Protein AF-A0A2P5NGL4-F1 (afdb_monomer)

Radius of gyration: 24.89 Å; Cα contacts (8 Å, |Δi|>4): 909; chains: 1; bounding box: 73×51×65 Å

Secondary structure (DSSP, 8-state):
--HHHHHHHHT-S-HHHHHHH-TTHHHHHHHH---HHHHHHHHHHHHHHH-SSEEEEEES-SHHHHHHHHHHHTTTEEEEEEGGG-SS----STTPPP---HHHHHHHHTT----S--TT-----TTSHHHHHHHHHHHHHHHHHHHHHHHHHHTSSS-EEEEEESS--HHHHHHHHHHHHTT-EEEEEES-GGGHHHHTTTSSEEEE--HHHHHHHHTT--S-EEEEEE-TT-THHHHHHHHH--TT-EEEEEE-S-HHHHS-TTTHHHHHHHHHHHH-TTHHHHHHHHHHHHHHHHHHSSEEEESB-THHHHHTTGGG-GGGEEE---PPPGGGPPP--TTPPPPSS-EEEEESPPPPSBTTB-HHHHHHHH-HHHHHHHHHTT-EEEEEE-TTS--GGGHHHH-HHHHHHHHH-TTEEEEE---HHHHHHHHTTSSEEEE-----TT--S-HHHHHHB--THHHHHHHTT--EEEETTSHHHHHHHHHHTSEEEE-HHHHTTHHHHHHT--HHHHHHHHHHHHHHT-HHHHHHHHHHHHHHHTS---------------

Mean predicted aligned error: 6.78 Å

pLDDT: mean 87.25, std 17.64, range [29.84, 98.75]

Sequence (562 aa):
MNVSDAVIESAIARPTALAALGSNWRALLDAESFNHEACAHALLDVLQRHLPNGVVTIRGISPLTALLCEQLAALPYRVAIDPLDNPTRRRQFCGMPLQRGSVGEAALKVFAKDDGEVAGACVFGIASADVQQAYALALARHRRELAERLNALLAGDAPVVIFVAKLAYYNQLRMSASLRRQGFRTVAITFNPDLREHKSGYFDDVLATDLLSFSLWLQGARGVVLHTQGWLFRYHIPVLIDAFLPDDGQQIVELMDLNSFFLPPDALPQLLPHMRQTWGDDVAALQQVQMACEQYLVHHADGIVYQGCRRIMDLLGGTGRPSRWLQFLCYPLPEFYVATDPERPVPQRPRLVFAGGIPPVNAKHPAALFSDAQLLDTVETIVGQGFALDVYNNPLKMAEEDYVDVYADHLALAERYPNYRFLKGELPGRIAQIISDYDLGLIVYDYADTLLVGAEHFKTLIPSKLFMYLEAGLPVLVSHRAEATAEFVERHGCGLAISAEQLRDLPNVLQGLDWLALRKGVLAARERLSMDSQVQRLIGFYRLCGQPHKQATTDLPHQLSC

Structure (mmCIF, N/CA/C/O backbone):
data_AF-A0A2P5NGL4-F1
#
_entry.id   AF-A0A2P5NGL4-F1
#
loop_
_atom_site.group_PDB
_atom_site.id
_atom_site.type_symbol
_atom_site.label_atom_id
_atom_site.label_alt_id
_atom_site.label_comp_id
_atom_site.label_asym_id
_atom_site.label_entity_id
_atom_site.label_seq_id
_atom_site.pdbx_PDB_ins_code
_atom_site.Cartn_x
_atom_site.Cartn_y
_atom_site.Cartn_z
_atom_site.occupancy
_atom_site.B_iso_or_equiv
_atom_site.auth_seq_id
_atom_site.auth_comp_id
_atom_site.auth_asym_id
_atom_site.auth_atom_id
_atom_site.pdbx_PDB_model_num
ATOM 1 N N . MET A 1 1 ? 20.963 7.100 -31.972 1.00 44.75 1 MET A N 1
ATOM 2 C CA . MET A 1 1 ? 19.955 6.276 -31.283 1.00 44.75 1 MET A CA 1
ATOM 3 C C . MET A 1 1 ? 20.680 5.028 -30.818 1.00 44.75 1 MET A C 1
ATOM 5 O O . MET A 1 1 ? 21.267 4.352 -31.657 1.00 44.75 1 MET A O 1
ATOM 9 N N . ASN A 1 2 ? 20.803 4.824 -29.507 1.00 52.38 2 ASN A N 1
ATOM 10 C CA . ASN A 1 2 ? 21.489 3.647 -28.976 1.00 52.38 2 ASN A CA 1
ATOM 11 C C . ASN A 1 2 ? 20.639 2.405 -29.310 1.00 52.38 2 ASN A C 1
ATOM 13 O O . ASN A 1 2 ? 19.425 2.533 -29.460 1.00 52.38 2 ASN A O 1
ATOM 17 N N . VAL A 1 3 ? 21.221 1.210 -29.452 1.00 45.66 3 VAL A N 1
ATOM 18 C CA . VAL A 1 3 ? 20.445 -0.002 -29.814 1.00 45.66 3 VAL A CA 1
ATOM 19 C C . VAL A 1 3 ? 19.304 -0.253 -28.813 1.00 45.66 3 VAL A C 1
ATOM 21 O O . VAL A 1 3 ? 18.237 -0.719 -29.200 1.00 45.66 3 VAL A O 1
ATOM 24 N N . SER A 1 4 ? 19.479 0.149 -27.549 1.00 65.56 4 SER A N 1
ATOM 25 C CA . SER A 1 4 ? 18.419 0.123 -26.536 1.00 65.56 4 SER A CA 1
ATOM 26 C C . SER A 1 4 ? 17.234 1.032 -26.868 1.00 65.56 4 SER A C 1
ATOM 28 O O . SER A 1 4 ? 16.100 0.643 -26.621 1.00 65.56 4 SER A O 1
ATOM 30 N N . ASP A 1 5 ? 17.471 2.212 -27.444 1.00 77.06 5 ASP A N 1
ATOM 31 C CA . ASP A 1 5 ? 16.416 3.183 -27.745 1.00 77.06 5 ASP A CA 1
ATOM 32 C C . ASP A 1 5 ? 15.506 2.678 -28.861 1.00 77.06 5 ASP A C 1
ATOM 34 O O . ASP A 1 5 ? 14.292 2.790 -28.746 1.00 77.06 5 ASP A O 1
ATOM 38 N N . ALA A 1 6 ? 16.087 2.088 -29.909 1.00 68.25 6 ALA A N 1
ATOM 39 C CA . ALA A 1 6 ? 15.321 1.538 -31.023 1.00 68.25 6 ALA A CA 1
ATOM 40 C C . ALA A 1 6 ? 14.469 0.340 -30.579 1.00 68.25 6 ALA A C 1
ATOM 42 O O . ALA A 1 6 ? 13.311 0.232 -30.973 1.00 68.25 6 ALA A O 1
ATOM 43 N N . VAL A 1 7 ? 15.021 -0.526 -29.718 1.00 72.44 7 VAL A N 1
ATOM 44 C CA . VA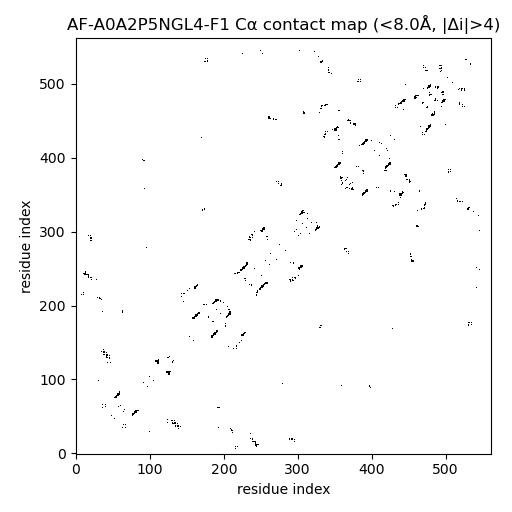L A 1 7 ? 14.271 -1.644 -29.127 1.00 72.44 7 VAL A CA 1
ATOM 45 C C . VAL A 1 7 ? 13.110 -1.112 -28.293 1.00 72.44 7 VAL A C 1
ATOM 47 O O . VAL A 1 7 ? 11.985 -1.552 -28.495 1.00 72.44 7 VAL A O 1
ATOM 50 N N . ILE A 1 8 ? 13.353 -0.128 -27.424 1.00 78.38 8 ILE A N 1
ATOM 51 C CA . ILE A 1 8 ? 12.302 0.481 -26.600 1.00 78.38 8 ILE A CA 1
ATOM 52 C C . ILE A 1 8 ? 11.234 1.151 -27.473 1.00 78.38 8 ILE A C 1
ATOM 54 O O . ILE A 1 8 ? 10.053 0.988 -27.204 1.00 78.38 8 ILE A O 1
ATOM 58 N N . GLU A 1 9 ? 11.609 1.874 -28.526 1.00 81.75 9 GLU A N 1
ATOM 59 C CA . GLU A 1 9 ? 10.638 2.540 -29.402 1.00 81.75 9 GLU A CA 1
ATOM 60 C C . GLU A 1 9 ? 9.792 1.547 -30.194 1.00 81.75 9 GLU A C 1
ATOM 62 O O . GLU A 1 9 ? 8.574 1.693 -30.259 1.00 81.75 9 GLU A O 1
ATOM 67 N N . SER A 1 10 ? 10.422 0.500 -30.735 1.00 79.12 10 SER A N 1
ATOM 68 C CA . SER A 1 10 ? 9.700 -0.598 -31.383 1.00 79.12 10 SER A CA 1
ATOM 69 C C . SER A 1 10 ? 8.802 -1.355 -30.412 1.00 79.12 10 SER A C 1
ATOM 71 O O . SER A 1 10 ? 7.892 -2.064 -30.840 1.00 79.12 10 SER A O 1
ATOM 73 N N . ALA A 1 11 ? 9.062 -1.199 -29.110 1.00 75.75 11 ALA A N 1
ATOM 74 C CA . ALA A 1 11 ? 8.375 -1.933 -28.081 1.00 75.75 11 ALA A CA 1
ATOM 75 C C . ALA A 1 11 ? 7.048 -1.307 -27.617 1.00 75.75 11 ALA A C 1
ATOM 77 O O . ALA A 1 11 ? 6.256 -1.947 -26.923 1.00 75.75 11 ALA A O 1
ATOM 78 N N . ILE A 1 12 ? 6.806 -0.051 -27.980 1.00 83.88 12 ILE A N 1
ATOM 79 C CA . ILE A 1 12 ? 5.643 0.701 -27.514 1.00 83.88 12 ILE A CA 1
ATOM 80 C C . ILE A 1 12 ? 4.395 0.208 -28.244 1.00 83.88 12 ILE A C 1
ATOM 82 O O . ILE A 1 12 ? 4.282 0.343 -29.460 1.00 83.88 12 ILE A O 1
ATOM 86 N N . ALA A 1 13 ? 3.431 -0.297 -27.480 1.00 81.81 13 ALA A N 1
ATOM 87 C CA . ALA A 1 13 ? 2.129 -0.717 -27.985 1.00 81.81 13 ALA A CA 1
ATOM 88 C C . ALA A 1 13 ? 1.095 0.417 -27.911 1.00 81.81 13 ALA A C 1
ATOM 90 O O . ALA A 1 13 ? 0.271 0.570 -28.810 1.00 81.81 13 ALA A O 1
ATOM 91 N N . ARG A 1 14 ? 1.153 1.255 -26.863 1.00 90.38 14 ARG A N 1
ATOM 92 C CA . ARG A 1 14 ? 0.120 2.268 -26.572 1.00 90.38 14 ARG A CA 1
ATOM 93 C C . ARG A 1 14 ? 0.725 3.676 -26.435 1.00 90.38 14 ARG A C 1
ATOM 95 O O . ARG A 1 14 ? 1.012 4.121 -25.323 1.00 90.38 14 ARG A O 1
ATOM 102 N N . PRO A 1 15 ? 0.901 4.436 -27.536 1.00 91.12 15 PRO A N 1
ATOM 103 C CA . P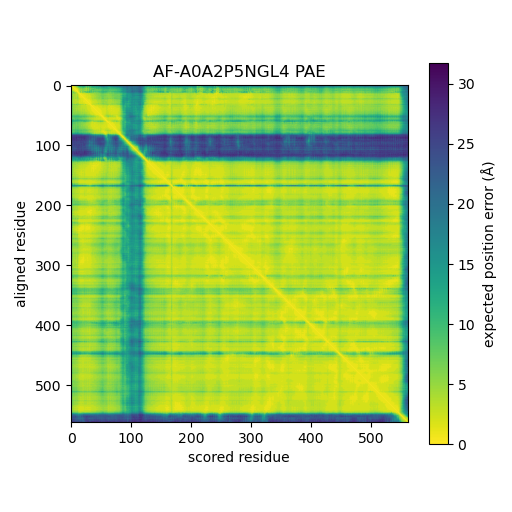RO A 1 15 ? 1.513 5.772 -27.497 1.00 91.12 15 PRO A CA 1
ATOM 104 C C . PRO A 1 15 ? 0.785 6.787 -26.600 1.00 91.12 15 PRO A C 1
ATOM 106 O O . PRO A 1 15 ? 1.407 7.712 -26.077 1.00 91.12 15 PRO A O 1
ATOM 109 N N . THR A 1 16 ? -0.523 6.615 -26.387 1.00 93.56 16 THR A N 1
ATOM 110 C CA . THR A 1 16 ? -1.330 7.463 -25.494 1.00 93.56 16 THR A CA 1
ATOM 111 C C . THR A 1 16 ? -0.866 7.394 -24.039 1.00 93.56 16 THR A C 1
ATOM 113 O O . THR A 1 16 ? -0.903 8.413 -23.352 1.00 93.56 16 THR A O 1
ATOM 116 N N . ALA A 1 17 ? -0.372 6.238 -23.584 1.00 94.69 17 ALA A N 1
ATOM 117 C CA . ALA A 1 17 ? 0.204 6.083 -22.249 1.00 94.69 17 ALA A CA 1
ATOM 118 C C . ALA A 1 17 ? 1.452 6.959 -22.078 1.00 94.69 17 ALA A C 1
ATOM 120 O O . ALA A 1 17 ? 1.605 7.666 -21.082 1.00 94.69 17 ALA A O 1
ATOM 121 N N . LEU A 1 18 ? 2.327 6.984 -23.089 1.00 93.19 18 LEU A N 1
ATOM 122 C CA . LEU A 1 18 ? 3.527 7.823 -23.064 1.00 93.19 18 LEU A CA 1
ATOM 123 C C . LEU A 1 18 ? 3.200 9.313 -23.109 1.00 93.19 18 LEU A C 1
ATOM 125 O O . LEU A 1 18 ? 3.890 10.106 -22.470 1.00 93.19 18 LEU A O 1
ATOM 129 N N . ALA A 1 19 ? 2.132 9.700 -23.808 1.00 93.94 19 ALA A N 1
ATOM 130 C CA . ALA A 1 19 ? 1.670 11.083 -23.804 1.00 93.94 19 ALA A CA 1
ATOM 131 C C . ALA A 1 19 ? 1.282 11.550 -22.387 1.00 93.94 19 ALA A C 1
ATOM 133 O O . ALA A 1 19 ? 1.637 12.663 -22.004 1.00 93.94 19 ALA A O 1
ATOM 134 N N . ALA A 1 20 ? 0.642 10.691 -21.582 1.00 94.69 20 ALA A N 1
ATOM 135 C CA . ALA A 1 20 ? 0.294 11.002 -20.190 1.00 94.69 20 ALA A CA 1
ATOM 136 C C . ALA A 1 20 ? 1.522 11.160 -19.272 1.00 94.69 20 ALA A C 1
ATOM 138 O O . ALA A 1 20 ? 1.477 11.907 -18.295 1.00 94.69 20 ALA A O 1
ATOM 139 N N . LEU A 1 21 ? 2.631 10.491 -19.594 1.00 94.19 21 LEU A N 1
ATOM 140 C CA . LEU A 1 21 ? 3.906 10.612 -18.877 1.00 94.19 21 LEU A CA 1
ATOM 141 C C . LEU A 1 21 ? 4.708 11.868 -19.276 1.00 94.19 21 LEU A C 1
ATOM 143 O O . LEU A 1 21 ? 5.664 12.235 -18.588 1.00 94.19 21 LEU A O 1
ATOM 147 N N . GLY A 1 22 ? 4.331 12.529 -20.375 1.00 94.50 22 GLY A N 1
ATOM 148 C CA . GLY A 1 22 ? 5.020 13.697 -20.920 1.00 94.50 22 GLY A CA 1
ATOM 149 C C . GLY A 1 22 ? 6.391 13.375 -21.528 1.00 94.50 22 GLY A C 1
ATOM 150 O O . GLY A 1 22 ? 6.791 12.221 -21.676 1.00 94.50 22 GLY A O 1
ATOM 151 N N . SER A 1 23 ? 7.160 14.411 -21.879 1.00 93.50 23 SER A N 1
ATOM 152 C CA . SER A 1 23 ? 8.472 14.259 -22.538 1.00 93.50 23 SER A CA 1
ATOM 153 C C . SER A 1 23 ? 9.520 13.523 -21.694 1.00 93.50 23 SER A C 1
ATOM 155 O O . SER A 1 23 ? 10.498 13.013 -22.235 1.00 93.50 23 SER A O 1
ATOM 157 N N . ASN A 1 24 ? 9.319 13.455 -20.375 1.00 90.19 24 ASN A N 1
ATOM 158 C CA . ASN A 1 24 ? 10.274 12.892 -19.421 1.00 90.19 24 ASN A CA 1
ATOM 159 C C . ASN A 1 24 ? 10.031 11.404 -19.118 1.00 90.19 24 ASN A C 1
ATOM 161 O O . ASN A 1 24 ? 10.656 10.860 -18.207 1.00 90.19 24 ASN A O 1
ATOM 165 N N . TRP A 1 25 ? 9.159 10.723 -19.870 1.00 93.38 25 TRP A N 1
ATOM 166 C CA . TRP A 1 25 ? 8.828 9.314 -19.629 1.00 93.38 25 TRP A CA 1
ATOM 167 C C . TRP A 1 25 ? 10.058 8.394 -19.617 1.00 93.38 25 TRP A C 1
ATOM 169 O O . TRP A 1 25 ? 10.104 7.453 -18.828 1.00 93.38 25 TRP A O 1
ATOM 179 N N . ARG A 1 26 ? 11.088 8.690 -20.425 1.00 89.06 26 ARG A N 1
ATOM 180 C CA . ARG A 1 26 ? 12.344 7.918 -20.437 1.00 89.06 26 ARG A CA 1
ATOM 181 C C . ARG A 1 26 ? 13.088 8.007 -19.115 1.00 89.06 26 ARG A C 1
ATOM 183 O O . ARG A 1 26 ? 13.497 6.986 -18.587 1.00 89.06 26 ARG A O 1
ATOM 190 N N . ALA A 1 27 ? 13.195 9.207 -18.546 1.00 87.50 27 ALA A N 1
ATOM 191 C CA . ALA A 1 27 ? 13.846 9.395 -17.255 1.00 87.50 27 ALA A CA 1
ATOM 192 C C . ALA A 1 27 ? 13.104 8.645 -16.134 1.00 87.50 27 ALA A C 1
ATOM 194 O O . ALA A 1 27 ? 13.739 8.097 -15.235 1.00 87.50 27 ALA A O 1
ATOM 195 N N . LEU A 1 28 ? 11.768 8.581 -16.209 1.00 89.25 28 LEU A N 1
ATOM 196 C CA . LEU A 1 28 ? 10.951 7.785 -15.287 1.00 89.25 28 LEU A CA 1
ATOM 197 C C . LEU A 1 28 ? 11.197 6.285 -15.470 1.00 89.25 28 LEU A C 1
ATOM 199 O O . LEU A 1 28 ? 11.406 5.585 -14.483 1.00 89.25 28 LEU A O 1
ATOM 203 N N . LEU A 1 29 ? 11.226 5.796 -16.713 1.00 89.38 29 LEU A N 1
ATOM 204 C CA . LEU A 1 29 ? 11.556 4.403 -17.004 1.00 89.38 29 LEU A CA 1
ATOM 205 C C . LEU A 1 29 ? 12.959 4.060 -16.491 1.00 89.38 29 LEU A C 1
ATOM 207 O O . LEU A 1 29 ? 13.112 3.099 -15.743 1.00 89.38 29 LEU A O 1
ATOM 211 N N . ASP A 1 30 ? 13.968 4.871 -16.802 1.00 84.25 30 ASP A N 1
ATOM 212 C CA . ASP A 1 30 ? 15.358 4.666 -16.382 1.00 84.25 30 ASP A CA 1
ATOM 213 C C . ASP A 1 30 ? 15.523 4.658 -14.856 1.00 84.25 30 ASP A C 1
ATOM 215 O O . ASP A 1 30 ? 16.347 3.908 -14.320 1.00 84.25 30 ASP A O 1
ATOM 219 N N . ALA A 1 31 ? 14.733 5.468 -14.143 1.00 85.12 31 ALA A N 1
ATOM 220 C CA . ALA A 1 31 ? 14.715 5.493 -12.683 1.00 85.12 31 ALA A CA 1
ATOM 221 C C . ALA A 1 31 ? 14.189 4.181 -12.070 1.00 85.12 31 ALA A C 1
ATOM 223 O O . ALA A 1 31 ? 14.580 3.832 -10.957 1.00 85.12 31 ALA A O 1
ATOM 224 N N . GLU A 1 32 ? 13.352 3.441 -12.801 1.00 88.31 32 GLU A N 1
ATOM 225 C CA . GLU A 1 32 ? 12.740 2.174 -12.377 1.00 88.31 32 GLU A CA 1
ATOM 226 C C . GLU A 1 32 ? 13.385 0.935 -13.044 1.00 88.31 32 GLU A C 1
ATOM 228 O O . GLU A 1 32 ? 12.989 -0.203 -12.782 1.00 88.31 32 GLU A O 1
ATOM 233 N N . SER A 1 33 ? 14.399 1.134 -13.896 1.00 87.69 33 SER A N 1
ATOM 234 C CA . SER A 1 33 ? 14.999 0.088 -14.747 1.00 87.69 33 SER A CA 1
ATOM 235 C C . SER A 1 33 ? 16.364 -0.424 -14.271 1.00 87.69 33 SER A C 1
ATOM 237 O O . SER A 1 33 ? 17.073 -1.115 -15.004 1.00 87.69 33 SER A O 1
ATOM 239 N N . PHE A 1 34 ? 16.768 -0.094 -13.043 1.00 86.38 34 PHE A N 1
ATOM 240 C CA . PHE A 1 34 ? 18.010 -0.614 -12.474 1.00 86.38 34 PHE A CA 1
ATOM 241 C C . PHE A 1 34 ? 17.798 -1.995 -11.839 1.00 86.38 34 PHE A C 1
ATOM 243 O O . PHE A 1 34 ? 17.093 -2.131 -10.836 1.00 86.38 34 PHE A O 1
ATOM 250 N N . ASN A 1 35 ? 18.438 -3.022 -12.405 1.00 88.81 35 ASN A N 1
ATOM 251 C CA . ASN A 1 35 ? 18.336 -4.390 -11.913 1.00 88.81 35 ASN A CA 1
ATOM 252 C C . ASN A 1 35 ? 19.393 -4.662 -10.836 1.00 88.81 35 ASN A C 1
ATOM 254 O O . ASN A 1 35 ? 20.559 -4.935 -11.131 1.00 88.81 35 ASN A O 1
ATOM 258 N N . HIS A 1 36 ? 18.973 -4.577 -9.575 1.00 87.25 36 HIS A N 1
ATOM 259 C CA . HIS A 1 36 ? 19.865 -4.734 -8.428 1.00 87.25 36 HIS A CA 1
ATOM 260 C C . HIS A 1 36 ? 20.489 -6.139 -8.356 1.00 87.25 36 HIS A C 1
ATOM 262 O O . HIS A 1 36 ? 21.663 -6.252 -8.024 1.00 87.25 36 HIS A O 1
ATOM 268 N N . GLU A 1 37 ? 19.754 -7.194 -8.719 1.00 88.94 37 GLU A N 1
ATOM 269 C CA . GLU A 1 37 ? 20.245 -8.580 -8.676 1.00 88.94 37 GLU A CA 1
ATOM 270 C C . GLU A 1 37 ? 21.297 -8.846 -9.761 1.00 88.94 37 GLU A C 1
ATOM 272 O O . GLU A 1 37 ? 22.386 -9.338 -9.468 1.00 88.94 37 GLU A O 1
ATOM 277 N N . ALA A 1 38 ? 21.033 -8.430 -11.003 1.00 89.38 38 ALA A N 1
ATOM 278 C CA . ALA A 1 38 ? 22.013 -8.534 -12.081 1.00 89.38 38 ALA A CA 1
ATOM 279 C C . ALA A 1 38 ? 23.272 -7.698 -11.792 1.00 89.38 38 ALA A C 1
ATOM 281 O O . ALA A 1 38 ? 24.380 -8.119 -12.123 1.00 89.38 38 ALA A O 1
ATOM 282 N N . CYS A 1 39 ? 23.127 -6.528 -11.158 1.00 88.62 39 CYS A N 1
ATOM 283 C CA . CYS A 1 39 ? 24.274 -5.714 -10.759 1.00 88.62 39 CYS A CA 1
ATOM 284 C C . CYS A 1 39 ? 25.071 -6.357 -9.615 1.00 88.62 39 CYS A C 1
ATOM 286 O O . CYS A 1 39 ? 26.300 -6.351 -9.676 1.00 88.62 39 CYS A O 1
ATOM 288 N N . ALA A 1 40 ? 24.401 -6.965 -8.629 1.00 88.88 40 ALA A N 1
ATOM 289 C CA . ALA A 1 40 ? 25.062 -7.706 -7.556 1.00 88.88 40 ALA A CA 1
ATOM 290 C C . ALA A 1 40 ? 25.902 -8.863 -8.120 1.00 88.88 40 ALA A C 1
ATOM 292 O O . ALA A 1 40 ? 27.097 -8.944 -7.835 1.00 88.88 40 ALA A O 1
ATOM 293 N N . HIS A 1 41 ? 25.320 -9.678 -9.008 1.00 92.00 41 HIS A N 1
ATOM 294 C CA . HIS A 1 41 ? 26.037 -10.762 -9.688 1.00 92.00 41 HIS A CA 1
ATOM 295 C C . HIS A 1 41 ? 27.225 -10.251 -10.508 1.00 92.00 41 HIS A C 1
ATOM 297 O O . HIS A 1 41 ? 28.319 -10.794 -10.412 1.00 92.00 41 HIS A O 1
ATOM 303 N N . ALA A 1 42 ? 27.049 -9.167 -11.267 1.00 89.75 42 ALA A N 1
ATOM 304 C CA . ALA A 1 42 ? 28.128 -8.590 -12.063 1.00 89.75 42 ALA A CA 1
ATOM 305 C C . ALA A 1 42 ? 29.304 -8.097 -11.212 1.00 89.75 42 ALA A C 1
ATOM 307 O O . ALA A 1 42 ? 30.464 -8.325 -11.558 1.00 89.75 42 ALA A O 1
ATOM 308 N N . LEU A 1 43 ? 29.011 -7.424 -10.097 1.00 88.25 43 LEU A N 1
ATOM 309 C CA . LEU A 1 43 ? 30.028 -6.978 -9.149 1.00 88.25 43 LEU A CA 1
ATOM 310 C C . LEU A 1 43 ? 30.742 -8.168 -8.512 1.00 88.25 43 LEU A C 1
ATOM 312 O O . LEU A 1 43 ? 31.963 -8.130 -8.381 1.00 88.25 43 LEU A O 1
ATOM 316 N N . LEU A 1 44 ? 30.010 -9.229 -8.174 1.00 91.06 44 LEU A N 1
ATOM 317 C CA . LEU A 1 44 ? 30.588 -10.438 -7.605 1.00 91.06 44 LEU A CA 1
ATOM 318 C C . LEU A 1 44 ? 31.498 -11.177 -8.599 1.00 91.06 44 LEU A C 1
ATOM 320 O O . LEU A 1 44 ? 32.612 -11.549 -8.237 1.00 91.06 44 LEU A O 1
ATOM 324 N N . ASP A 1 45 ? 31.076 -11.316 -9.856 1.00 92.00 45 ASP A N 1
ATOM 325 C CA . ASP A 1 45 ? 31.863 -11.938 -10.928 1.00 92.00 45 ASP A CA 1
ATOM 326 C C . ASP A 1 45 ? 33.168 -11.175 -11.199 1.00 92.00 45 ASP A C 1
ATOM 328 O O . ASP A 1 45 ? 34.217 -11.757 -11.487 1.00 92.00 45 ASP A O 1
ATOM 332 N N . VAL A 1 46 ? 33.121 -9.842 -11.147 1.00 89.25 46 VAL A N 1
ATOM 333 C CA . VAL A 1 46 ? 34.314 -8.993 -11.276 1.00 89.25 46 VAL A CA 1
ATOM 334 C C . VAL A 1 46 ? 35.195 -9.130 -10.037 1.00 89.25 46 VAL A C 1
ATOM 336 O O . VAL A 1 46 ? 36.402 -9.332 -10.169 1.00 89.25 46 VAL A O 1
ATOM 339 N N . LEU A 1 47 ? 34.600 -9.079 -8.844 1.00 87.88 47 LEU A N 1
ATOM 340 C CA . LEU A 1 47 ? 35.316 -9.213 -7.583 1.00 87.88 47 LEU A CA 1
ATOM 341 C C . LEU A 1 47 ? 36.067 -10.544 -7.508 1.00 87.88 47 LEU A C 1
ATOM 343 O O . LEU A 1 47 ? 37.250 -10.540 -7.207 1.00 87.88 47 LEU A O 1
ATOM 347 N N . GLN A 1 48 ? 35.432 -11.669 -7.835 1.00 89.50 48 GLN A N 1
ATOM 348 C CA . GLN A 1 48 ? 36.064 -12.991 -7.782 1.00 89.50 48 GLN A CA 1
ATOM 349 C C . GLN A 1 48 ? 37.232 -13.141 -8.765 1.00 89.50 48 GLN A C 1
ATOM 351 O O . GLN A 1 48 ? 38.196 -13.846 -8.465 1.00 89.50 48 GLN A O 1
ATOM 356 N N . ARG A 1 49 ? 37.180 -12.463 -9.921 1.00 89.00 49 ARG A N 1
ATOM 357 C CA . ARG A 1 49 ? 38.278 -12.461 -10.902 1.00 89.00 49 ARG A CA 1
ATOM 358 C C . ARG A 1 49 ? 39.507 -11.704 -10.412 1.00 89.00 49 ARG A C 1
ATOM 360 O O . ARG A 1 49 ? 40.625 -12.137 -10.676 1.00 89.00 49 ARG A O 1
ATOM 367 N N . HIS A 1 50 ? 39.300 -10.584 -9.726 1.00 86.19 50 HIS A N 1
ATOM 368 C CA . HIS A 1 50 ? 40.384 -9.679 -9.332 1.00 86.19 50 HIS A CA 1
ATOM 369 C C . HIS A 1 50 ? 40.834 -9.848 -7.874 1.00 86.19 50 HIS A C 1
ATOM 371 O O . HIS A 1 50 ? 41.971 -9.534 -7.535 1.00 86.19 50 HIS A O 1
ATOM 377 N N . LEU A 1 51 ? 39.959 -10.360 -7.010 1.00 84.94 51 LEU A N 1
ATOM 378 C CA . LEU A 1 51 ? 40.183 -10.588 -5.588 1.00 84.94 51 LEU A CA 1
ATOM 379 C C . LEU A 1 51 ? 39.491 -11.899 -5.172 1.00 84.94 51 LEU A C 1
ATOM 381 O O . LEU A 1 51 ? 38.372 -11.868 -4.669 1.00 84.94 51 LEU A O 1
ATOM 385 N N . PRO A 1 52 ? 40.112 -13.075 -5.363 1.00 84.06 52 PRO A N 1
ATOM 386 C CA . PRO A 1 52 ? 39.473 -14.364 -5.069 1.00 84.06 52 PRO A CA 1
ATOM 387 C C . PRO A 1 52 ? 39.247 -14.622 -3.566 1.00 84.06 52 PRO A C 1
ATOM 389 O O . PRO A 1 52 ? 38.435 -15.465 -3.193 1.00 84.06 52 PRO A O 1
ATOM 392 N N . ASN A 1 53 ? 39.970 -13.917 -2.692 1.00 86.25 53 ASN A N 1
ATOM 393 C CA . ASN A 1 53 ? 39.776 -13.900 -1.243 1.00 86.25 53 ASN A CA 1
ATOM 394 C C . ASN A 1 53 ? 40.233 -12.547 -0.677 1.00 86.25 53 ASN A C 1
ATOM 396 O O . ASN A 1 53 ? 40.998 -11.834 -1.323 1.00 86.25 53 ASN A O 1
ATOM 400 N N . GLY A 1 54 ? 39.768 -12.178 0.518 1.00 87.50 54 GLY A N 1
ATOM 401 C CA . GLY A 1 54 ? 40.231 -10.957 1.182 1.00 87.50 54 GLY A CA 1
ATOM 402 C C . GLY A 1 54 ? 39.149 -10.211 1.951 1.00 87.50 54 GLY A C 1
ATOM 403 O O . GLY A 1 54 ? 38.162 -10.795 2.400 1.00 87.50 54 GLY A O 1
ATOM 404 N N . VAL A 1 55 ? 39.366 -8.910 2.130 1.00 83.19 55 VAL A N 1
ATOM 405 C CA . VAL A 1 55 ? 38.427 -8.001 2.794 1.00 83.19 55 VAL A CA 1
ATOM 406 C C . VAL A 1 55 ? 37.721 -7.169 1.728 1.00 83.19 55 VAL A C 1
ATOM 408 O O . VAL A 1 55 ? 38.382 -6.570 0.884 1.00 83.19 55 VAL A O 1
ATOM 411 N N . VAL A 1 56 ? 36.393 -7.128 1.774 1.00 84.56 56 VAL A N 1
ATOM 412 C CA . VAL A 1 56 ? 35.560 -6.303 0.895 1.00 84.56 56 VAL A CA 1
ATOM 413 C C . VAL A 1 56 ? 34.945 -5.205 1.740 1.00 84.56 56 VAL A C 1
ATOM 415 O O . VAL A 1 56 ? 34.197 -5.495 2.671 1.00 84.56 56 VAL A O 1
ATOM 418 N N . THR A 1 57 ? 35.240 -3.953 1.408 1.00 81.81 57 THR A N 1
ATOM 419 C CA . THR A 1 57 ? 34.602 -2.807 2.054 1.00 81.81 57 THR A CA 1
ATOM 420 C C . THR A 1 57 ? 33.486 -2.279 1.163 1.00 81.81 57 THR A C 1
ATOM 422 O O . THR A 1 57 ? 33.746 -1.809 0.058 1.00 81.81 57 THR A O 1
ATOM 425 N N . ILE A 1 58 ? 32.246 -2.343 1.641 1.00 80.25 58 ILE A N 1
ATOM 426 C CA . ILE A 1 58 ? 31.076 -1.789 0.958 1.00 80.25 58 ILE A CA 1
ATOM 427 C C . ILE A 1 58 ? 30.789 -0.406 1.534 1.00 80.25 58 ILE A C 1
ATOM 429 O O . ILE A 1 58 ? 30.654 -0.248 2.747 1.00 80.25 58 ILE A O 1
ATOM 433 N N . ARG A 1 59 ? 30.682 0.594 0.656 1.00 73.56 59 ARG A N 1
ATOM 434 C CA . ARG A 1 59 ? 30.292 1.958 1.027 1.00 73.56 59 ARG A CA 1
ATOM 435 C C . ARG A 1 59 ? 28.836 2.210 0.652 1.00 73.56 59 ARG A C 1
ATOM 437 O O . ARG A 1 59 ? 28.438 1.964 -0.486 1.00 73.56 59 ARG A O 1
ATOM 444 N N . GLY A 1 60 ? 28.063 2.728 1.603 1.00 66.19 60 GLY A N 1
ATOM 445 C CA . GLY A 1 60 ? 26.647 3.048 1.423 1.00 66.19 60 GLY A CA 1
ATOM 446 C C . GLY A 1 60 ? 25.695 1.869 1.655 1.00 66.19 60 GLY A C 1
ATOM 447 O O . GLY A 1 60 ? 26.102 0.714 1.763 1.00 66.19 60 GLY A O 1
ATOM 448 N N . ILE A 1 61 ? 24.401 2.184 1.759 1.00 62.38 61 ILE A N 1
ATOM 449 C CA . ILE A 1 61 ? 23.320 1.211 1.959 1.00 62.38 61 ILE A CA 1
ATOM 450 C C . ILE A 1 61 ? 22.253 1.429 0.881 1.00 62.38 61 ILE A C 1
ATOM 452 O O . ILE A 1 61 ? 21.706 2.519 0.731 1.00 62.38 61 ILE A O 1
ATOM 456 N N . SER A 1 62 ? 21.948 0.377 0.135 1.00 71.31 62 SER A N 1
ATOM 457 C CA . SER A 1 62 ? 20.923 0.292 -0.905 1.00 71.31 62 SER A CA 1
ATOM 458 C C . SER A 1 62 ? 20.420 -1.158 -1.012 1.00 71.31 62 SER A C 1
ATOM 460 O O . SER A 1 62 ? 21.062 -2.059 -0.463 1.00 71.31 62 SER A O 1
ATOM 462 N N . PRO A 1 63 ? 19.330 -1.433 -1.753 1.00 72.12 63 PRO A N 1
ATOM 463 C CA . PRO A 1 63 ? 18.943 -2.814 -2.054 1.00 72.12 63 PRO A CA 1
ATOM 464 C C . PRO A 1 63 ? 20.077 -3.612 -2.726 1.00 72.12 63 PRO A C 1
ATOM 466 O O . PRO A 1 63 ? 20.262 -4.790 -2.445 1.00 72.12 63 PRO A O 1
ATOM 469 N N . LEU A 1 64 ? 20.916 -2.959 -3.545 1.00 79.69 64 LEU A N 1
ATOM 470 C CA . LEU A 1 64 ? 22.092 -3.587 -4.163 1.00 79.69 64 LEU A CA 1
ATOM 471 C C . LEU A 1 64 ? 23.114 -4.027 -3.108 1.00 79.69 64 LEU A C 1
ATOM 473 O O . LEU A 1 64 ? 23.615 -5.143 -3.169 1.00 79.69 64 LEU A O 1
ATOM 477 N N . THR A 1 65 ? 23.431 -3.170 -2.136 1.00 79.25 65 THR A N 1
ATOM 478 C CA . THR A 1 65 ? 24.422 -3.518 -1.106 1.00 79.25 65 THR A CA 1
ATOM 479 C C . THR A 1 65 ? 23.896 -4.581 -0.150 1.00 79.25 65 THR A C 1
ATOM 481 O O . THR A 1 65 ? 24.680 -5.401 0.306 1.00 79.25 65 THR A O 1
ATOM 484 N N . ALA A 1 66 ? 22.589 -4.596 0.141 1.00 76.56 66 ALA A N 1
ATOM 485 C CA . ALA A 1 66 ? 21.972 -5.660 0.933 1.00 76.56 66 ALA A CA 1
ATOM 486 C C . ALA A 1 66 ? 22.124 -7.024 0.235 1.00 76.56 66 ALA A C 1
ATOM 488 O O . ALA A 1 66 ? 22.642 -7.957 0.846 1.00 76.56 66 ALA A O 1
ATOM 489 N N . LEU A 1 67 ? 21.787 -7.094 -1.060 1.00 81.25 67 LEU A N 1
ATOM 490 C CA . LEU A 1 67 ? 21.988 -8.289 -1.888 1.00 81.25 67 LEU A CA 1
ATOM 491 C C . LEU A 1 67 ? 23.463 -8.707 -1.958 1.00 81.25 67 LEU A C 1
ATOM 493 O O . LEU A 1 67 ? 23.784 -9.883 -1.811 1.00 81.25 67 LEU A O 1
ATOM 497 N N . LEU A 1 68 ? 24.379 -7.751 -2.139 1.00 83.62 68 LEU A N 1
ATOM 498 C CA . LEU A 1 68 ? 25.816 -8.034 -2.151 1.00 83.62 68 LEU A CA 1
ATOM 499 C C . LEU A 1 68 ? 26.302 -8.607 -0.819 1.00 83.62 68 LEU A C 1
ATOM 501 O O . LEU A 1 68 ? 27.051 -9.578 -0.824 1.00 83.62 68 LEU A O 1
ATOM 505 N N . CYS A 1 69 ? 25.884 -8.040 0.315 1.00 83.75 69 CYS A N 1
ATOM 506 C CA . CYS A 1 69 ? 26.243 -8.557 1.636 1.00 83.75 69 CYS A CA 1
ATOM 507 C C . CYS A 1 69 ? 25.772 -10.004 1.826 1.00 83.75 69 CYS A C 1
ATOM 509 O O . CYS A 1 69 ? 26.543 -10.827 2.315 1.00 83.75 69 CYS A O 1
ATOM 511 N N . GLU A 1 70 ? 24.539 -10.319 1.420 1.00 84.00 70 GLU A N 1
ATOM 512 C CA . GLU A 1 70 ? 23.988 -11.677 1.483 1.00 84.00 70 GLU A CA 1
ATOM 513 C C . GLU A 1 70 ? 24.810 -12.658 0.634 1.00 84.00 70 GLU A C 1
ATOM 515 O O . GLU A 1 70 ? 25.229 -13.707 1.122 1.00 84.00 70 GLU A O 1
ATOM 520 N N . GLN A 1 71 ? 25.119 -12.291 -0.613 1.00 88.50 71 GLN A N 1
ATOM 521 C CA . GLN A 1 71 ? 25.901 -13.135 -1.522 1.00 88.50 71 GLN A CA 1
ATOM 522 C C . GLN A 1 71 ? 27.352 -13.319 -1.052 1.00 88.50 71 GLN A C 1
ATOM 524 O O . GLN A 1 71 ? 27.898 -14.421 -1.122 1.00 88.50 71 GLN A O 1
ATOM 529 N N . LEU A 1 72 ? 27.981 -12.259 -0.536 1.00 87.56 72 LEU A N 1
ATOM 530 C CA . LEU A 1 72 ? 29.349 -12.307 -0.017 1.00 87.56 72 LEU A CA 1
ATOM 531 C C . LEU A 1 72 ? 29.460 -13.114 1.280 1.00 87.56 72 LEU A C 1
ATOM 533 O O . LEU A 1 72 ? 30.515 -13.695 1.525 1.00 87.56 72 LEU A O 1
ATOM 537 N N . ALA A 1 73 ? 28.398 -13.194 2.090 1.00 86.19 73 ALA A N 1
ATOM 538 C CA . ALA A 1 73 ? 28.391 -13.979 3.326 1.00 86.19 73 ALA A CA 1
ATOM 539 C C . ALA A 1 73 ? 28.572 -15.490 3.081 1.00 86.19 73 ALA A C 1
ATOM 541 O O . ALA A 1 73 ? 29.048 -16.203 3.964 1.00 86.19 73 ALA A O 1
ATOM 542 N N . ALA A 1 74 ? 28.235 -15.978 1.883 1.00 89.25 74 ALA A N 1
ATOM 543 C CA . ALA A 1 74 ? 28.440 -17.369 1.473 1.00 89.25 74 ALA A CA 1
ATOM 544 C C . ALA A 1 74 ? 29.852 -17.650 0.915 1.00 89.25 74 ALA A C 1
ATOM 546 O O . ALA A 1 74 ? 30.149 -18.775 0.509 1.00 89.25 74 ALA A O 1
ATOM 547 N N . LEU A 1 75 ? 30.721 -16.640 0.861 1.00 89.19 75 LEU A N 1
ATOM 548 C CA . LEU A 1 75 ? 32.021 -16.678 0.194 1.00 89.19 75 LEU A CA 1
ATOM 549 C C . LEU A 1 75 ? 33.161 -16.371 1.183 1.00 89.19 75 LEU A C 1
ATOM 551 O O . LEU A 1 75 ? 32.911 -15.833 2.261 1.00 89.19 75 LEU A O 1
ATOM 555 N N . PRO A 1 76 ? 34.432 -16.691 0.861 1.00 88.75 76 PRO A N 1
ATOM 556 C CA . PRO A 1 76 ? 35.567 -16.522 1.779 1.00 88.75 76 PRO A CA 1
ATOM 557 C C . PRO A 1 76 ? 36.039 -15.056 1.895 1.00 88.75 76 PRO A C 1
ATOM 559 O O . PRO A 1 76 ? 37.241 -14.776 1.919 1.00 88.75 76 PRO A O 1
ATOM 562 N N . TYR A 1 77 ? 35.101 -14.111 1.958 1.00 86.38 77 TYR A N 1
ATOM 563 C CA . TYR A 1 77 ? 35.362 -12.689 2.133 1.00 86.38 77 TYR A CA 1
ATOM 564 C C . TYR A 1 77 ? 35.063 -12.249 3.562 1.00 86.38 77 TYR A C 1
ATOM 566 O O . TYR A 1 77 ? 34.103 -12.689 4.190 1.00 86.38 77 TYR A O 1
ATOM 574 N N . ARG A 1 78 ? 35.865 -11.314 4.072 1.00 84.88 78 ARG A N 1
ATOM 575 C CA . ARG A 1 78 ? 35.501 -10.522 5.251 1.00 84.88 78 ARG A CA 1
ATOM 576 C C . ARG A 1 78 ? 34.827 -9.248 4.764 1.00 84.88 78 ARG A C 1
ATOM 578 O O . ARG A 1 78 ? 35.482 -8.428 4.131 1.00 84.88 78 ARG A O 1
ATOM 585 N N . VAL A 1 79 ? 33.539 -9.085 5.039 1.00 84.62 79 VAL A N 1
ATOM 586 C CA . VAL A 1 79 ? 32.795 -7.889 4.624 1.00 84.62 79 VAL A CA 1
ATOM 587 C C . VAL A 1 79 ? 32.878 -6.831 5.722 1.00 84.62 79 VAL A C 1
ATOM 589 O O . VAL A 1 79 ? 32.529 -7.095 6.871 1.00 84.62 79 VAL A O 1
ATOM 592 N N . ALA A 1 80 ? 33.339 -5.637 5.366 1.00 80.12 80 ALA A N 1
ATOM 593 C CA . ALA A 1 80 ? 33.265 -4.438 6.189 1.00 80.12 80 ALA A CA 1
ATOM 594 C C . ALA A 1 80 ? 32.283 -3.456 5.541 1.00 80.12 80 ALA A C 1
ATOM 596 O O . ALA A 1 80 ? 32.308 -3.258 4.328 1.00 80.12 80 ALA A O 1
ATOM 597 N N . ILE A 1 81 ? 31.417 -2.831 6.333 1.00 74.25 81 ILE A N 1
ATOM 598 C CA . ILE A 1 81 ? 30.551 -1.749 5.856 1.00 74.25 81 ILE A CA 1
ATOM 599 C C . ILE A 1 81 ? 31.164 -0.448 6.356 1.00 74.25 81 ILE A C 1
ATOM 601 O O . ILE A 1 81 ? 31.333 -0.282 7.562 1.00 74.25 81 ILE A O 1
ATOM 605 N N . ASP A 1 82 ? 31.532 0.442 5.439 1.00 68.88 82 ASP A N 1
ATOM 606 C CA . ASP A 1 82 ? 32.077 1.756 5.774 1.00 68.88 82 ASP A CA 1
ATOM 607 C C . ASP A 1 82 ? 30.922 2.719 6.101 1.00 68.88 82 ASP A C 1
ATOM 609 O O . ASP A 1 82 ? 30.111 3.031 5.218 1.00 68.88 82 ASP A O 1
ATOM 613 N N . PRO A 1 83 ? 30.810 3.193 7.353 1.00 53.53 83 PRO A N 1
ATOM 614 C CA . PRO A 1 83 ? 29.752 4.109 7.749 1.00 53.53 83 PRO A CA 1
ATOM 615 C C . PRO A 1 83 ? 30.006 5.559 7.297 1.00 53.53 83 PRO A C 1
ATOM 617 O O . PRO A 1 83 ? 29.110 6.385 7.459 1.00 53.53 83 PRO A O 1
ATOM 620 N N . LEU A 1 84 ? 31.188 5.900 6.755 1.00 45.03 84 LEU A N 1
ATOM 621 C CA . LEU A 1 84 ? 31.615 7.295 6.545 1.00 45.03 84 LEU A CA 1
ATOM 622 C C . LEU A 1 84 ? 30.852 8.075 5.459 1.00 45.03 84 LEU A C 1
ATOM 624 O O . LEU A 1 84 ? 30.965 9.296 5.430 1.00 45.03 84 LEU A O 1
ATOM 628 N N . ASP A 1 85 ? 30.005 7.431 4.653 1.00 45.44 85 ASP A N 1
ATOM 629 C CA . ASP A 1 85 ? 29.083 8.112 3.720 1.00 45.44 85 ASP A CA 1
ATOM 630 C C . ASP A 1 85 ? 27.650 8.255 4.274 1.00 45.44 85 ASP A C 1
ATOM 632 O O . ASP A 1 85 ? 26.693 8.480 3.530 1.00 45.44 85 ASP A O 1
ATOM 636 N N . ASN A 1 86 ? 27.471 8.121 5.593 1.00 44.09 86 ASN A N 1
ATOM 637 C CA . ASN A 1 86 ? 26.151 8.068 6.217 1.00 44.09 86 ASN A CA 1
ATOM 638 C C . ASN A 1 86 ? 25.858 9.230 7.190 1.00 44.09 86 ASN A C 1
ATOM 640 O O . ASN A 1 86 ? 25.745 9.003 8.396 1.00 44.09 86 ASN A O 1
ATOM 644 N N . PRO A 1 87 ? 25.632 10.472 6.712 1.00 35.12 87 PRO A N 1
ATOM 645 C CA . PRO A 1 87 ? 25.000 11.492 7.544 1.00 35.12 87 PRO A CA 1
ATOM 646 C C . PRO A 1 87 ? 23.483 11.270 7.709 1.00 35.12 87 PRO A C 1
ATOM 648 O O . PRO A 1 87 ? 22.848 11.996 8.470 1.00 35.12 87 PRO A O 1
ATOM 651 N N . THR A 1 88 ? 22.862 10.287 7.039 1.00 36.62 88 THR A N 1
ATOM 652 C CA . THR A 1 88 ? 21.425 10.008 7.201 1.00 36.62 88 THR A CA 1
ATOM 653 C C . THR A 1 88 ? 21.120 8.514 7.233 1.00 36.62 88 THR A C 1
ATOM 655 O O . THR A 1 88 ? 20.822 7.914 6.198 1.00 36.62 88 THR A O 1
ATOM 658 N N . ARG A 1 89 ? 21.094 7.934 8.439 1.00 36.16 89 ARG A N 1
ATOM 659 C CA . ARG A 1 89 ? 20.446 6.644 8.710 1.00 36.16 89 ARG A CA 1
ATOM 660 C C . ARG A 1 89 ? 19.011 6.668 8.180 1.00 36.16 89 ARG A C 1
ATOM 662 O O . ARG A 1 89 ? 18.140 7.213 8.849 1.00 36.16 89 ARG A O 1
ATOM 669 N N . ARG A 1 90 ? 18.741 6.127 6.985 1.00 41.94 90 ARG A N 1
ATOM 670 C CA . ARG A 1 90 ? 17.371 5.844 6.519 1.00 41.94 90 ARG A CA 1
ATOM 671 C C . ARG A 1 90 ? 17.318 4.661 5.559 1.00 41.94 90 ARG A C 1
ATOM 673 O O . ARG A 1 90 ? 17.730 4.764 4.407 1.00 41.94 90 ARG A O 1
ATOM 680 N N . ARG A 1 91 ? 16.666 3.586 6.009 1.00 35.03 91 ARG A N 1
ATOM 681 C CA . ARG A 1 91 ? 15.799 2.781 5.142 1.00 35.03 91 ARG A CA 1
ATOM 682 C C . ARG A 1 91 ? 14.563 3.620 4.776 1.00 35.03 91 ARG A C 1
ATOM 684 O O . ARG A 1 91 ? 14.170 4.538 5.496 1.00 35.03 91 ARG A O 1
ATOM 691 N N . GLN A 1 92 ? 14.046 3.369 3.581 1.00 38.78 92 GLN A N 1
ATOM 692 C CA . GLN A 1 92 ? 13.090 4.202 2.852 1.00 38.78 92 GLN A CA 1
ATOM 693 C C . GLN A 1 92 ? 11.803 4.473 3.651 1.00 38.78 92 GLN A C 1
ATOM 695 O O . GLN A 1 92 ? 11.193 3.562 4.205 1.00 38.78 92 GLN A O 1
ATOM 700 N N . PHE A 1 93 ? 11.345 5.727 3.647 1.00 31.25 93 PHE A N 1
ATOM 701 C CA . PHE A 1 93 ? 10.016 6.103 4.128 1.00 31.25 93 PHE A CA 1
ATOM 702 C C . PHE A 1 93 ? 9.146 6.533 2.937 1.00 31.25 93 PHE A C 1
ATOM 704 O O . PHE A 1 93 ? 9.588 7.316 2.099 1.00 31.25 93 PHE A O 1
ATOM 711 N N . CYS A 1 94 ? 7.925 5.997 2.853 1.00 31.05 94 CYS A N 1
ATOM 712 C CA . CYS A 1 94 ? 6.886 6.348 1.870 1.00 31.05 94 CYS A CA 1
ATOM 713 C C . CYS A 1 94 ? 7.281 6.294 0.389 1.00 31.05 94 CYS A C 1
ATOM 715 O O . CYS A 1 94 ? 6.956 7.199 -0.373 1.00 31.05 94 CYS A O 1
ATOM 717 N N . GLY A 1 95 ? 7.972 5.234 -0.043 1.00 36.09 95 GLY A N 1
ATOM 718 C CA . GLY A 1 95 ? 8.121 4.952 -1.474 1.00 36.09 95 GLY A CA 1
ATOM 719 C C . GLY A 1 95 ? 8.910 5.985 -2.263 1.00 36.09 95 GLY A C 1
ATOM 720 O O . GLY A 1 95 ? 9.033 5.825 -3.472 1.00 36.09 95 GLY A O 1
ATOM 721 N N . MET A 1 96 ? 9.473 6.999 -1.617 1.00 32.47 96 MET A N 1
ATOM 722 C CA . MET A 1 96 ? 10.345 7.968 -2.241 1.00 32.47 96 MET A CA 1
ATOM 723 C C . MET A 1 96 ? 11.595 7.259 -2.730 1.00 32.47 96 MET A C 1
ATOM 725 O O . MET A 1 96 ? 12.290 6.634 -1.922 1.00 32.47 96 MET A O 1
ATOM 729 N N . PRO A 1 97 ? 11.921 7.344 -4.030 1.00 31.19 97 PRO A N 1
ATOM 730 C CA . PRO A 1 97 ? 13.287 7.053 -4.385 1.00 31.19 97 PRO A CA 1
ATOM 731 C C . PRO A 1 97 ? 14.094 8.150 -3.669 1.00 31.19 97 PRO A C 1
ATOM 733 O O . PRO A 1 97 ? 13.668 9.308 -3.599 1.00 31.19 97 PRO A O 1
ATOM 736 N N . LEU A 1 98 ? 15.278 7.842 -3.147 1.00 31.34 98 LEU A N 1
ATOM 737 C CA . LEU A 1 98 ? 16.282 8.894 -3.227 1.00 31.34 98 LEU A CA 1
ATOM 738 C C . LEU A 1 98 ? 16.233 9.295 -4.700 1.00 31.34 98 LEU A C 1
ATOM 740 O O . LEU A 1 98 ? 16.432 8.428 -5.558 1.00 31.34 98 LEU A O 1
ATOM 744 N N . GLN A 1 99 ? 15.863 10.545 -5.012 1.00 30.33 99 GLN A N 1
ATOM 745 C CA . GLN A 1 99 ? 16.216 11.072 -6.320 1.00 30.33 99 GLN A CA 1
ATOM 746 C C . GLN A 1 99 ? 17.651 10.602 -6.555 1.00 30.33 99 GLN A C 1
ATOM 748 O O . GLN A 1 99 ? 18.455 10.586 -5.609 1.00 30.33 99 GLN A O 1
ATOM 753 N N . ARG A 1 100 ? 17.979 10.182 -7.778 1.00 34.59 100 ARG A N 1
ATOM 754 C CA . ARG A 1 100 ? 19.372 10.205 -8.219 1.00 34.59 100 ARG A CA 1
ATOM 755 C C . ARG A 1 100 ? 19.819 11.670 -8.148 1.00 34.59 100 ARG A C 1
ATOM 757 O O . ARG A 1 100 ? 19.961 12.335 -9.160 1.00 34.59 100 ARG A O 1
ATOM 764 N N . GLY A 1 101 ? 19.954 12.212 -6.942 1.00 29.84 101 GLY A N 1
ATOM 765 C CA . GLY A 1 101 ? 20.646 13.442 -6.699 1.00 29.84 101 GLY A CA 1
ATOM 766 C C . GLY A 1 101 ? 22.066 13.197 -7.153 1.00 29.84 101 GLY A C 1
ATOM 767 O O . GLY A 1 101 ? 22.542 12.055 -7.211 1.00 29.84 101 GLY A O 1
ATOM 768 N N . SER A 1 102 ? 22.754 14.284 -7.438 1.00 33.81 102 SER A N 1
ATOM 769 C CA . SER A 1 102 ? 24.178 14.293 -7.733 1.00 33.81 102 SER A CA 1
ATOM 770 C C . SER A 1 102 ? 25.015 13.450 -6.763 1.00 33.81 102 SER A C 1
ATOM 772 O O . SER A 1 102 ? 26.110 13.091 -7.145 1.00 33.81 102 SER A O 1
ATOM 774 N N . VAL A 1 103 ? 24.515 13.074 -5.573 1.00 34.25 103 VAL A N 1
ATOM 775 C CA . VAL A 1 103 ? 25.136 12.143 -4.612 1.00 34.25 103 VAL A CA 1
ATOM 776 C C . VAL A 1 103 ? 25.035 10.664 -5.010 1.00 34.25 103 VAL A C 1
ATOM 778 O O . VAL A 1 103 ? 25.967 9.927 -4.750 1.00 34.25 103 VAL A O 1
ATOM 781 N N . GLY A 1 104 ? 23.967 10.199 -5.666 1.00 33.31 104 GLY A N 1
ATOM 782 C CA . GLY A 1 104 ? 23.911 8.835 -6.218 1.00 33.31 104 GLY A CA 1
ATOM 783 C C . GLY A 1 104 ? 24.793 8.702 -7.460 1.00 33.31 104 GLY A C 1
ATOM 784 O O . GLY A 1 104 ? 25.509 7.717 -7.622 1.00 33.31 104 GLY A O 1
ATOM 785 N N . GLU A 1 105 ? 24.820 9.751 -8.289 1.00 34.72 105 GLU A N 1
ATOM 786 C CA . GLU A 1 105 ? 25.841 9.879 -9.325 1.00 34.72 105 GLU A CA 1
ATOM 787 C C . GLU A 1 105 ? 27.235 10.120 -8.741 1.00 34.72 105 GLU A C 1
ATOM 789 O O . GLU A 1 105 ? 28.169 9.623 -9.335 1.00 34.72 105 GLU A O 1
ATOM 794 N N . ALA A 1 106 ? 27.421 10.811 -7.611 1.00 34.09 106 ALA A N 1
ATOM 795 C CA . ALA A 1 106 ? 28.736 11.023 -6.994 1.00 34.09 106 ALA A CA 1
ATOM 796 C C . ALA A 1 106 ? 29.227 9.767 -6.279 1.00 34.09 106 ALA A C 1
ATOM 798 O O . ALA A 1 106 ? 30.384 9.423 -6.431 1.00 34.09 106 ALA A O 1
ATOM 799 N N . ALA A 1 107 ? 28.361 9.014 -5.606 1.00 34.97 107 ALA A N 1
ATOM 800 C CA . ALA A 1 107 ? 28.688 7.706 -5.056 1.00 34.97 107 ALA A CA 1
ATOM 801 C C . ALA A 1 107 ? 29.078 6.741 -6.181 1.00 34.97 107 ALA A C 1
ATOM 803 O O . ALA A 1 107 ? 29.984 5.947 -6.003 1.00 34.97 107 ALA A O 1
ATOM 804 N N . LEU A 1 108 ? 28.477 6.856 -7.373 1.00 34.66 108 LEU A N 1
ATOM 805 C CA . LEU A 1 108 ? 28.882 6.080 -8.551 1.00 34.66 108 LEU A CA 1
ATOM 806 C C . LEU A 1 108 ? 30.067 6.683 -9.333 1.00 34.66 108 LEU A C 1
ATOM 808 O O . LEU A 1 108 ? 30.807 5.930 -9.965 1.00 34.66 108 LEU A O 1
ATOM 812 N N . LYS A 1 109 ? 30.284 8.004 -9.277 1.00 34.06 109 LYS A N 1
ATOM 813 C CA . LYS A 1 109 ? 31.390 8.742 -9.924 1.00 34.06 109 LYS A CA 1
ATOM 814 C C . LYS A 1 109 ? 32.660 8.791 -9.066 1.00 34.06 109 LYS A C 1
ATOM 816 O O . LYS A 1 109 ? 33.721 9.039 -9.618 1.00 34.06 109 LYS A O 1
ATOM 821 N N . VAL A 1 110 ? 32.596 8.510 -7.762 1.00 34.69 110 VAL A N 1
ATOM 822 C CA . VAL A 1 110 ? 33.762 8.458 -6.852 1.00 34.69 110 VAL A CA 1
ATOM 823 C C . VAL A 1 110 ? 34.508 7.113 -6.937 1.00 34.69 110 VAL A C 1
ATOM 825 O O . VAL A 1 110 ? 35.539 6.928 -6.300 1.00 34.69 110 VAL A O 1
ATOM 828 N N . PHE A 1 111 ? 34.078 6.180 -7.791 1.00 40.81 111 PHE A N 1
ATOM 829 C CA . PHE A 1 111 ? 34.713 4.860 -7.909 1.00 40.81 111 PHE A CA 1
ATOM 830 C C . PHE A 1 111 ? 35.699 4.668 -9.080 1.00 40.81 111 PHE A C 1
ATOM 832 O O . PHE A 1 111 ? 35.981 3.532 -9.453 1.00 40.81 111 PHE A O 1
ATOM 839 N N . ALA A 1 112 ? 36.269 5.738 -9.637 1.00 33.81 112 ALA A N 1
ATOM 840 C CA . ALA A 1 112 ? 37.476 5.705 -10.482 1.00 33.81 112 ALA A CA 1
ATOM 841 C C . ALA A 1 112 ? 38.015 7.145 -10.589 1.00 33.81 112 ALA A C 1
ATOM 843 O O . ALA A 1 112 ? 37.218 8.066 -10.696 1.00 33.81 112 ALA A O 1
ATOM 844 N N . LYS A 1 113 ? 39.302 7.480 -10.596 1.00 34.41 113 LYS A N 1
ATOM 845 C CA . LYS A 1 113 ? 40.558 6.777 -10.849 1.00 34.41 113 LYS A CA 1
ATOM 846 C C . LYS A 1 113 ? 41.624 7.718 -10.268 1.00 34.41 113 LYS A C 1
ATOM 848 O O . LYS A 1 113 ? 41.572 8.903 -10.583 1.00 34.41 113 LYS A O 1
ATOM 853 N N . ASP A 1 114 ? 42.573 7.229 -9.487 1.00 36.41 114 ASP A N 1
ATOM 854 C CA . ASP A 1 114 ? 43.890 7.865 -9.466 1.00 36.41 114 ASP A CA 1
ATOM 855 C C . ASP A 1 114 ? 44.863 6.768 -9.880 1.00 36.41 114 ASP A C 1
ATOM 857 O O . ASP A 1 114 ? 45.096 5.811 -9.142 1.00 36.41 114 ASP A O 1
ATOM 861 N N . ASP A 1 115 ? 45.374 6.867 -11.109 1.00 40.06 115 ASP A N 1
ATOM 862 C CA . ASP A 1 115 ? 46.459 6.027 -11.639 1.00 40.06 115 ASP A CA 1
ATOM 863 C C . ASP A 1 115 ? 47.799 6.390 -10.952 1.00 40.06 115 ASP A C 1
ATOM 865 O O . ASP A 1 115 ? 48.847 6.492 -11.587 1.00 40.06 115 ASP A O 1
ATOM 869 N N . GLY A 1 116 ? 47.766 6.614 -9.638 1.00 40.75 116 GLY A N 1
ATOM 870 C CA . GLY A 1 116 ? 48.877 7.073 -8.821 1.00 40.75 116 GLY A CA 1
ATOM 871 C C . GLY A 1 116 ? 48.847 6.407 -7.451 1.00 40.75 116 GLY A C 1
ATOM 872 O O . GLY A 1 116 ? 48.175 6.866 -6.538 1.00 40.75 116 GLY A O 1
ATOM 873 N N . GLU A 1 117 ? 49.591 5.310 -7.327 1.00 39.53 117 GLU A N 1
ATOM 874 C CA . GLU A 1 117 ? 50.187 4.833 -6.070 1.00 39.53 117 GLU A CA 1
ATOM 875 C C . GLU A 1 117 ? 49.281 4.650 -4.832 1.00 39.53 117 GLU A C 1
ATOM 877 O O . GLU A 1 117 ? 49.700 4.923 -3.709 1.00 39.53 117 GLU A O 1
ATOM 882 N N . VAL A 1 118 ? 48.099 4.042 -4.969 1.00 42.38 118 VAL A N 1
ATOM 883 C CA . VAL A 1 118 ? 47.518 3.287 -3.838 1.00 42.38 118 VAL A CA 1
ATOM 884 C C . VAL A 1 118 ? 47.809 1.806 -4.041 1.00 42.38 118 VAL A C 1
ATOM 886 O O . VAL A 1 118 ? 46.995 1.036 -4.548 1.00 42.38 118 VAL A O 1
ATOM 889 N N . ALA A 1 119 ? 49.018 1.398 -3.660 1.00 38.03 119 ALA A N 1
ATOM 890 C CA . ALA A 1 119 ? 49.375 -0.009 -3.567 1.00 38.03 119 ALA A CA 1
ATOM 891 C C . ALA A 1 119 ? 48.476 -0.696 -2.519 1.00 38.03 119 ALA A C 1
ATOM 893 O O . ALA A 1 119 ? 48.695 -0.554 -1.319 1.00 38.03 119 ALA A O 1
ATOM 894 N N . GLY A 1 120 ? 47.457 -1.435 -2.973 1.00 46.94 120 GLY A N 1
ATOM 895 C CA . GLY A 1 120 ? 46.765 -2.437 -2.151 1.00 46.94 120 GLY A CA 1
ATOM 896 C C . GLY A 1 120 ? 45.232 -2.445 -2.155 1.00 46.94 120 GLY A C 1
ATOM 897 O O . GLY A 1 120 ? 44.670 -3.391 -1.612 1.00 46.94 120 GLY A O 1
ATOM 898 N N . ALA A 1 121 ? 44.538 -1.473 -2.762 1.00 51.28 121 ALA A N 1
ATOM 899 C CA . ALA A 1 121 ? 43.068 -1.442 -2.782 1.00 51.28 121 ALA A CA 1
ATOM 900 C C . ALA A 1 121 ? 42.511 -1.365 -4.215 1.00 51.28 121 ALA A C 1
ATOM 902 O O . ALA A 1 121 ? 42.685 -0.362 -4.900 1.00 51.28 121 ALA A O 1
ATOM 903 N N . CYS A 1 122 ? 41.816 -2.416 -4.663 1.00 56.66 122 CYS A N 1
ATOM 904 C CA . CYS A 1 122 ? 41.053 -2.384 -5.913 1.00 56.66 122 CYS A CA 1
ATOM 905 C C . CYS A 1 122 ? 39.665 -1.789 -5.652 1.00 56.66 122 CYS A C 1
ATOM 907 O O . CYS A 1 122 ? 38.912 -2.305 -4.828 1.00 56.66 122 CYS A O 1
ATOM 909 N N . VAL A 1 123 ? 39.323 -0.716 -6.364 1.00 57.75 123 VAL A N 1
ATOM 910 C CA . VAL A 1 123 ? 38.006 -0.077 -6.296 1.00 57.75 123 VAL A CA 1
ATOM 911 C C . VAL A 1 123 ? 37.201 -0.473 -7.534 1.00 57.75 123 VAL A C 1
ATOM 913 O O . VAL A 1 123 ? 37.586 -0.146 -8.654 1.00 57.75 123 VAL A O 1
ATOM 916 N N . PHE A 1 124 ? 36.079 -1.170 -7.341 1.00 57.25 124 PHE A N 1
ATOM 917 C CA . PHE A 1 124 ? 35.171 -1.558 -8.424 1.00 57.25 124 PHE A CA 1
ATOM 918 C C . PHE A 1 124 ? 33.888 -0.728 -8.360 1.00 57.25 124 PHE A C 1
ATOM 920 O O . PHE A 1 124 ? 33.045 -0.939 -7.493 1.00 57.25 124 PHE A O 1
ATOM 927 N N . GLY A 1 125 ? 33.735 0.216 -9.288 1.00 61.09 125 GLY A N 1
ATOM 928 C CA . GLY A 1 125 ? 32.485 0.950 -9.496 1.00 61.09 125 GLY A CA 1
ATOM 929 C C . GLY A 1 125 ? 31.643 0.367 -10.629 1.00 61.09 125 GLY A C 1
ATOM 930 O O . GLY A 1 125 ? 32.174 -0.277 -11.533 1.00 61.09 125 GLY A O 1
ATOM 931 N N . ILE A 1 126 ? 30.342 0.685 -10.656 1.00 62.16 126 ILE A N 1
ATOM 932 C CA . ILE A 1 126 ? 29.437 0.348 -11.781 1.00 62.16 126 ILE A CA 1
ATOM 933 C C . ILE A 1 126 ? 29.942 0.938 -13.113 1.00 62.16 126 ILE A C 1
ATOM 935 O O . ILE A 1 126 ? 29.634 0.425 -14.183 1.00 62.16 126 ILE A O 1
ATOM 939 N N . ALA A 1 127 ? 30.749 2.002 -13.057 1.00 72.69 127 ALA A N 1
ATOM 940 C CA . ALA A 1 127 ? 31.373 2.618 -14.224 1.00 72.69 127 ALA A CA 1
ATOM 941 C C . ALA A 1 127 ? 32.584 1.842 -14.783 1.00 72.69 127 ALA A C 1
ATOM 943 O O . ALA A 1 127 ? 33.058 2.180 -15.866 1.00 72.69 127 ALA A O 1
ATOM 944 N N . SER A 1 128 ? 33.099 0.823 -14.083 1.00 81.62 128 SER A N 1
ATOM 945 C CA . SER A 1 128 ? 34.183 -0.019 -14.602 1.00 81.62 128 SER A CA 1
ATOM 946 C C . SER A 1 128 ? 33.717 -0.773 -15.847 1.00 81.62 128 SER A C 1
ATOM 948 O O . SER A 1 128 ? 32.658 -1.399 -15.826 1.00 81.62 128 SER A O 1
ATOM 950 N N . ALA A 1 129 ? 34.519 -0.758 -16.916 1.00 85.50 129 ALA A N 1
ATOM 951 C CA . ALA A 1 129 ? 34.204 -1.470 -18.155 1.00 85.50 129 ALA A CA 1
ATOM 952 C C . ALA A 1 129 ? 33.948 -2.970 -17.910 1.00 85.50 129 ALA A C 1
ATOM 954 O O . ALA A 1 129 ? 33.000 -3.531 -18.458 1.00 85.50 129 ALA A O 1
ATOM 955 N N . ASP A 1 130 ? 34.722 -3.587 -17.010 1.00 83.81 130 ASP A N 1
ATOM 956 C CA . ASP A 1 130 ? 34.543 -4.986 -16.608 1.00 83.81 130 ASP A CA 1
ATOM 957 C C . ASP A 1 130 ? 33.186 -5.224 -15.932 1.00 83.81 130 ASP A C 1
ATOM 959 O O . ASP A 1 130 ? 32.539 -6.240 -16.190 1.00 83.81 130 ASP A O 1
ATOM 963 N N . VAL A 1 131 ? 32.745 -4.290 -15.079 1.00 84.00 131 VAL A N 1
ATOM 964 C CA . VAL A 1 131 ? 31.450 -4.361 -14.379 1.00 84.00 131 VAL A CA 1
ATOM 965 C C . VAL A 1 131 ? 30.303 -4.105 -15.344 1.00 84.00 131 VAL A C 1
ATOM 967 O O . VAL A 1 131 ? 29.309 -4.819 -15.292 1.00 84.00 131 VAL A O 1
ATOM 970 N N . GLN A 1 132 ? 30.432 -3.149 -16.266 1.00 83.19 132 GLN A N 1
ATOM 971 C CA . GLN A 1 132 ? 29.418 -2.890 -17.293 1.00 83.19 132 GLN A CA 1
ATOM 972 C C . GLN A 1 132 ? 29.235 -4.094 -18.220 1.00 83.19 132 GLN A C 1
ATOM 974 O O . GLN A 1 132 ? 28.101 -4.473 -18.519 1.00 83.19 132 GLN A O 1
ATOM 979 N N . GLN A 1 133 ? 30.335 -4.729 -18.637 1.00 89.81 133 GLN A N 1
ATOM 980 C CA . GLN A 1 133 ? 30.287 -5.943 -19.446 1.00 89.81 133 GLN A CA 1
ATOM 981 C C . GLN A 1 133 ? 29.649 -7.102 -18.671 1.00 89.81 133 GLN A C 1
ATOM 983 O O . GLN A 1 133 ? 28.739 -7.753 -19.189 1.00 89.81 133 GLN A O 1
ATOM 988 N N . ALA A 1 134 ? 30.082 -7.343 -17.428 1.00 88.38 134 ALA A N 1
ATOM 989 C CA . ALA A 1 134 ? 29.497 -8.374 -16.575 1.00 88.38 134 ALA A CA 1
ATOM 990 C C . ALA A 1 134 ? 28.002 -8.113 -16.313 1.00 88.38 134 ALA A C 1
ATOM 992 O O . ALA A 1 134 ? 27.193 -9.032 -16.402 1.00 88.38 134 ALA A O 1
ATOM 993 N N . TYR A 1 135 ? 27.608 -6.855 -16.095 1.00 89.00 135 TYR A N 1
ATOM 994 C CA . TYR A 1 135 ? 26.216 -6.452 -15.895 1.00 89.00 135 TYR A CA 1
ATOM 995 C C . TYR A 1 135 ? 25.364 -6.692 -17.135 1.00 89.00 135 TYR A C 1
ATOM 997 O O . TYR A 1 135 ? 24.275 -7.243 -17.016 1.00 89.00 135 TYR A O 1
ATOM 1005 N N . ALA A 1 136 ? 25.852 -6.353 -18.330 1.00 87.19 136 ALA A N 1
ATOM 1006 C CA . ALA A 1 136 ? 25.130 -6.630 -19.568 1.00 87.19 136 ALA A CA 1
ATOM 1007 C C . ALA A 1 136 ? 24.883 -8.138 -19.766 1.00 87.19 136 ALA A C 1
ATOM 1009 O O . ALA A 1 136 ? 23.779 -8.535 -20.146 1.00 87.19 136 ALA A O 1
ATOM 1010 N N . LEU A 1 137 ? 25.880 -8.981 -19.463 1.00 92.88 137 LEU A N 1
ATOM 1011 C CA . LEU A 1 137 ? 25.752 -10.441 -19.524 1.00 92.88 137 LEU A CA 1
ATOM 1012 C C . LEU A 1 137 ? 24.769 -10.974 -18.472 1.00 92.88 137 LEU A C 1
ATOM 1014 O O . LEU A 1 137 ? 23.872 -11.749 -18.812 1.00 92.88 137 LEU A O 1
ATOM 1018 N N . ALA A 1 138 ? 24.896 -10.524 -17.221 1.00 91.56 138 ALA A N 1
ATOM 1019 C CA . ALA A 1 138 ? 24.002 -10.895 -16.128 1.00 91.56 138 ALA A CA 1
ATOM 1020 C C . ALA A 1 138 ? 22.554 -10.468 -16.414 1.00 91.56 138 ALA A C 1
ATOM 1022 O O . ALA A 1 138 ? 21.629 -11.253 -16.222 1.00 91.56 138 ALA A O 1
ATOM 1023 N N . LEU A 1 139 ? 22.347 -9.266 -16.955 1.00 91.19 139 LEU A N 1
ATOM 1024 C CA . LEU A 1 139 ? 21.032 -8.747 -17.323 1.00 91.19 139 LEU A CA 1
ATOM 1025 C C . LEU A 1 139 ? 20.414 -9.518 -18.498 1.00 91.19 139 LEU A C 1
ATOM 1027 O O . LEU A 1 139 ? 19.219 -9.809 -18.486 1.00 91.19 139 LEU A O 1
ATOM 1031 N N . ALA A 1 140 ? 21.208 -9.882 -19.509 1.00 92.88 140 ALA A N 1
ATOM 1032 C CA . ALA A 1 140 ? 20.737 -10.707 -20.621 1.00 92.88 140 ALA A CA 1
ATOM 1033 C C . ALA A 1 140 ? 20.318 -12.110 -20.155 1.00 92.88 140 ALA A C 1
ATOM 1035 O O . ALA A 1 140 ? 19.302 -12.639 -20.613 1.00 92.88 140 ALA A O 1
ATOM 1036 N N . ARG A 1 141 ? 21.079 -12.701 -19.226 1.00 96.00 141 ARG A N 1
ATOM 1037 C CA . ARG A 1 141 ? 20.728 -13.965 -18.574 1.00 96.00 141 ARG A CA 1
ATOM 1038 C C . ARG A 1 141 ? 19.443 -13.825 -17.754 1.00 96.00 141 ARG A C 1
ATOM 1040 O O . ARG A 1 141 ? 18.513 -14.589 -17.987 1.00 96.00 141 ARG A O 1
ATOM 1047 N N . HIS A 1 142 ? 19.359 -12.809 -16.894 1.00 95.06 142 HIS A N 1
ATOM 1048 C CA . HIS A 1 142 ? 18.175 -12.501 -16.082 1.00 95.06 142 HIS A CA 1
ATOM 1049 C C . HIS A 1 142 ? 16.908 -12.386 -16.932 1.00 95.06 142 HIS A C 1
ATOM 1051 O O . HIS A 1 142 ? 15.901 -13.015 -16.638 1.00 95.06 142 HIS A O 1
ATOM 1057 N N . ARG A 1 143 ? 16.957 -11.629 -18.035 1.00 95.50 143 ARG A N 1
ATOM 1058 C CA . ARG A 1 143 ? 15.811 -11.458 -18.946 1.00 95.50 143 ARG A CA 1
ATOM 1059 C C . ARG A 1 143 ? 15.355 -12.769 -19.577 1.00 95.50 143 ARG A C 1
ATOM 1061 O O . ARG A 1 143 ? 14.156 -12.980 -19.733 1.00 95.50 143 ARG A O 1
ATOM 1068 N N . ARG A 1 144 ? 16.297 -13.645 -19.932 1.00 96.44 144 ARG A N 1
ATOM 1069 C CA . ARG A 1 144 ? 15.984 -14.971 -20.472 1.00 96.44 144 ARG A CA 1
ATOM 1070 C C . ARG A 1 144 ? 15.298 -15.839 -19.424 1.00 96.44 144 ARG A C 1
ATOM 1072 O O . ARG A 1 144 ? 14.234 -16.372 -19.704 1.00 96.44 144 ARG A O 1
ATOM 1079 N N . GLU A 1 145 ? 15.869 -15.917 -18.225 1.00 96.75 145 GLU A N 1
ATOM 1080 C CA . GLU A 1 145 ? 15.308 -16.690 -17.110 1.00 96.75 145 GLU A CA 1
ATOM 1081 C C . GLU A 1 145 ? 13.921 -16.158 -16.703 1.00 96.75 145 GLU A C 1
ATOM 1083 O O . GLU A 1 145 ? 12.996 -16.939 -16.484 1.00 96.75 145 GLU A O 1
ATOM 1088 N N . LEU A 1 146 ? 13.742 -14.832 -16.669 1.00 96.56 146 LEU A N 1
ATOM 1089 C CA . LEU A 1 146 ? 12.453 -14.178 -16.432 1.00 96.56 146 LEU A CA 1
ATOM 1090 C C . LEU A 1 146 ? 11.415 -14.598 -17.480 1.00 96.56 146 LEU A C 1
ATOM 1092 O O . LEU A 1 146 ? 10.314 -15.016 -17.119 1.00 96.56 146 LEU A O 1
ATOM 1096 N N . ALA A 1 147 ? 11.768 -14.512 -18.766 1.00 96.69 147 ALA A N 1
ATOM 1097 C CA . ALA A 1 147 ? 10.876 -14.876 -19.860 1.00 96.69 147 ALA A CA 1
ATOM 1098 C C . ALA A 1 147 ? 10.532 -16.370 -19.851 1.00 96.69 147 ALA A C 1
ATOM 1100 O O . ALA A 1 147 ? 9.364 -16.722 -19.978 1.00 96.69 147 ALA A O 1
ATOM 1101 N N . GLU A 1 148 ? 11.519 -17.250 -19.661 1.00 97.00 148 GLU A N 1
ATOM 1102 C CA . GLU A 1 148 ? 11.312 -18.699 -19.563 1.00 97.00 148 GLU A CA 1
ATOM 1103 C C . GLU A 1 148 ? 10.336 -19.044 -18.434 1.00 97.00 148 GLU A C 1
ATOM 1105 O O . GLU A 1 148 ? 9.364 -19.767 -18.661 1.00 97.00 148 GLU A O 1
ATOM 1110 N N . ARG A 1 149 ? 10.538 -18.475 -17.239 1.00 97.00 149 ARG A N 1
ATOM 1111 C CA . ARG A 1 149 ? 9.668 -18.717 -16.079 1.00 97.00 149 ARG A CA 1
ATOM 1112 C C . ARG A 1 149 ? 8.253 -18.199 -16.302 1.00 97.00 149 ARG A C 1
ATOM 1114 O O . ARG A 1 149 ? 7.296 -18.937 -16.077 1.00 97.00 149 ARG A O 1
ATOM 1121 N N . LEU A 1 150 ? 8.103 -16.961 -16.770 1.00 97.25 150 LEU A N 1
ATOM 1122 C CA . LEU A 1 150 ? 6.781 -16.377 -17.001 1.00 97.25 150 LEU A CA 1
ATOM 1123 C C . LEU A 1 150 ? 6.020 -17.081 -18.125 1.00 97.25 150 LEU A C 1
ATOM 1125 O O . LEU A 1 150 ? 4.836 -17.373 -17.970 1.00 97.25 150 LEU A O 1
ATOM 1129 N N . ASN A 1 151 ? 6.695 -17.433 -19.219 1.00 96.94 151 ASN A N 1
ATOM 1130 C CA . ASN A 1 151 ? 6.073 -18.172 -20.314 1.00 96.94 151 ASN A CA 1
ATOM 1131 C C . ASN A 1 151 ? 5.655 -19.581 -19.873 1.00 96.94 151 ASN A C 1
ATOM 1133 O O . ASN A 1 151 ? 4.567 -20.028 -20.227 1.00 96.94 151 ASN A O 1
ATOM 1137 N N . ALA A 1 152 ? 6.469 -20.264 -19.061 1.00 96.38 152 ALA A N 1
ATOM 1138 C CA . ALA A 1 152 ? 6.107 -21.565 -18.499 1.00 96.38 152 ALA A CA 1
ATOM 1139 C C . ALA A 1 152 ? 4.876 -21.484 -17.580 1.00 96.38 152 ALA A C 1
ATOM 1141 O O . ALA A 1 152 ? 4.034 -22.383 -17.589 1.00 96.38 152 ALA A O 1
ATOM 1142 N N . LEU A 1 153 ? 4.744 -20.399 -16.809 1.00 95.12 153 LEU A N 1
ATOM 1143 C CA . LEU A 1 153 ? 3.580 -20.165 -15.952 1.00 95.12 153 LEU A CA 1
ATOM 1144 C C . LEU A 1 153 ? 2.307 -19.936 -16.777 1.00 95.12 153 LEU A C 1
ATOM 1146 O O . LEU A 1 153 ? 1.282 -20.543 -16.460 1.00 95.12 153 LEU A O 1
ATOM 1150 N N . LEU A 1 154 ? 2.395 -19.129 -17.842 1.00 95.69 154 LEU A N 1
ATOM 1151 C CA . LEU A 1 154 ? 1.288 -18.824 -18.760 1.00 95.69 154 LEU A CA 1
ATOM 1152 C C . LEU A 1 154 ? 0.882 -19.994 -19.666 1.00 95.69 154 LEU A C 1
ATOM 1154 O O . LEU A 1 154 ? -0.258 -20.043 -20.109 1.00 95.69 154 LEU A O 1
ATOM 1158 N N . ALA A 1 155 ? 1.785 -20.937 -19.942 1.00 96.25 155 ALA A N 1
ATOM 1159 C CA . ALA A 1 155 ? 1.498 -22.100 -20.784 1.00 96.25 155 ALA A CA 1
ATOM 1160 C C . ALA A 1 155 ? 0.645 -23.184 -20.090 1.00 96.25 155 ALA A C 1
ATOM 1162 O O . ALA A 1 155 ? 0.286 -24.172 -20.727 1.00 96.25 155 ALA A O 1
ATOM 1163 N N . GLY A 1 156 ? 0.363 -23.048 -18.790 1.00 94.25 156 GLY A N 1
ATOM 1164 C CA . GLY A 1 156 ? -0.480 -23.993 -18.054 1.00 94.25 156 GLY A CA 1
ATOM 1165 C C . GLY A 1 156 ? -1.981 -23.790 -18.288 1.00 94.25 156 GLY A C 1
ATOM 1166 O O . GLY A 1 156 ? -2.418 -22.718 -18.684 1.00 94.25 156 GLY A O 1
ATOM 1167 N N . ASP A 1 157 ? -2.783 -24.807 -17.956 1.00 96.00 157 ASP A N 1
ATOM 1168 C CA . ASP A 1 157 ? -4.249 -24.768 -18.131 1.00 96.00 157 ASP A CA 1
ATOM 1169 C C . ASP A 1 157 ? -4.975 -23.850 -17.129 1.00 96.00 157 ASP A C 1
ATOM 1171 O O . ASP A 1 157 ? -6.123 -23.455 -17.340 1.00 96.00 157 ASP A O 1
ATOM 1175 N N . ALA A 1 158 ? -4.335 -23.542 -15.997 1.00 97.00 158 ALA A N 1
ATOM 1176 C CA . ALA A 1 158 ? -4.923 -22.716 -14.949 1.00 97.00 158 ALA A CA 1
ATOM 1177 C C . ALA A 1 158 ? -4.833 -21.222 -15.313 1.00 97.00 158 ALA A C 1
ATOM 1179 O O . ALA A 1 158 ? -3.764 -20.772 -15.730 1.00 97.00 158 ALA A O 1
ATOM 1180 N N . PRO A 1 159 ? -5.897 -20.424 -15.094 1.00 97.50 159 PRO A N 1
ATOM 1181 C CA . PRO A 1 159 ? -5.851 -18.990 -15.354 1.00 97.50 159 PRO A CA 1
ATOM 1182 C C . PRO A 1 159 ? -4.799 -18.322 -14.464 1.00 97.50 159 PRO A C 1
ATOM 1184 O O . PRO A 1 159 ? -4.756 -18.563 -13.254 1.00 97.50 159 PRO A O 1
ATOM 1187 N N . VAL A 1 160 ? -3.965 -17.470 -15.060 1.00 98.25 160 VAL A N 1
ATOM 1188 C CA . VAL A 1 160 ? -2.863 -16.791 -14.369 1.00 98.25 160 VAL A CA 1
ATOM 1189 C C . VAL A 1 160 ? -3.213 -15.325 -14.133 1.00 98.25 160 VAL A C 1
ATOM 1191 O O . VAL A 1 160 ? -3.643 -14.636 -15.055 1.00 98.25 160 VAL A O 1
ATOM 1194 N N . VAL A 1 161 ? -2.984 -14.833 -12.914 1.00 98.50 161 VAL A N 1
ATOM 1195 C CA . VAL A 1 161 ? -3.006 -13.395 -12.598 1.00 98.50 161 VAL A CA 1
ATOM 1196 C C . VAL A 1 161 ? -1.620 -12.966 -12.139 1.00 98.50 161 VAL A C 1
ATOM 1198 O O . VAL A 1 161 ? -1.073 -13.512 -11.177 1.00 98.50 161 VAL A O 1
ATOM 1201 N N . ILE A 1 162 ? -1.054 -11.970 -12.819 1.00 98.25 162 ILE A N 1
ATOM 1202 C CA . ILE A 1 162 ? 0.259 -11.416 -12.490 1.00 98.25 162 ILE A CA 1
ATOM 1203 C C . ILE A 1 162 ? 0.056 -10.116 -11.712 1.00 98.25 162 ILE A C 1
ATOM 1205 O O . ILE A 1 162 ? -0.352 -9.097 -12.267 1.00 98.25 162 ILE A O 1
ATOM 1209 N N . PHE A 1 163 ? 0.351 -10.144 -10.418 1.00 97.94 163 PHE A N 1
ATOM 1210 C CA . PHE A 1 163 ? 0.346 -8.971 -9.555 1.00 97.94 163 PHE A CA 1
ATOM 1211 C C . PHE A 1 163 ? 1.650 -8.201 -9.726 1.00 97.94 163 PHE A C 1
ATOM 1213 O O . PHE A 1 163 ? 2.726 -8.762 -9.532 1.00 97.94 163 PHE A O 1
ATOM 1220 N N . VAL A 1 164 ? 1.572 -6.917 -10.069 1.00 96.50 164 VAL A N 1
ATOM 1221 C CA . VAL A 1 164 ? 2.755 -6.083 -10.320 1.00 96.50 164 VAL A CA 1
ATOM 1222 C C . VAL A 1 164 ? 2.721 -4.854 -9.426 1.00 96.50 164 VAL A C 1
ATOM 1224 O O . VAL A 1 164 ? 1.795 -4.043 -9.488 1.00 96.50 164 VAL A O 1
ATOM 1227 N N . ALA A 1 165 ? 3.752 -4.692 -8.603 1.00 92.38 165 ALA A N 1
ATOM 1228 C CA . ALA A 1 165 ? 3.885 -3.524 -7.746 1.00 92.38 165 ALA A CA 1
ATOM 1229 C C . ALA A 1 165 ? 5.352 -3.247 -7.410 1.00 92.38 165 ALA A C 1
ATOM 1231 O O . ALA A 1 165 ? 6.148 -4.165 -7.207 1.00 92.38 165 ALA A O 1
ATOM 1232 N N . LYS A 1 166 ? 5.709 -1.965 -7.273 1.00 88.31 166 LYS A N 1
ATOM 1233 C CA . LYS A 1 166 ? 7.035 -1.580 -6.762 1.00 88.31 166 LYS A CA 1
ATOM 1234 C C . LYS A 1 166 ? 7.212 -2.013 -5.313 1.00 88.31 166 LYS A C 1
ATOM 1236 O O . LYS A 1 166 ? 8.209 -2.635 -4.965 1.00 88.31 166 LYS A O 1
ATOM 1241 N N . LEU A 1 167 ? 6.212 -1.706 -4.492 1.00 79.00 167 LEU A N 1
ATOM 1242 C CA . LEU A 1 167 ? 6.046 -2.265 -3.163 1.00 79.00 167 LEU A CA 1
ATOM 1243 C C . LEU A 1 167 ? 4.724 -3.024 -3.203 1.00 79.00 167 LEU A C 1
ATOM 1245 O O . LEU A 1 167 ? 3.700 -2.380 -3.384 1.00 79.00 167 LEU A O 1
ATOM 1249 N N . ALA A 1 168 ? 4.719 -4.360 -3.143 1.00 61.88 168 ALA A N 1
ATOM 1250 C CA . ALA A 1 168 ? 3.428 -5.053 -3.081 1.00 61.88 168 ALA A CA 1
ATOM 1251 C C . ALA A 1 168 ? 2.870 -4.948 -1.673 1.00 61.88 168 ALA A C 1
ATOM 1253 O O . ALA A 1 168 ? 3.579 -5.190 -0.693 1.00 61.88 168 ALA A O 1
ATOM 1254 N N . TYR A 1 169 ? 1.594 -4.602 -1.600 1.00 74.06 169 TYR A N 1
ATOM 1255 C CA . TYR A 1 169 ? 0.897 -4.420 -0.344 1.00 74.06 169 TYR A CA 1
ATOM 1256 C C . TYR A 1 169 ? 0.182 -5.697 0.060 1.00 74.06 169 TYR A C 1
ATOM 1258 O O . TYR A 1 169 ? -0.138 -6.564 -0.756 1.00 74.06 169 TYR A O 1
ATOM 1266 N N . TYR A 1 170 ? -0.116 -5.771 1.353 1.00 84.44 170 TYR A N 1
ATOM 1267 C CA . TYR A 1 170 ? -0.821 -6.882 1.976 1.00 84.44 170 TYR A CA 1
ATOM 1268 C C . TYR A 1 170 ? -2.139 -7.252 1.286 1.00 84.44 170 TYR A C 1
ATOM 1270 O O . TYR A 1 170 ? -2.535 -8.411 1.357 1.00 84.44 170 TYR A O 1
ATOM 1278 N N . ASN A 1 171 ? -2.792 -6.326 0.573 1.00 92.19 171 ASN A N 1
ATOM 1279 C CA . ASN A 1 171 ? -4.004 -6.665 -0.166 1.00 92.19 171 ASN A CA 1
ATOM 1280 C C . ASN A 1 171 ? -3.746 -7.688 -1.285 1.00 92.19 171 ASN A C 1
ATOM 1282 O O . ASN A 1 171 ? -4.448 -8.693 -1.369 1.00 92.19 171 ASN A O 1
ATOM 1286 N N . GLN A 1 172 ? -2.706 -7.493 -2.102 1.00 94.94 172 GLN A N 1
ATOM 1287 C CA . GLN A 1 172 ? -2.382 -8.407 -3.207 1.00 94.94 172 GLN A CA 1
ATOM 1288 C C . GLN A 1 172 ? -2.065 -9.816 -2.715 1.00 94.94 172 GLN A C 1
ATOM 1290 O O . GLN A 1 172 ? -2.467 -10.799 -3.329 1.00 94.94 172 GLN A O 1
ATOM 1295 N N . LEU A 1 173 ? -1.406 -9.913 -1.562 1.00 94.06 173 LEU A N 1
ATOM 1296 C CA . LEU A 1 173 ? -1.144 -11.175 -0.882 1.00 94.06 173 LEU A CA 1
ATOM 1297 C C . LEU A 1 173 ? -2.444 -11.902 -0.504 1.00 94.06 173 LEU A C 1
ATOM 1299 O O . LEU A 1 173 ? -2.586 -13.093 -0.780 1.00 94.06 173 LEU A O 1
ATOM 1303 N N . ARG A 1 174 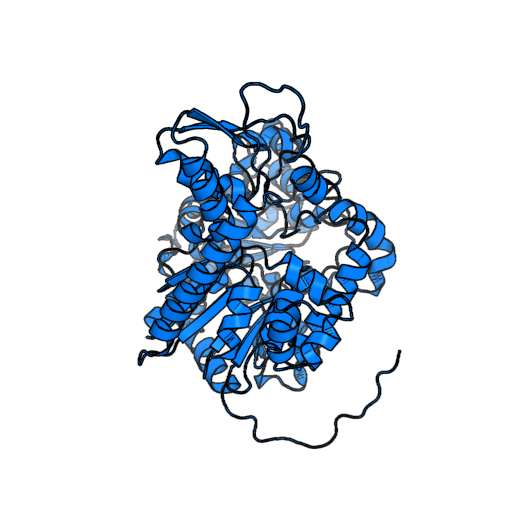? -3.422 -11.185 0.063 1.00 95.69 174 ARG A N 1
ATOM 1304 C CA . ARG A 1 174 ? -4.718 -11.766 0.451 1.00 95.69 174 ARG A CA 1
ATOM 1305 C C . ARG A 1 174 ? -5.537 -12.177 -0.770 1.00 95.69 174 ARG A C 1
ATOM 1307 O O . ARG A 1 174 ? -6.074 -13.285 -0.802 1.00 95.69 174 ARG A O 1
ATOM 1314 N N . MET A 1 175 ? -5.574 -11.316 -1.791 1.00 97.69 175 MET A N 1
ATOM 1315 C CA . MET A 1 175 ? -6.197 -11.614 -3.084 1.00 97.69 175 MET A CA 1
ATOM 1316 C C . MET A 1 175 ? -5.591 -12.876 -3.698 1.00 97.69 175 MET A C 1
ATOM 1318 O O . MET A 1 175 ? -6.324 -13.779 -4.090 1.00 97.69 175 MET A O 1
ATOM 1322 N N . SER A 1 176 ? -4.261 -12.966 -3.720 1.00 97.56 176 SER A N 1
ATOM 1323 C CA . SER A 1 176 ? -3.524 -14.110 -4.245 1.00 97.56 176 SER A CA 1
ATOM 1324 C C . SER A 1 176 ? -3.882 -15.411 -3.530 1.00 97.56 176 SER A C 1
ATOM 1326 O O . SER A 1 176 ? -4.282 -16.376 -4.181 1.00 97.56 176 SER A O 1
ATOM 1328 N N . ALA A 1 177 ? -3.817 -15.428 -2.196 1.00 96.88 177 ALA A N 1
ATOM 1329 C CA . ALA A 1 177 ? -4.144 -16.611 -1.405 1.00 96.88 177 ALA A CA 1
ATOM 1330 C C . ALA A 1 177 ? -5.563 -17.129 -1.698 1.00 96.88 177 ALA A C 1
ATOM 1332 O O . ALA A 1 177 ? -5.759 -18.326 -1.918 1.00 96.88 177 ALA A O 1
ATOM 1333 N N . SER A 1 178 ? -6.547 -16.228 -1.779 1.00 98.00 178 SER A N 1
ATOM 1334 C CA . SER A 1 178 ? -7.937 -16.612 -2.057 1.00 98.00 178 SER A CA 1
ATOM 1335 C C . SER A 1 178 ? -8.149 -17.034 -3.515 1.00 98.00 178 SER A C 1
ATOM 1337 O O . SER A 1 178 ? -8.862 -17.998 -3.771 1.00 98.00 178 SER A O 1
ATOM 1339 N N . LEU A 1 179 ? -7.500 -16.378 -4.485 1.00 98.56 179 LEU A N 1
ATOM 1340 C CA . LEU A 1 179 ? -7.558 -16.761 -5.904 1.00 98.56 179 LEU A CA 1
ATOM 1341 C C . LEU A 1 179 ? -6.990 -18.165 -6.142 1.00 98.56 179 LEU A C 1
ATOM 1343 O O . LEU A 1 179 ? -7.593 -18.954 -6.870 1.00 98.56 179 LEU A O 1
ATOM 1347 N N . ARG A 1 180 ? -5.876 -18.509 -5.487 1.00 98.12 180 ARG A N 1
ATOM 1348 C CA . ARG A 1 180 ? -5.256 -19.839 -5.591 1.00 98.12 180 ARG A CA 1
ATOM 1349 C C . ARG A 1 180 ? -6.177 -20.951 -5.098 1.00 98.12 180 ARG A C 1
ATOM 1351 O O . ARG A 1 180 ? -6.287 -21.991 -5.742 1.00 98.12 180 ARG A O 1
ATOM 1358 N N . ARG A 1 181 ? -6.940 -20.707 -4.025 1.00 97.75 181 ARG A N 1
ATOM 1359 C CA . ARG A 1 181 ? -7.997 -21.629 -3.557 1.00 97.75 181 ARG A CA 1
ATOM 1360 C C . ARG A 1 181 ? -9.129 -21.810 -4.574 1.00 97.75 181 ARG A C 1
ATOM 1362 O O . ARG A 1 181 ? -9.829 -22.814 -4.522 1.00 97.75 181 ARG A O 1
ATOM 1369 N N . GLN A 1 182 ? -9.295 -20.868 -5.504 1.00 98.19 182 GLN A N 1
ATOM 1370 C CA . GLN A 1 182 ? -10.250 -20.938 -6.615 1.00 98.19 182 GLN A CA 1
ATOM 1371 C C . GLN A 1 182 ? -9.631 -21.488 -7.914 1.00 98.19 182 GLN A C 1
ATOM 1373 O O . GLN A 1 182 ? -10.244 -21.384 -8.975 1.00 98.19 182 GLN A O 1
ATOM 1378 N N . GLY A 1 183 ? -8.425 -22.065 -7.851 1.00 97.94 183 GLY A N 1
ATOM 1379 C CA . GLY A 1 183 ? -7.763 -22.709 -8.990 1.00 97.94 183 GLY A CA 1
ATOM 1380 C C . GLY A 1 183 ? -7.006 -21.761 -9.922 1.00 97.94 183 GLY A C 1
ATOM 1381 O O . GLY A 1 183 ? -6.581 -22.187 -10.994 1.00 97.94 183 GLY A O 1
ATOM 1382 N N . PHE A 1 184 ? -6.824 -20.493 -9.542 1.00 98.44 184 PHE A N 1
ATOM 1383 C CA . PHE A 1 184 ? -5.934 -19.585 -10.266 1.00 98.44 184 PHE A CA 1
ATOM 1384 C C . PHE A 1 184 ? -4.476 -19.865 -9.915 1.00 98.44 184 PHE A C 1
ATOM 1386 O O . PHE A 1 184 ? -4.161 -20.242 -8.788 1.00 98.44 184 PHE A O 1
ATOM 1393 N N . ARG A 1 185 ? -3.580 -19.592 -10.861 1.00 98.12 185 ARG A N 1
ATOM 1394 C CA . ARG A 1 185 ? -2.163 -19.384 -10.569 1.00 98.12 185 ARG A CA 1
ATOM 1395 C C . ARG A 1 185 ? -1.905 -17.904 -10.357 1.00 98.12 185 ARG A C 1
ATOM 1397 O O . ARG A 1 185 ? -2.435 -17.067 -11.090 1.00 98.12 185 ARG A O 1
ATOM 1404 N N . THR A 1 186 ? -1.076 -17.566 -9.384 1.00 98.06 186 THR A N 1
ATOM 1405 C CA . THR A 1 186 ? -0.750 -16.169 -9.096 1.00 98.06 186 THR A CA 1
ATOM 1406 C C . THR A 1 186 ? 0.749 -15.954 -9.003 1.00 98.06 186 THR A C 1
ATOM 1408 O O . THR A 1 186 ? 1.489 -16.738 -8.408 1.00 98.06 186 THR A O 1
ATOM 1411 N N . VAL A 1 187 ? 1.201 -14.856 -9.602 1.00 97.38 187 VAL A N 1
ATOM 1412 C CA . VAL A 1 187 ? 2.616 -14.485 -9.670 1.00 97.38 187 VAL A CA 1
ATOM 1413 C C . VAL A 1 187 ? 2.762 -13.070 -9.148 1.00 97.38 187 VAL A C 1
ATOM 1415 O O . VAL A 1 187 ? 1.995 -12.197 -9.546 1.00 97.38 187 VAL A O 1
ATOM 1418 N N . ALA A 1 188 ? 3.744 -12.823 -8.287 1.00 96.75 188 ALA A N 1
ATOM 1419 C CA . ALA A 1 188 ? 4.107 -11.471 -7.880 1.00 96.75 188 ALA A CA 1
ATOM 1420 C C . ALA A 1 188 ? 5.362 -11.003 -8.622 1.00 96.75 188 ALA A C 1
ATOM 1422 O O . ALA A 1 188 ? 6.432 -11.587 -8.463 1.00 96.75 188 ALA A O 1
ATOM 1423 N N . ILE A 1 189 ? 5.253 -9.901 -9.357 1.00 95.94 189 ILE A N 1
ATOM 1424 C CA . ILE A 1 189 ? 6.381 -9.146 -9.903 1.00 95.94 189 ILE A CA 1
ATOM 1425 C C . ILE A 1 189 ? 6.672 -7.973 -8.974 1.00 95.94 189 ILE A C 1
ATOM 1427 O O . ILE A 1 189 ? 5.791 -7.160 -8.675 1.00 95.94 189 ILE A O 1
ATOM 1431 N N . THR A 1 190 ? 7.913 -7.885 -8.503 1.00 93.12 190 THR A N 1
ATOM 1432 C CA . THR A 1 190 ? 8.371 -6.817 -7.612 1.00 93.12 190 THR A CA 1
ATOM 1433 C C . THR A 1 190 ? 9.561 -6.089 -8.206 1.00 93.12 190 THR A C 1
ATOM 1435 O O . THR A 1 190 ? 10.528 -6.717 -8.630 1.00 93.12 190 THR A O 1
ATOM 1438 N N . PHE A 1 191 ? 9.505 -4.759 -8.192 1.00 90.62 191 PHE A N 1
ATOM 1439 C CA . PHE A 1 191 ? 10.645 -3.916 -8.582 1.00 90.62 191 PHE A CA 1
ATOM 1440 C C . PHE A 1 191 ? 11.553 -3.564 -7.397 1.00 90.62 191 PHE A C 1
ATOM 1442 O O . PHE A 1 191 ? 12.561 -2.878 -7.549 1.00 90.62 191 PHE A O 1
ATOM 1449 N N . ASN A 1 192 ? 11.196 -4.051 -6.206 1.00 85.50 192 ASN A N 1
ATOM 1450 C CA . ASN A 1 192 ? 12.031 -4.025 -5.017 1.00 85.50 192 ASN A CA 1
ATOM 1451 C C . ASN A 1 192 ? 12.328 -5.471 -4.564 1.00 85.50 192 ASN A C 1
ATOM 1453 O O . ASN A 1 192 ? 11.377 -6.164 -4.168 1.00 85.50 192 ASN A O 1
ATOM 1457 N N . PRO A 1 193 ? 13.592 -5.938 -4.630 1.00 82.38 193 PRO A N 1
ATOM 1458 C CA . PRO A 1 193 ? 13.964 -7.301 -4.248 1.00 82.38 193 PRO A CA 1
ATOM 1459 C C . PRO A 1 193 ? 13.766 -7.581 -2.751 1.00 82.38 193 PRO A C 1
ATOM 1461 O O . PRO A 1 193 ? 13.419 -8.708 -2.400 1.00 82.38 193 PRO A O 1
ATOM 1464 N N . ASP A 1 194 ? 13.855 -6.560 -1.891 1.00 79.56 194 ASP A N 1
ATOM 1465 C CA . ASP A 1 194 ? 13.737 -6.686 -0.427 1.00 79.56 194 ASP A CA 1
ATOM 1466 C C . ASP A 1 194 ? 12.371 -7.241 0.019 1.00 79.56 194 ASP A C 1
ATOM 1468 O O . ASP A 1 194 ? 12.192 -7.693 1.145 1.00 79.56 194 ASP A O 1
ATOM 1472 N N . LEU A 1 195 ? 11.371 -7.215 -0.867 1.00 77.81 195 LEU A N 1
ATOM 1473 C CA . LEU A 1 195 ? 10.024 -7.695 -0.574 1.00 77.81 195 LEU A CA 1
ATOM 1474 C C . LEU A 1 195 ? 9.782 -9.152 -0.970 1.00 77.81 195 LEU A C 1
ATOM 1476 O O . LEU A 1 195 ? 8.654 -9.626 -0.833 1.00 77.81 195 LEU A O 1
ATOM 1480 N N . ARG A 1 196 ? 10.786 -9.856 -1.504 1.00 81.12 196 ARG A N 1
ATOM 1481 C CA . ARG A 1 196 ? 10.612 -11.232 -1.983 1.00 81.12 196 ARG A CA 1
ATOM 1482 C C . ARG A 1 196 ? 10.245 -12.182 -0.846 1.00 81.12 196 ARG A C 1
ATOM 1484 O O . ARG A 1 196 ? 9.267 -12.916 -0.964 1.00 81.12 196 ARG A O 1
ATOM 1491 N N . GLU A 1 197 ? 10.978 -12.122 0.262 1.00 81.56 197 GLU A N 1
ATOM 1492 C CA . GLU A 1 197 ? 10.764 -13.002 1.416 1.00 81.56 197 GLU A CA 1
ATOM 1493 C C . GLU A 1 197 ? 9.372 -12.799 2.030 1.00 81.56 197 GLU A C 1
ATOM 1495 O O . GLU A 1 197 ? 8.640 -13.763 2.245 1.00 81.56 197 GLU A O 1
ATOM 1500 N N . HIS A 1 198 ? 8.945 -11.543 2.189 1.00 79.31 198 HIS A N 1
ATOM 1501 C CA . HIS A 1 198 ? 7.634 -11.193 2.750 1.00 79.31 198 HIS A CA 1
ATOM 1502 C C . HIS A 1 198 ? 6.438 -11.701 1.935 1.00 79.31 198 HIS A C 1
ATOM 1504 O O . HIS A 1 198 ? 5.325 -11.761 2.456 1.00 79.31 198 HIS A O 1
ATOM 1510 N N . LYS A 1 199 ? 6.647 -12.042 0.660 1.00 81.75 199 LYS A N 1
ATOM 1511 C CA . LYS A 1 199 ? 5.607 -12.560 -0.241 1.00 81.75 199 LYS A CA 1
ATOM 1512 C C . LYS A 1 199 ? 5.676 -14.074 -0.421 1.00 81.75 199 LYS A C 1
ATOM 1514 O O . LYS A 1 199 ? 4.751 -14.652 -0.994 1.00 81.75 199 LYS A O 1
ATOM 1519 N N . SER A 1 200 ? 6.749 -14.714 0.041 1.00 83.44 200 SER A N 1
ATOM 1520 C CA . SER A 1 200 ? 6.938 -16.153 -0.113 1.00 83.44 200 SER A CA 1
ATOM 1521 C C . SER A 1 200 ? 5.794 -16.927 0.550 1.00 83.44 200 SER A C 1
ATOM 1523 O O . SER A 1 200 ? 5.335 -16.572 1.634 1.00 83.44 200 SER A O 1
ATOM 1525 N N . GLY A 1 201 ? 5.296 -17.961 -0.130 1.00 89.62 201 GLY A N 1
ATOM 1526 C CA . GLY A 1 201 ? 4.179 -18.798 0.326 1.00 89.62 201 GLY A CA 1
ATOM 1527 C C . GLY A 1 201 ? 2.780 -18.314 -0.080 1.00 89.62 201 GLY A C 1
ATOM 1528 O O . GLY A 1 201 ? 1.862 -19.131 -0.176 1.00 89.62 201 GLY A O 1
ATOM 1529 N N . TYR A 1 202 ? 2.609 -17.029 -0.404 1.00 93.06 202 TYR A N 1
ATOM 1530 C CA . TYR A 1 202 ? 1.297 -16.470 -0.762 1.00 93.06 202 TYR A CA 1
ATOM 1531 C C . TYR A 1 202 ? 1.020 -16.431 -2.265 1.00 93.06 202 TYR A C 1
ATOM 1533 O O . TYR A 1 202 ? -0.137 -16.339 -2.676 1.00 93.06 202 TYR A O 1
ATOM 1541 N N . PHE A 1 203 ? 2.066 -16.533 -3.076 1.00 96.19 203 PHE A N 1
ATOM 1542 C CA . PHE A 1 203 ? 2.013 -16.628 -4.533 1.00 96.19 203 PHE A CA 1
ATOM 1543 C C . PHE A 1 203 ? 2.603 -17.970 -4.966 1.00 96.19 203 PHE A C 1
ATOM 1545 O O . PHE A 1 203 ? 3.383 -18.566 -4.221 1.00 96.19 203 PHE A O 1
ATOM 1552 N N . ASP A 1 204 ? 2.248 -18.438 -6.161 1.00 96.50 204 ASP A N 1
ATOM 1553 C CA . ASP A 1 204 ? 2.901 -19.614 -6.746 1.00 96.50 204 ASP A CA 1
ATOM 1554 C C . ASP A 1 204 ? 4.334 -19.291 -7.183 1.00 96.50 204 ASP A C 1
ATOM 1556 O O . ASP A 1 204 ? 5.201 -20.161 -7.142 1.00 96.50 204 ASP A O 1
ATOM 1560 N N . ASP A 1 205 ? 4.598 -18.028 -7.538 1.00 95.69 205 ASP A N 1
ATOM 1561 C CA . ASP A 1 205 ? 5.952 -17.526 -7.752 1.00 95.69 205 ASP A CA 1
ATOM 1562 C C . ASP A 1 205 ? 6.092 -16.036 -7.381 1.00 95.69 205 ASP A C 1
ATOM 1564 O O . ASP A 1 205 ? 5.140 -15.253 -7.465 1.00 95.69 205 ASP A O 1
ATOM 1568 N N . VAL A 1 206 ? 7.300 -15.634 -6.981 1.00 94.69 206 VAL A N 1
ATOM 1569 C CA . VAL A 1 206 ? 7.673 -14.246 -6.680 1.00 94.69 206 VAL A CA 1
ATOM 1570 C C . VAL A 1 206 ? 8.963 -13.914 -7.422 1.00 94.69 206 VAL A C 1
ATOM 1572 O O . VAL A 1 206 ? 10.036 -14.432 -7.099 1.00 94.69 206 VAL A O 1
ATOM 1575 N N . LEU A 1 207 ? 8.857 -13.020 -8.402 1.00 94.12 207 LEU A N 1
ATOM 1576 C CA . LEU A 1 207 ? 9.948 -12.615 -9.280 1.00 94.12 207 LEU A CA 1
ATOM 1577 C C . LEU A 1 207 ? 10.344 -11.169 -8.977 1.00 94.12 207 LEU A C 1
ATOM 1579 O O . LEU A 1 207 ? 9.531 -10.248 -9.093 1.00 94.12 207 LEU A O 1
ATOM 1583 N N . ALA A 1 208 ? 11.604 -10.970 -8.598 1.00 92.31 208 ALA A N 1
ATOM 1584 C CA . ALA A 1 208 ? 12.207 -9.647 -8.531 1.00 92.31 208 ALA A CA 1
ATOM 1585 C C . ALA A 1 208 ? 12.830 -9.311 -9.889 1.00 92.31 208 ALA A C 1
ATOM 1587 O O . ALA A 1 208 ? 13.500 -10.142 -10.494 1.00 92.31 208 ALA A O 1
ATOM 1588 N N . THR A 1 209 ? 12.579 -8.114 -10.403 1.00 95.12 209 THR A N 1
ATOM 1589 C CA . THR A 1 209 ? 13.152 -7.646 -11.672 1.00 95.12 209 THR A CA 1
ATOM 1590 C C . THR A 1 209 ? 13.131 -6.123 -11.718 1.00 95.12 209 THR A C 1
ATOM 1592 O O . THR A 1 209 ? 12.569 -5.482 -10.840 1.00 95.12 209 THR A O 1
ATOM 1595 N N . ASP A 1 210 ? 13.731 -5.525 -12.738 1.00 93.31 210 ASP A N 1
ATOM 1596 C CA . ASP A 1 210 ? 13.537 -4.118 -13.078 1.00 93.31 210 ASP A CA 1
ATOM 1597 C C . ASP A 1 210 ? 12.352 -3.915 -14.044 1.00 93.31 210 ASP A C 1
ATOM 1599 O O . ASP A 1 210 ? 11.924 -4.859 -14.725 1.00 93.31 210 ASP A O 1
ATOM 1603 N N . LEU A 1 211 ? 11.829 -2.683 -14.108 1.00 93.50 211 LEU A N 1
ATOM 1604 C CA . LEU A 1 211 ? 10.656 -2.348 -14.920 1.00 93.50 211 LEU A CA 1
ATOM 1605 C C . LEU A 1 211 ? 10.901 -2.551 -16.421 1.00 93.50 211 LEU A C 1
ATOM 1607 O O . LEU A 1 211 ? 10.014 -3.053 -17.111 1.00 93.50 211 LEU A O 1
ATOM 1611 N N . LEU A 1 212 ? 12.086 -2.211 -16.937 1.00 92.50 212 LEU A N 1
ATOM 1612 C CA . LEU A 1 212 ? 12.400 -2.377 -18.357 1.00 92.50 212 LEU A CA 1
ATOM 1613 C C . LEU A 1 212 ? 12.462 -3.851 -18.751 1.00 92.50 212 LEU A C 1
ATOM 1615 O O . LEU A 1 212 ? 11.872 -4.226 -19.756 1.00 92.50 212 LEU A O 1
ATOM 1619 N N . SER A 1 213 ? 13.128 -4.706 -17.976 1.00 95.06 213 SER A N 1
ATOM 1620 C CA . SER A 1 213 ? 13.172 -6.146 -18.262 1.00 95.06 213 SER A CA 1
ATOM 1621 C C . SER A 1 213 ? 11.777 -6.774 -18.262 1.00 95.06 213 SER A C 1
ATOM 1623 O O . SER A 1 213 ? 11.490 -7.597 -19.128 1.00 95.06 213 SER A O 1
ATOM 1625 N N . PHE A 1 214 ? 10.894 -6.355 -17.349 1.00 97.12 214 PHE A N 1
ATOM 1626 C CA . PHE A 1 214 ? 9.496 -6.792 -17.355 1.00 97.12 214 PHE A CA 1
ATOM 1627 C C . PHE A 1 214 ? 8.727 -6.264 -18.576 1.00 97.12 214 PHE A C 1
ATOM 1629 O O . PHE A 1 214 ? 8.041 -7.026 -19.252 1.00 97.12 214 PHE A O 1
ATOM 1636 N N . SER A 1 215 ? 8.900 -4.984 -18.910 1.00 94.94 215 SER A N 1
ATOM 1637 C CA . SER A 1 215 ? 8.255 -4.343 -20.066 1.00 94.94 215 SER A CA 1
ATOM 1638 C C . SER A 1 215 ? 8.685 -4.971 -21.396 1.00 94.94 215 SER A C 1
ATOM 1640 O O . SER A 1 215 ? 7.862 -5.204 -22.275 1.00 94.94 215 SER A O 1
ATOM 1642 N N . LEU A 1 216 ? 9.966 -5.325 -21.526 1.00 92.38 216 LEU A N 1
ATOM 1643 C CA . LEU A 1 216 ? 10.492 -6.027 -22.697 1.00 92.38 216 LEU A CA 1
ATOM 1644 C C . LEU A 1 216 ? 9.958 -7.459 -22.820 1.00 92.38 216 LEU A C 1
ATOM 1646 O O . LEU A 1 216 ? 9.896 -7.987 -23.925 1.00 92.38 216 LEU A O 1
ATOM 1650 N N . TRP A 1 217 ? 9.582 -8.102 -21.714 1.00 96.44 217 TRP A N 1
ATOM 1651 C CA . TRP A 1 217 ? 8.914 -9.402 -21.768 1.00 96.44 217 TRP A CA 1
ATOM 1652 C C . TRP A 1 217 ? 7.450 -9.271 -22.222 1.00 96.44 217 TRP A C 1
ATOM 1654 O O . TRP A 1 217 ? 7.009 -10.067 -23.053 1.00 96.44 217 TRP A O 1
ATOM 1664 N N . LEU A 1 218 ? 6.721 -8.250 -21.746 1.00 96.06 218 LEU A N 1
ATOM 1665 C CA . LEU A 1 218 ? 5.304 -8.029 -22.091 1.00 96.06 218 LEU A CA 1
ATOM 1666 C C . LEU A 1 218 ? 5.051 -7.973 -23.601 1.00 96.06 218 LEU A C 1
ATOM 1668 O O . LEU A 1 218 ? 4.060 -8.513 -24.075 1.00 96.06 218 LEU A O 1
ATOM 1672 N N . GLN A 1 219 ? 5.998 -7.416 -24.350 1.00 89.81 219 GLN A N 1
ATOM 1673 C CA . GLN A 1 219 ? 6.068 -7.405 -25.814 1.00 89.81 219 GLN A CA 1
ATOM 1674 C C . GLN A 1 219 ? 5.675 -8.710 -26.518 1.00 89.81 219 GLN A C 1
ATOM 1676 O O . GLN A 1 219 ? 5.047 -8.693 -27.575 1.00 89.81 219 GLN A O 1
ATOM 1681 N N . GLY A 1 220 ? 6.146 -9.837 -25.982 1.00 90.19 220 GLY A N 1
ATOM 1682 C CA . GLY A 1 220 ? 5.939 -11.166 -26.551 1.00 90.19 220 GLY A CA 1
ATOM 1683 C C . GLY A 1 220 ? 4.901 -11.980 -25.789 1.00 90.19 220 GLY A C 1
ATOM 1684 O O . GLY A 1 220 ? 4.607 -13.109 -26.186 1.00 90.19 220 GLY A O 1
ATOM 1685 N N . ALA A 1 221 ? 4.376 -11.436 -24.692 1.00 94.50 221 ALA A N 1
ATOM 1686 C CA . ALA A 1 221 ? 3.361 -12.093 -23.898 1.00 94.50 221 ALA A CA 1
ATOM 1687 C C . ALA A 1 221 ? 2.013 -12.057 -24.635 1.00 94.50 221 ALA A C 1
ATOM 1689 O O . ALA A 1 221 ? 1.766 -11.191 -25.469 1.00 94.50 221 ALA A O 1
ATOM 1690 N N . ARG A 1 222 ? 1.143 -13.028 -24.354 1.00 93.88 222 ARG A N 1
ATOM 1691 C CA . ARG A 1 222 ? -0.199 -13.118 -24.946 1.00 93.88 222 ARG A CA 1
ATOM 1692 C C . ARG A 1 222 ? -1.218 -13.459 -23.881 1.00 93.88 222 ARG A C 1
ATOM 1694 O O . ARG A 1 222 ? -0.908 -14.239 -22.980 1.00 93.88 222 ARG A O 1
ATOM 1701 N N . GLY A 1 223 ? -2.415 -12.889 -24.000 1.00 92.25 223 GLY A N 1
ATOM 1702 C CA . GLY A 1 223 ? -3.533 -13.146 -23.085 1.00 92.25 223 GLY A CA 1
ATOM 1703 C C . GLY A 1 223 ? -3.203 -12.916 -21.605 1.00 92.25 223 GLY A C 1
ATOM 1704 O O . GLY A 1 223 ? -3.736 -13.612 -20.740 1.00 92.25 223 GLY A O 1
ATOM 1705 N N . VAL A 1 224 ? -2.278 -12.002 -21.299 1.00 96.62 224 VAL A N 1
ATOM 1706 C CA . VAL A 1 224 ? -1.853 -11.740 -19.919 1.00 96.62 224 VAL A CA 1
ATOM 1707 C C . VAL A 1 224 ? -2.914 -10.957 -19.160 1.00 96.62 224 VAL A C 1
ATOM 1709 O O . VAL A 1 224 ? -3.452 -9.984 -19.674 1.00 96.62 224 VAL A O 1
ATOM 1712 N N . VAL A 1 225 ? -3.163 -11.338 -17.905 1.00 98.25 225 VAL A N 1
ATOM 1713 C CA . VAL A 1 225 ? -3.982 -10.556 -16.971 1.00 98.25 225 VAL A CA 1
ATOM 1714 C C . VAL A 1 225 ? -3.072 -9.978 -15.897 1.00 98.25 225 VAL A C 1
ATOM 1716 O O . VAL A 1 225 ? -2.585 -10.692 -15.014 1.00 98.25 225 VAL A O 1
ATOM 1719 N N . LEU A 1 226 ? -2.830 -8.673 -15.982 1.00 98.44 226 LEU A N 1
ATOM 1720 C CA . LEU A 1 226 ? -2.040 -7.928 -15.014 1.00 98.44 226 LEU A CA 1
ATOM 1721 C C . LEU A 1 226 ? -2.953 -7.284 -13.972 1.00 98.44 226 LEU A C 1
ATOM 1723 O O . LEU A 1 226 ? -3.911 -6.594 -14.310 1.00 98.44 226 LEU A O 1
ATOM 1727 N N . HIS A 1 227 ? -2.612 -7.451 -12.699 1.00 98.50 227 HIS A N 1
ATOM 1728 C CA . HIS A 1 227 ? -3.161 -6.669 -11.597 1.00 98.50 227 HIS A CA 1
ATOM 1729 C C . HIS A 1 227 ? -2.058 -5.751 -11.073 1.00 98.50 227 HIS A C 1
ATOM 1731 O O . HIS A 1 227 ? -1.219 -6.132 -10.256 1.00 98.50 227 HIS A O 1
ATOM 1737 N N . THR A 1 228 ? -2.031 -4.530 -11.586 1.00 97.81 228 THR A N 1
ATOM 1738 C CA . THR A 1 228 ? -1.016 -3.526 -11.259 1.00 97.81 228 THR A CA 1
ATOM 1739 C C . THR A 1 228 ? -1.478 -2.623 -10.125 1.00 97.81 228 THR A C 1
ATOM 1741 O O . THR A 1 228 ? -2.676 -2.439 -9.927 1.00 97.81 228 THR A O 1
ATOM 1744 N N . GLN A 1 229 ? -0.538 -2.034 -9.391 1.00 95.94 229 GLN A N 1
ATOM 1745 C CA . GLN A 1 229 ? -0.861 -1.138 -8.286 1.00 95.94 229 GLN A CA 1
ATOM 1746 C C . GLN A 1 229 ? -0.393 0.295 -8.542 1.00 95.94 229 GLN A C 1
ATOM 1748 O O . GLN A 1 229 ? 0.783 0.535 -8.825 1.00 95.94 229 GLN A O 1
ATOM 1753 N N . GLY A 1 230 ? -1.307 1.247 -8.372 1.00 94.06 230 GLY A N 1
ATOM 1754 C CA . GLY A 1 230 ? -1.022 2.670 -8.259 1.00 94.06 230 GLY A CA 1
ATOM 1755 C C . GLY A 1 230 ? -0.889 3.092 -6.795 1.00 94.06 230 GLY A C 1
ATOM 1756 O O . GLY A 1 230 ? -1.629 2.637 -5.922 1.00 94.06 230 GLY A O 1
ATOM 1757 N N . TRP A 1 231 ? 0.079 3.960 -6.511 1.00 91.88 231 TRP A N 1
ATOM 1758 C CA . TRP A 1 231 ? 0.291 4.527 -5.179 1.00 91.88 231 TRP A CA 1
ATOM 1759 C C . TRP A 1 231 ? 0.754 5.984 -5.277 1.00 91.88 231 TRP A C 1
ATOM 1761 O O . TRP A 1 231 ? 1.122 6.448 -6.362 1.00 91.88 231 TRP A O 1
ATOM 1771 N N . LEU A 1 232 ? 0.753 6.704 -4.150 1.00 91.94 232 LEU A N 1
ATOM 1772 C CA . LEU A 1 232 ? 1.219 8.084 -4.063 1.00 91.94 232 LEU A CA 1
ATOM 1773 C C . LEU A 1 232 ? 2.614 8.206 -4.698 1.00 91.94 232 LEU A C 1
ATOM 1775 O O . LEU A 1 232 ? 3.523 7.429 -4.407 1.00 91.94 232 LEU A O 1
ATOM 1779 N N . PHE A 1 233 ? 2.756 9.147 -5.628 1.00 93.62 233 PHE A N 1
ATOM 1780 C CA . PHE A 1 233 ? 3.940 9.334 -6.466 1.00 93.62 233 PHE A CA 1
ATOM 1781 C C . PHE A 1 233 ? 4.420 8.143 -7.329 1.00 93.62 233 PHE A C 1
ATOM 1783 O O . PHE A 1 233 ? 5.590 8.097 -7.739 1.00 93.62 233 PHE A O 1
ATOM 1790 N N . ARG A 1 234 ? 3.553 7.162 -7.620 1.00 94.75 234 ARG A N 1
ATOM 1791 C CA . ARG A 1 234 ? 3.911 5.910 -8.319 1.00 94.75 234 ARG A CA 1
ATOM 1792 C C . ARG A 1 234 ? 2.949 5.451 -9.414 1.00 94.75 234 ARG A C 1
ATOM 1794 O O . ARG A 1 234 ? 3.111 4.342 -9.911 1.00 94.75 234 ARG A O 1
ATOM 1801 N N . TYR A 1 235 ? 2.008 6.280 -9.852 1.00 96.69 235 TYR A N 1
ATOM 1802 C CA . TYR A 1 235 ? 1.114 5.952 -10.971 1.00 96.69 235 TYR A CA 1
ATOM 1803 C C . TYR A 1 235 ? 1.825 5.868 -12.324 1.00 96.69 235 TYR A C 1
ATOM 1805 O O . TYR A 1 235 ? 1.338 5.190 -13.221 1.00 96.69 235 TYR A O 1
ATOM 1813 N N . HIS A 1 236 ? 3.007 6.469 -12.473 1.00 97.06 236 HIS A N 1
ATOM 1814 C CA . HIS A 1 236 ? 3.794 6.306 -13.699 1.00 97.06 236 HIS A CA 1
ATOM 1815 C C . HIS A 1 236 ? 4.183 4.846 -13.985 1.00 97.06 236 HIS A C 1
ATOM 1817 O O . HIS A 1 236 ? 4.353 4.488 -15.142 1.00 97.06 236 HIS A O 1
ATOM 1823 N N . ILE A 1 237 ? 4.295 3.991 -12.962 1.00 96.75 237 ILE A N 1
ATOM 1824 C CA . ILE A 1 237 ? 4.648 2.575 -13.133 1.00 96.75 237 ILE A CA 1
ATOM 1825 C C . ILE A 1 237 ? 3.544 1.806 -13.877 1.00 96.75 237 ILE A C 1
ATOM 1827 O O . ILE A 1 237 ? 3.846 1.243 -14.927 1.00 96.75 237 ILE A O 1
ATOM 1831 N N . PRO A 1 238 ? 2.277 1.779 -13.410 1.00 97.81 238 PRO A N 1
ATOM 1832 C CA . PRO A 1 238 ? 1.205 1.143 -14.167 1.00 97.81 238 PRO A CA 1
ATOM 1833 C C . PRO A 1 238 ? 0.970 1.778 -15.545 1.00 97.81 238 PRO A C 1
ATOM 1835 O O . PRO A 1 238 ? 0.616 1.041 -16.457 1.00 97.81 238 PRO A O 1
ATOM 1838 N N . VAL A 1 239 ? 1.217 3.081 -15.741 1.00 98.19 239 VAL A N 1
ATOM 1839 C CA . VAL A 1 239 ? 1.145 3.701 -17.084 1.00 98.19 239 VAL A CA 1
ATOM 1840 C C . VAL A 1 239 ? 2.276 3.231 -17.998 1.00 98.19 239 VAL A C 1
ATOM 1842 O O . VAL A 1 239 ? 2.037 2.942 -19.165 1.00 98.19 239 VAL A O 1
ATOM 1845 N N . LEU A 1 240 ? 3.507 3.120 -17.488 1.00 97.25 240 LEU A N 1
ATOM 1846 C CA . LEU A 1 240 ? 4.615 2.547 -18.251 1.00 97.25 240 LEU A CA 1
ATOM 1847 C C . LEU A 1 240 ? 4.309 1.093 -18.620 1.00 97.25 240 LEU A C 1
ATOM 1849 O O . LEU A 1 240 ? 4.502 0.730 -19.768 1.00 97.25 240 LEU A O 1
ATOM 1853 N N . ILE A 1 241 ? 3.769 0.290 -17.699 1.00 97.62 241 ILE A N 1
ATOM 1854 C CA . ILE A 1 241 ? 3.338 -1.086 -17.997 1.00 97.62 241 ILE A CA 1
ATOM 1855 C C . ILE A 1 241 ? 2.302 -1.102 -19.128 1.00 97.62 241 ILE A C 1
ATOM 1857 O O . ILE A 1 241 ? 2.476 -1.857 -20.081 1.00 97.62 241 ILE A O 1
ATOM 1861 N N . ASP A 1 242 ? 1.281 -0.242 -19.060 1.00 97.44 242 ASP A N 1
ATOM 1862 C CA . ASP A 1 242 ? 0.258 -0.116 -20.106 1.00 97.44 242 ASP A CA 1
ATOM 1863 C C . ASP A 1 242 ? 0.873 0.233 -21.471 1.00 97.44 242 ASP A C 1
ATOM 1865 O O . ASP A 1 242 ? 0.505 -0.342 -22.492 1.00 97.44 242 ASP A O 1
ATOM 1869 N N . ALA A 1 243 ? 1.878 1.117 -21.496 1.00 96.38 243 ALA A N 1
ATOM 1870 C CA . ALA A 1 243 ? 2.558 1.530 -22.725 1.00 96.38 243 ALA A CA 1
ATOM 1871 C C . ALA A 1 243 ? 3.191 0.360 -23.504 1.00 96.38 243 ALA A C 1
ATOM 1873 O O . ALA A 1 243 ? 3.281 0.434 -24.733 1.00 96.38 243 ALA A O 1
ATOM 1874 N N . PHE A 1 244 ? 3.613 -0.703 -22.806 1.00 96.00 244 PHE A N 1
ATOM 1875 C CA . PHE A 1 244 ? 4.226 -1.912 -23.377 1.00 96.00 244 PHE A CA 1
ATOM 1876 C C . PHE A 1 244 ? 3.281 -3.126 -23.401 1.00 96.00 244 PHE A C 1
ATOM 1878 O O . PHE A 1 244 ? 3.684 -4.201 -23.847 1.00 96.00 244 PHE A O 1
ATOM 1885 N N . LEU A 1 245 ? 2.046 -2.985 -22.913 1.00 96.06 245 LEU A N 1
ATOM 1886 C CA . LEU A 1 245 ? 1.083 -4.078 -22.844 1.00 96.06 245 LEU A CA 1
ATOM 1887 C C . LEU A 1 245 ? 0.492 -4.361 -24.238 1.00 96.06 245 LEU A C 1
ATOM 1889 O O . LEU A 1 245 ? -0.062 -3.441 -24.850 1.00 96.06 245 LEU A O 1
ATOM 1893 N N . PRO A 1 246 ? 0.557 -5.609 -24.741 1.00 94.56 246 PRO A N 1
ATOM 1894 C CA . PRO A 1 246 ? -0.020 -5.960 -26.034 1.00 94.56 246 PRO A CA 1
ATOM 1895 C C . PRO A 1 246 ? -1.546 -5.777 -26.042 1.00 94.56 246 PRO A C 1
ATOM 1897 O O . PRO A 1 246 ? -2.192 -5.700 -24.996 1.00 94.56 246 PRO A O 1
ATOM 1900 N N . ASP A 1 247 ? -2.135 -5.708 -27.236 1.00 93.00 247 ASP A N 1
ATOM 1901 C CA . ASP A 1 247 ? -3.574 -5.453 -27.417 1.00 93.00 247 ASP A CA 1
ATOM 1902 C C . ASP A 1 247 ? -4.472 -6.562 -26.846 1.00 93.00 247 ASP A C 1
ATOM 1904 O O . ASP A 1 247 ? -5.617 -6.307 -26.483 1.00 93.00 247 ASP A O 1
ATOM 1908 N N . ASP A 1 248 ? -3.967 -7.796 -26.768 1.00 94.00 248 ASP A N 1
ATOM 1909 C CA . ASP A 1 248 ? -4.655 -8.937 -26.155 1.00 94.00 248 ASP A CA 1
ATOM 1910 C C . ASP A 1 248 ? -4.338 -9.096 -24.656 1.00 94.00 248 ASP A C 1
ATOM 1912 O O . ASP A 1 248 ? -4.822 -10.031 -24.014 1.00 94.00 248 ASP A O 1
ATOM 1916 N N . GLY A 1 249 ? -3.518 -8.200 -24.101 1.00 95.88 249 GLY A N 1
ATOM 1917 C CA . GLY A 1 249 ? -3.223 -8.102 -22.681 1.00 95.88 249 GLY A CA 1
ATOM 1918 C C . GLY A 1 249 ? -4.236 -7.221 -21.953 1.00 95.88 249 GLY A C 1
ATOM 1919 O O . GLY A 1 249 ? -4.681 -6.193 -22.461 1.00 95.88 249 GLY A O 1
ATOM 1920 N N . GLN A 1 250 ? -4.553 -7.617 -20.725 1.00 97.31 250 GLN A N 1
ATOM 1921 C CA . GLN A 1 250 ? -5.490 -6.938 -19.844 1.00 97.31 250 GLN A CA 1
ATOM 1922 C C . GLN A 1 250 ? -4.760 -6.361 -18.630 1.00 97.31 250 GLN A C 1
ATOM 1924 O O . GLN A 1 250 ? -3.981 -7.058 -17.976 1.00 97.31 250 GLN A O 1
ATOM 1929 N N . GLN A 1 251 ? -5.070 -5.118 -18.271 1.00 98.19 251 GLN A N 1
ATOM 1930 C CA . GLN A 1 251 ? -4.572 -4.468 -17.068 1.00 98.19 251 GLN A CA 1
ATOM 1931 C C . GLN A 1 251 ? -5.703 -3.985 -16.167 1.00 98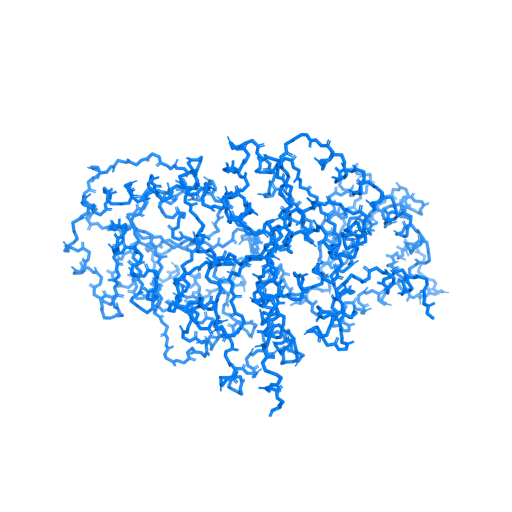.19 251 GLN A C 1
ATOM 1933 O O . GLN A 1 251 ? -6.480 -3.085 -16.486 1.00 98.19 251 GLN A O 1
ATOM 1938 N N . ILE A 1 252 ? -5.720 -4.553 -14.969 1.00 98.56 252 ILE A N 1
ATOM 1939 C CA . ILE A 1 252 ? -6.503 -4.083 -13.838 1.00 98.56 252 ILE A CA 1
ATOM 1940 C C . ILE A 1 252 ? -5.589 -3.247 -12.948 1.00 98.56 252 ILE A C 1
ATOM 1942 O O . ILE A 1 252 ? -4.469 -3.659 -12.636 1.00 98.56 252 ILE A O 1
ATOM 1946 N N . VAL A 1 253 ? -6.047 -2.065 -12.552 1.00 98.19 253 VAL A N 1
ATOM 1947 C CA . VAL A 1 253 ? -5.268 -1.136 -11.729 1.00 98.19 253 VAL A CA 1
ATOM 1948 C C . VAL A 1 253 ? -5.933 -0.983 -10.373 1.00 98.19 253 VAL A C 1
ATOM 1950 O O . VAL A 1 253 ? -7.079 -0.552 -10.276 1.00 98.19 253 VAL A O 1
ATOM 1953 N N . GLU A 1 254 ? -5.197 -1.307 -9.319 1.00 97.75 254 GLU A N 1
ATOM 1954 C CA . GLU A 1 254 ? -5.570 -1.012 -7.943 1.00 97.75 254 GLU A CA 1
ATOM 1955 C C . GLU A 1 254 ? -5.133 0.407 -7.561 1.00 97.75 254 GLU A C 1
ATOM 1957 O O . GLU A 1 254 ? -3.939 0.712 -7.531 1.00 97.75 254 GLU A O 1
ATOM 1962 N N . LEU A 1 255 ? -6.100 1.271 -7.253 1.00 96.25 255 LEU A N 1
ATOM 1963 C CA . LEU A 1 255 ? -5.898 2.619 -6.728 1.00 96.25 255 LEU A CA 1
ATOM 1964 C C . LEU A 1 255 ? -5.865 2.553 -5.195 1.00 96.25 255 LEU A C 1
ATOM 1966 O O . LEU A 1 255 ? -6.894 2.318 -4.553 1.00 96.25 255 LEU A O 1
ATOM 1970 N N . MET A 1 256 ? -4.675 2.743 -4.618 1.00 92.00 256 MET A N 1
ATOM 1971 C CA . MET A 1 256 ? -4.474 2.748 -3.164 1.00 92.00 256 MET A CA 1
ATOM 1972 C C . MET A 1 256 ? -4.627 4.160 -2.587 1.00 92.00 256 MET A C 1
ATOM 1974 O O . MET A 1 256 ? -5.669 4.491 -2.033 1.00 92.00 256 MET A O 1
ATOM 1978 N N . ASP A 1 257 ? -3.601 4.999 -2.769 1.00 92.12 257 ASP A N 1
ATOM 1979 C CA . ASP A 1 257 ? -3.598 6.406 -2.360 1.00 92.12 257 ASP A CA 1
ATOM 1980 C C . ASP A 1 257 ? -3.603 7.281 -3.613 1.00 92.12 257 ASP A C 1
ATOM 1982 O O . ASP A 1 257 ? -2.726 7.151 -4.474 1.00 92.12 257 ASP A O 1
ATOM 1986 N N . LEU A 1 258 ? -4.601 8.151 -3.732 1.00 96.00 258 LEU A N 1
ATOM 1987 C CA . LEU A 1 258 ? -4.791 9.038 -4.882 1.00 96.00 258 LEU A CA 1
ATOM 1988 C C . LEU A 1 258 ? -3.994 10.330 -4.687 1.00 96.00 258 LEU A C 1
ATOM 1990 O O . LEU A 1 258 ? -4.136 10.999 -3.661 1.00 96.00 258 LEU A O 1
ATOM 1994 N N . ASN A 1 259 ? -3.183 10.711 -5.679 1.00 95.69 259 ASN A N 1
ATOM 1995 C CA . ASN A 1 259 ? -2.405 11.955 -5.617 1.00 95.69 259 ASN A CA 1
ATOM 1996 C C . ASN A 1 259 ? -3.328 13.166 -5.656 1.00 95.69 259 ASN A C 1
ATOM 1998 O O . ASN A 1 259 ? -3.052 14.144 -4.968 1.00 95.69 259 ASN A O 1
ATOM 2002 N N . SER A 1 260 ? -4.418 13.097 -6.425 1.00 96.75 260 SER A N 1
ATOM 2003 C CA . SER A 1 260 ? -5.394 14.187 -6.504 1.00 96.75 260 SER A CA 1
ATOM 2004 C C . SER A 1 260 ? -6.152 14.408 -5.195 1.00 96.75 260 SER A C 1
ATOM 2006 O O . SER A 1 260 ? -6.606 15.519 -4.944 1.00 96.75 260 SER A O 1
ATOM 2008 N N . PHE A 1 261 ? -6.282 13.378 -4.350 1.00 96.62 261 PHE A N 1
ATOM 2009 C CA . PHE A 1 261 ? -6.991 13.491 -3.072 1.00 96.62 261 PHE A CA 1
ATOM 2010 C C . PHE A 1 261 ? -6.036 13.852 -1.939 1.00 96.62 261 PHE A C 1
ATOM 2012 O O . PHE A 1 261 ? -6.405 14.625 -1.063 1.00 96.62 261 PHE A O 1
ATOM 2019 N N . PHE A 1 262 ? -4.816 13.305 -1.948 1.00 95.69 262 PHE A N 1
ATOM 2020 C CA . PHE A 1 262 ? -3.805 13.609 -0.935 1.00 95.69 262 PHE A CA 1
ATOM 2021 C C . PHE A 1 262 ? -3.225 15.023 -1.122 1.00 95.69 262 PHE A C 1
ATOM 2023 O O . PHE A 1 262 ? -3.072 15.762 -0.152 1.00 95.69 262 PHE A O 1
ATOM 2030 N N . LEU A 1 263 ? -2.948 15.424 -2.370 1.00 95.69 263 LEU A N 1
ATOM 2031 C CA . LEU A 1 263 ? -2.325 16.702 -2.743 1.00 95.69 263 LEU A CA 1
ATOM 2032 C C . LEU A 1 263 ? -3.179 17.412 -3.806 1.00 95.69 263 LEU A C 1
ATOM 2034 O O . LEU A 1 263 ? -2.800 17.448 -4.985 1.00 95.69 263 LEU A O 1
ATOM 2038 N N . PRO A 1 264 ? -4.355 17.938 -3.424 1.00 95.19 264 PRO A N 1
ATOM 2039 C CA . PRO A 1 264 ? -5.294 18.481 -4.389 1.00 95.19 264 PRO A CA 1
ATOM 2040 C C . PRO A 1 264 ? -4.740 19.767 -5.040 1.00 95.19 264 PRO A C 1
ATOM 2042 O O . PRO A 1 264 ? -4.033 20.536 -4.378 1.00 95.19 264 PRO A O 1
ATOM 2045 N N . PRO A 1 265 ? -5.008 20.013 -6.343 1.00 93.44 265 PRO A N 1
ATOM 2046 C CA . PRO A 1 265 ? -4.416 21.122 -7.102 1.00 93.44 265 PRO A CA 1
ATOM 2047 C C . PRO A 1 265 ? -4.577 22.510 -6.487 1.00 93.44 265 PRO A C 1
ATOM 2049 O O . PRO A 1 265 ? -3.669 23.334 -6.567 1.00 93.44 265 PRO A O 1
ATOM 2052 N N . ASP A 1 266 ? -5.729 22.765 -5.879 1.00 93.88 266 ASP A N 1
ATOM 2053 C CA . ASP A 1 266 ? -6.087 24.023 -5.228 1.00 93.88 266 ASP A CA 1
ATOM 2054 C C . ASP A 1 266 ? -5.271 24.280 -3.951 1.00 93.88 266 ASP A C 1
ATOM 2056 O O . ASP A 1 266 ? -4.959 25.431 -3.642 1.00 93.88 266 ASP A O 1
ATOM 2060 N N . ALA A 1 267 ? -4.845 23.223 -3.255 1.00 94.44 267 ALA A N 1
ATOM 2061 C CA . ALA A 1 267 ? -3.973 23.317 -2.085 1.00 94.44 267 ALA A CA 1
ATOM 2062 C C . ALA A 1 267 ? -2.472 23.347 -2.434 1.00 94.44 267 ALA A C 1
ATOM 2064 O O . ALA A 1 267 ? -1.649 23.674 -1.572 1.00 94.44 267 ALA A O 1
ATOM 2065 N N . LEU A 1 268 ? -2.081 23.043 -3.682 1.00 93.88 268 LEU A N 1
ATOM 2066 C CA . LEU A 1 268 ? -0.667 22.936 -4.071 1.00 93.88 268 LEU A CA 1
ATOM 2067 C C . LEU A 1 268 ? 0.182 24.164 -3.712 1.00 93.88 268 LEU A C 1
ATOM 2069 O O . LEU A 1 268 ? 1.276 23.957 -3.187 1.00 93.88 268 LEU A O 1
ATOM 2073 N N . PRO A 1 269 ? -0.256 25.425 -3.908 1.00 95.75 269 PRO A N 1
ATOM 2074 C CA . PRO A 1 269 ? 0.565 26.581 -3.544 1.00 95.75 269 PRO A CA 1
ATOM 2075 C C . PRO A 1 269 ? 1.010 26.584 -2.072 1.00 95.75 269 PRO A C 1
ATOM 2077 O O . PRO A 1 269 ? 2.129 26.998 -1.775 1.00 95.75 269 PRO A O 1
ATOM 2080 N N . GLN A 1 270 ? 0.160 26.087 -1.168 1.00 96.31 270 GLN A N 1
ATOM 2081 C CA . GLN A 1 270 ? 0.445 25.994 0.268 1.00 96.31 270 GLN A CA 1
ATOM 2082 C C . GLN A 1 270 ? 1.243 24.730 0.612 1.00 96.31 270 GLN A C 1
ATOM 2084 O O . GLN A 1 270 ? 2.118 24.760 1.473 1.00 96.31 270 GLN A O 1
ATOM 2089 N N . LEU A 1 271 ? 0.980 23.624 -0.089 1.00 95.50 271 LEU A N 1
ATOM 2090 C CA . LEU A 1 271 ? 1.671 22.349 0.105 1.00 95.50 271 LEU A CA 1
ATOM 2091 C C . LEU A 1 271 ? 3.122 22.384 -0.389 1.00 95.50 271 LEU A C 1
ATOM 2093 O O . LEU A 1 271 ? 3.996 21.774 0.224 1.00 95.50 271 LEU A O 1
ATOM 2097 N N . LEU A 1 272 ? 3.398 23.092 -1.488 1.00 96.50 272 LEU A N 1
ATOM 2098 C CA . LEU A 1 272 ? 4.659 23.008 -2.229 1.00 96.50 272 LEU A CA 1
ATOM 2099 C C . LEU A 1 272 ? 5.932 23.216 -1.391 1.00 96.50 272 LEU A C 1
ATOM 2101 O O . LEU A 1 272 ? 6.869 22.438 -1.580 1.00 96.50 272 LEU A O 1
ATOM 2105 N N . PRO A 1 273 ? 6.023 24.190 -0.466 1.00 97.19 273 PRO A N 1
ATOM 2106 C CA . PRO A 1 273 ? 7.195 24.319 0.401 1.00 97.19 273 PRO A CA 1
ATOM 2107 C C . PRO A 1 273 ? 7.466 23.049 1.222 1.00 97.19 273 PRO A C 1
ATOM 2109 O O . PRO A 1 273 ? 8.594 22.555 1.251 1.00 97.19 273 PRO A O 1
ATOM 2112 N N . HIS A 1 274 ? 6.422 22.469 1.817 1.00 96.12 274 HIS A N 1
ATOM 2113 C CA . HIS A 1 274 ? 6.511 21.234 2.599 1.00 96.12 274 HIS A CA 1
ATOM 2114 C C . HIS A 1 274 ? 6.761 20.012 1.715 1.00 96.12 274 HIS A C 1
ATOM 2116 O O . HIS A 1 274 ? 7.521 19.116 2.088 1.00 96.12 274 HIS A O 1
ATOM 2122 N N . MET A 1 275 ? 6.168 19.992 0.519 1.00 94.94 275 MET A N 1
ATOM 2123 C CA . MET A 1 275 ? 6.426 18.963 -0.480 1.00 94.94 275 MET A CA 1
ATOM 2124 C C . MET A 1 275 ? 7.903 18.963 -0.869 1.00 94.94 275 MET A C 1
ATOM 2126 O O . MET A 1 275 ? 8.514 17.904 -0.861 1.00 94.94 275 MET A O 1
ATOM 2130 N N . ARG A 1 276 ? 8.505 20.124 -1.161 1.00 95.06 276 ARG A N 1
ATOM 2131 C CA . ARG A 1 276 ? 9.929 20.219 -1.530 1.00 95.06 276 ARG A CA 1
ATOM 2132 C C . ARG A 1 276 ? 10.842 19.779 -0.395 1.00 95.06 276 ARG A C 1
ATOM 2134 O O . ARG A 1 276 ? 11.795 19.041 -0.614 1.00 95.06 276 ARG A O 1
ATOM 2141 N N . GLN A 1 277 ? 10.501 20.159 0.832 1.00 93.44 277 GLN A N 1
ATOM 2142 C CA . GLN A 1 277 ? 11.218 19.729 2.029 1.00 93.44 277 GLN A CA 1
ATOM 2143 C C . GLN A 1 277 ? 11.198 18.196 2.212 1.00 93.44 277 GLN A C 1
ATOM 2145 O O . GLN A 1 277 ? 12.195 17.592 2.609 1.00 93.44 277 GLN A O 1
ATOM 2150 N N . THR A 1 278 ? 10.061 17.568 1.909 1.00 91.81 278 THR A N 1
ATOM 2151 C CA . THR A 1 278 ? 9.824 16.125 2.083 1.00 91.81 278 THR A CA 1
ATOM 2152 C C . THR A 1 278 ? 10.393 15.313 0.916 1.00 91.81 278 THR A C 1
ATOM 2154 O O . THR A 1 278 ? 11.005 14.260 1.112 1.00 91.81 278 THR A O 1
ATOM 2157 N N . TRP A 1 279 ? 10.197 15.813 -0.303 1.00 90.31 279 TRP A N 1
ATOM 2158 C CA . TRP A 1 279 ? 10.304 15.058 -1.548 1.00 90.31 279 TRP A CA 1
ATOM 2159 C C . TRP A 1 279 ? 11.269 15.647 -2.588 1.00 90.31 279 TRP A C 1
ATOM 2161 O O . TRP A 1 279 ? 11.461 15.053 -3.647 1.00 90.31 279 TRP A O 1
ATOM 2171 N N . GLY A 1 280 ? 11.935 16.757 -2.279 1.00 92.81 280 GLY A N 1
ATOM 2172 C CA . GLY A 1 280 ? 12.896 17.414 -3.166 1.00 92.81 280 GLY A CA 1
ATOM 2173 C C . GLY A 1 280 ? 12.263 18.429 -4.119 1.00 92.81 280 GLY A C 1
ATOM 2174 O O . GLY A 1 280 ? 11.042 18.520 -4.259 1.00 92.81 280 GLY A O 1
ATOM 2175 N N . ASP A 1 281 ? 13.111 19.215 -4.778 1.00 93.88 281 ASP A N 1
ATOM 2176 C CA . ASP A 1 281 ? 12.688 20.402 -5.531 1.00 93.88 281 ASP A CA 1
ATOM 2177 C C . ASP A 1 281 ? 11.807 20.087 -6.751 1.00 93.88 281 ASP A C 1
ATOM 2179 O O . ASP A 1 281 ? 10.901 20.865 -7.073 1.00 93.88 281 ASP A O 1
ATOM 2183 N N . ASP A 1 282 ? 11.989 18.914 -7.366 1.00 93.38 282 ASP A N 1
ATOM 2184 C CA . ASP A 1 282 ? 11.238 18.492 -8.557 1.00 93.38 282 ASP A CA 1
ATOM 2185 C C . ASP A 1 282 ? 9.844 17.926 -8.243 1.00 93.38 282 ASP A C 1
ATOM 2187 O O . ASP A 1 282 ? 9.109 17.534 -9.154 1.00 93.38 282 ASP A O 1
ATOM 2191 N N . VAL A 1 283 ? 9.444 17.872 -6.967 1.00 94.00 283 VAL A N 1
ATOM 2192 C CA . VAL A 1 283 ? 8.171 17.261 -6.550 1.00 94.00 283 VAL A CA 1
ATOM 2193 C C . VAL A 1 283 ? 6.952 17.891 -7.226 1.00 94.00 283 VAL A C 1
ATOM 2195 O O . VAL A 1 283 ? 5.971 17.201 -7.478 1.00 94.00 283 VAL A O 1
ATOM 2198 N N . ALA A 1 284 ? 7.006 19.181 -7.568 1.00 94.81 284 ALA A N 1
ATOM 2199 C CA . ALA A 1 284 ? 5.918 19.857 -8.272 1.00 94.81 284 ALA A CA 1
ATOM 2200 C C . ALA A 1 284 ? 5.694 19.256 -9.670 1.00 94.81 284 ALA A C 1
ATOM 2202 O O . ALA A 1 284 ? 4.569 18.918 -10.035 1.00 94.81 284 ALA A O 1
ATOM 2203 N N . ALA A 1 285 ? 6.780 19.084 -10.429 1.00 94.44 285 ALA A N 1
ATOM 2204 C CA . ALA A 1 285 ? 6.742 18.473 -11.752 1.00 94.44 285 ALA A CA 1
ATOM 2205 C C . ALA A 1 285 ? 6.360 16.992 -11.654 1.00 94.44 285 ALA A C 1
ATOM 2207 O O . ALA A 1 285 ? 5.550 16.504 -12.441 1.00 94.44 285 ALA A O 1
ATOM 2208 N N . LEU A 1 286 ? 6.886 16.288 -10.644 1.00 94.44 286 LEU A N 1
ATOM 2209 C CA . LEU A 1 286 ? 6.498 14.908 -10.386 1.00 94.44 286 LEU A CA 1
ATOM 2210 C C . LEU A 1 286 ? 4.993 14.813 -10.111 1.00 94.44 286 LEU A C 1
ATOM 2212 O O . LEU A 1 286 ? 4.327 14.031 -10.776 1.00 94.44 286 LEU A O 1
ATOM 2216 N N . GLN A 1 287 ? 4.437 15.628 -9.211 1.00 95.62 287 GLN A N 1
ATOM 2217 C CA . GLN A 1 287 ? 3.006 15.635 -8.889 1.00 95.62 287 GLN A CA 1
ATOM 2218 C C . GLN A 1 287 ? 2.138 15.809 -10.138 1.00 95.62 287 GLN A C 1
ATOM 2220 O O . GLN A 1 287 ? 1.184 15.056 -10.321 1.00 95.62 287 GLN A O 1
ATOM 2225 N N . GLN A 1 288 ? 2.492 16.741 -11.027 1.00 96.44 288 GLN A N 1
ATOM 2226 C CA . GLN A 1 288 ? 1.771 16.945 -12.288 1.00 96.44 288 GLN A CA 1
ATOM 2227 C C . GLN A 1 288 ? 1.741 15.673 -13.144 1.00 96.44 288 GLN A C 1
ATOM 2229 O O . GLN A 1 288 ? 0.674 15.263 -13.599 1.00 96.44 288 GLN A O 1
ATOM 2234 N N . VAL A 1 289 ? 2.887 15.001 -13.302 1.00 96.69 289 VAL A N 1
ATOM 2235 C CA . VAL A 1 289 ? 2.957 13.722 -14.023 1.00 96.69 289 VAL A CA 1
ATOM 2236 C C . VAL A 1 289 ? 2.097 12.657 -13.344 1.00 96.69 289 VAL A C 1
ATOM 2238 O O . VAL A 1 289 ? 1.397 11.910 -14.020 1.00 96.69 289 VAL A O 1
ATOM 2241 N N . GLN A 1 290 ? 2.120 12.564 -12.014 1.00 97.00 290 GLN A N 1
ATOM 2242 C CA . GLN A 1 290 ? 1.377 11.522 -11.298 1.00 97.00 290 GLN A CA 1
ATOM 2243 C C . GLN A 1 290 ? -0.133 11.742 -11.368 1.00 97.00 290 GLN A C 1
ATOM 2245 O O . GLN A 1 290 ? -0.868 10.771 -11.517 1.00 97.00 290 GLN A O 1
ATOM 2250 N N . MET A 1 291 ? -0.589 12.995 -11.350 1.00 96.38 291 MET A N 1
ATOM 2251 C CA . MET A 1 291 ? -1.987 13.336 -11.610 1.00 96.38 291 MET A CA 1
ATOM 2252 C C . MET A 1 291 ? -2.408 12.996 -13.043 1.00 96.38 291 MET A C 1
ATOM 2254 O O . MET A 1 291 ? -3.477 12.424 -13.243 1.00 96.38 291 MET A O 1
ATOM 2258 N N . ALA A 1 292 ? -1.563 13.290 -14.037 1.00 97.50 292 ALA A N 1
ATOM 2259 C CA . ALA A 1 292 ? -1.827 12.910 -15.424 1.00 97.50 292 ALA A CA 1
ATOM 2260 C C . ALA A 1 292 ? -1.898 11.382 -15.591 1.00 97.50 292 ALA A C 1
ATOM 2262 O O . ALA A 1 292 ? -2.795 10.873 -16.259 1.00 97.50 292 ALA A O 1
ATOM 2263 N N . CYS A 1 293 ? -1.005 10.642 -14.928 1.00 98.06 293 CYS A N 1
ATOM 2264 C CA . CYS A 1 293 ? -1.022 9.180 -14.913 1.00 98.06 293 CYS A CA 1
ATOM 2265 C C . CYS A 1 293 ? -2.279 8.619 -14.237 1.00 98.06 293 CYS A C 1
ATOM 2267 O O . CYS A 1 293 ? -2.881 7.681 -14.746 1.00 98.06 293 CYS A O 1
ATOM 2269 N N . GLU A 1 294 ? -2.690 9.185 -13.103 1.00 97.69 294 GLU A N 1
ATOM 2270 C CA . GLU A 1 294 ? -3.911 8.786 -12.397 1.00 97.69 294 GLU A CA 1
ATOM 2271 C C . GLU A 1 294 ? -5.150 8.955 -13.292 1.00 97.69 294 GLU A C 1
ATOM 2273 O O . GLU A 1 294 ? -5.915 8.006 -13.470 1.00 97.69 294 GLU A O 1
ATOM 2278 N N . GLN A 1 295 ? -5.293 10.121 -13.931 1.00 97.25 295 GLN A N 1
ATOM 2279 C CA . GLN A 1 295 ? -6.372 10.396 -14.886 1.00 97.25 295 GLN A CA 1
ATOM 2280 C C . GLN A 1 295 ? -6.319 9.461 -16.098 1.00 97.25 295 GLN A C 1
ATOM 2282 O O . GLN A 1 295 ? -7.342 8.917 -16.515 1.00 97.25 295 GLN A O 1
ATOM 2287 N N . TYR A 1 296 ? -5.124 9.213 -16.639 1.00 97.62 296 TYR A N 1
ATOM 2288 C CA . TYR A 1 296 ? -4.946 8.254 -17.723 1.00 97.62 296 TYR A CA 1
ATOM 2289 C C . TYR A 1 296 ? -5.483 6.873 -17.334 1.00 97.62 296 TYR A C 1
ATOM 2291 O O . TYR A 1 296 ? -6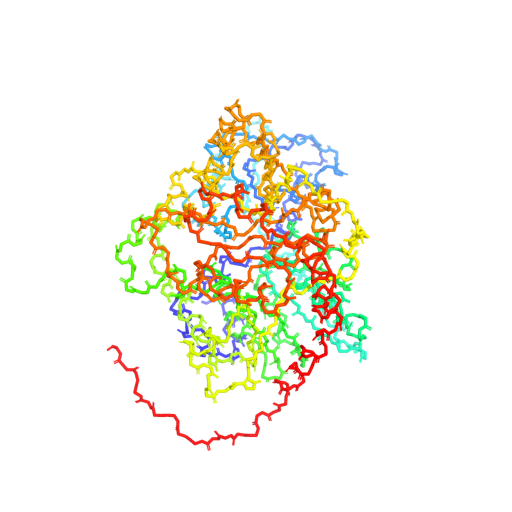.314 6.311 -18.043 1.00 97.62 296 TYR A O 1
ATOM 2299 N N . LEU A 1 297 ? -5.074 6.333 -16.186 1.00 97.62 297 LEU A N 1
ATOM 2300 C CA . LEU A 1 297 ? -5.466 4.984 -15.770 1.00 97.62 297 LEU A CA 1
ATOM 2301 C C . LEU A 1 297 ? -6.977 4.878 -15.560 1.00 97.62 297 LEU A C 1
ATOM 2303 O O . LEU A 1 297 ? -7.585 3.927 -16.045 1.00 97.62 297 LEU A O 1
ATOM 2307 N N . VAL A 1 298 ? -7.598 5.883 -14.937 1.00 96.75 298 VAL A N 1
ATOM 2308 C CA . VAL A 1 298 ? -9.060 5.981 -14.775 1.00 96.75 298 VAL A CA 1
ATOM 2309 C C . VAL A 1 298 ? -9.805 5.832 -16.109 1.00 96.75 298 VAL A C 1
ATOM 2311 O O . VAL A 1 298 ? -10.858 5.187 -16.182 1.00 96.75 298 VAL A O 1
ATOM 2314 N N . HIS A 1 299 ? -9.260 6.394 -17.187 1.00 95.69 299 HIS A N 1
ATOM 2315 C CA . HIS A 1 299 ? -9.885 6.342 -18.504 1.00 95.69 299 HIS A CA 1
ATOM 2316 C C . HIS A 1 299 ? -9.491 5.111 -19.325 1.00 95.69 299 HIS A C 1
ATOM 2318 O O . HIS A 1 299 ? -10.343 4.573 -20.045 1.00 95.69 299 HIS A O 1
ATOM 2324 N N . HIS A 1 300 ? -8.257 4.631 -19.195 1.00 96.00 300 HIS A N 1
ATOM 2325 C CA . HIS A 1 300 ? -7.652 3.680 -20.126 1.00 96.00 300 HIS A CA 1
ATOM 2326 C C . HIS A 1 300 ? -7.481 2.259 -19.572 1.00 96.00 300 HIS A C 1
ATOM 2328 O O . HIS A 1 300 ? -7.600 1.327 -20.358 1.00 96.00 300 HIS A O 1
ATOM 2334 N N . ALA A 1 301 ? -7.332 2.055 -18.259 1.00 97.12 301 ALA A N 1
ATOM 2335 C CA . ALA A 1 301 ? -7.175 0.713 -17.685 1.00 97.12 301 ALA A CA 1
ATOM 2336 C C . ALA A 1 301 ? -8.421 -0.162 -17.889 1.00 97.12 301 ALA A C 1
ATOM 2338 O O . ALA A 1 301 ? -9.544 0.311 -17.712 1.00 97.12 301 ALA A O 1
ATOM 2339 N N . ASP A 1 302 ? -8.271 -1.447 -18.201 1.00 97.44 302 ASP A N 1
ATOM 2340 C CA . ASP A 1 302 ? -9.413 -2.333 -18.482 1.00 97.44 302 ASP A CA 1
ATOM 2341 C C . ASP A 1 302 ? -10.377 -2.438 -17.294 1.00 97.44 302 ASP A C 1
ATOM 2343 O O . ASP A 1 302 ? -11.599 -2.493 -17.469 1.00 97.44 302 ASP A O 1
ATOM 2347 N N . GLY A 1 303 ? -9.840 -2.364 -16.075 1.00 98.38 303 GLY A N 1
ATOM 2348 C CA . GLY A 1 303 ? -10.621 -2.227 -14.854 1.00 98.38 303 GLY A CA 1
ATOM 2349 C C . GLY A 1 303 ? -9.868 -1.510 -13.740 1.00 98.38 303 GLY A C 1
ATOM 2350 O O . GLY A 1 303 ? -8.642 -1.531 -13.666 1.00 98.38 303 GLY A O 1
ATOM 2351 N N . ILE A 1 304 ? -10.635 -0.897 -12.848 1.00 98.56 304 ILE A N 1
ATOM 2352 C CA . ILE A 1 304 ? -10.174 -0.177 -11.670 1.00 98.56 304 ILE A CA 1
ATOM 2353 C C . ILE A 1 304 ? -10.667 -0.891 -10.414 1.00 98.56 304 ILE A C 1
ATOM 2355 O O . ILE A 1 304 ? -11.868 -1.082 -10.218 1.00 98.56 304 ILE A O 1
ATOM 2359 N N . VAL A 1 305 ? -9.734 -1.238 -9.535 1.00 98.38 305 VAL A N 1
ATOM 2360 C CA . VAL A 1 305 ? -10.000 -1.664 -8.160 1.00 98.38 305 VAL A CA 1
ATOM 2361 C C . VAL A 1 305 ? -9.648 -0.508 -7.228 1.00 98.38 305 VAL A C 1
ATOM 2363 O O . VAL A 1 305 ? -8.640 0.153 -7.443 1.00 98.38 305 VAL A O 1
ATOM 2366 N N . TYR A 1 306 ? -10.450 -0.229 -6.200 1.00 97.38 306 TYR A N 1
ATOM 2367 C CA . TYR A 1 306 ? -10.161 0.874 -5.272 1.00 97.38 306 TYR A CA 1
ATOM 2368 C C . TYR A 1 306 ? -10.471 0.543 -3.805 1.00 97.38 306 TYR A C 1
ATOM 2370 O O . TYR A 1 306 ? -11.401 -0.212 -3.498 1.00 97.38 306 TYR A O 1
ATOM 2378 N N . GLN A 1 307 ? -9.690 1.156 -2.906 1.00 95.06 307 GLN A N 1
ATOM 2379 C CA . GLN A 1 307 ? -9.692 0.942 -1.451 1.00 95.06 307 GLN A CA 1
ATOM 2380 C C . GLN A 1 307 ? -10.443 2.044 -0.687 1.00 95.06 307 GLN A C 1
ATOM 2382 O O . GLN A 1 307 ? -9.875 2.795 0.102 1.00 95.06 307 GLN A O 1
ATOM 2387 N N . GLY A 1 308 ? -11.743 2.181 -0.909 1.00 96.38 308 GLY A N 1
ATOM 2388 C CA . GLY A 1 308 ? -12.505 3.233 -0.238 1.00 96.38 308 GLY A CA 1
ATOM 2389 C C . GLY A 1 308 ? -13.980 3.187 -0.568 1.00 96.38 308 GLY A C 1
ATOM 2390 O O . GLY A 1 308 ? -14.453 2.170 -1.062 1.00 96.38 308 GLY A O 1
ATOM 2391 N N . CYS A 1 309 ? -14.732 4.247 -0.295 1.00 97.38 309 CYS A N 1
ATOM 2392 C CA . CYS A 1 309 ? -16.161 4.303 -0.601 1.00 97.38 309 CYS A CA 1
ATOM 2393 C C . CYS A 1 309 ? -16.440 4.696 -2.065 1.00 97.38 309 CYS A C 1
ATOM 2395 O O . CYS A 1 309 ? -15.561 5.133 -2.808 1.00 97.38 309 CYS A O 1
ATOM 2397 N N . ARG A 1 310 ? -17.702 4.549 -2.491 1.00 97.00 310 ARG A N 1
ATOM 2398 C CA . ARG A 1 310 ? -18.168 4.862 -3.857 1.00 97.00 310 ARG A CA 1
ATOM 2399 C C . ARG A 1 310 ? -17.843 6.291 -4.313 1.00 97.00 310 ARG A C 1
ATOM 2401 O O . ARG A 1 310 ? -17.652 6.504 -5.505 1.00 97.00 310 ARG A O 1
ATOM 2408 N N . ARG A 1 311 ? -17.696 7.230 -3.377 1.00 97.56 311 ARG A N 1
ATOM 2409 C CA . ARG A 1 311 ? -17.343 8.625 -3.655 1.00 97.56 311 ARG A CA 1
ATOM 2410 C C . ARG A 1 311 ? -16.053 8.772 -4.473 1.00 97.56 311 ARG A C 1
ATOM 2412 O O . ARG A 1 311 ? -15.986 9.683 -5.285 1.00 97.56 311 ARG A O 1
ATOM 2419 N N . ILE A 1 312 ? -15.079 7.861 -4.338 1.00 97.56 312 ILE A N 1
ATOM 2420 C CA . ILE A 1 312 ? -13.871 7.840 -5.192 1.00 97.56 312 ILE A CA 1
ATOM 2421 C C . ILE A 1 312 ? -14.254 7.737 -6.670 1.00 97.56 312 ILE A C 1
ATOM 2423 O O . ILE A 1 312 ? -13.816 8.545 -7.485 1.00 97.56 312 ILE A O 1
ATOM 2427 N N . MET A 1 313 ? -15.098 6.760 -7.009 1.00 96.62 313 MET A N 1
ATOM 2428 C CA . MET A 1 313 ? -15.573 6.555 -8.377 1.00 96.62 313 MET A CA 1
ATOM 2429 C C . MET A 1 313 ? -16.345 7.780 -8.871 1.00 96.62 313 MET A C 1
ATOM 2431 O O . MET A 1 313 ? -16.171 8.186 -10.015 1.00 96.62 313 MET A O 1
ATOM 2435 N N . ASP A 1 314 ? -17.180 8.378 -8.020 1.00 96.75 314 ASP A N 1
ATOM 2436 C CA . ASP A 1 314 ? -17.982 9.543 -8.392 1.00 96.75 314 ASP A CA 1
ATOM 2437 C C . ASP A 1 314 ? -17.096 10.768 -8.697 1.00 96.75 314 ASP A C 1
ATOM 2439 O O . ASP A 1 314 ? -17.273 11.412 -9.730 1.00 96.75 314 ASP A O 1
ATOM 2443 N N . LEU A 1 315 ? -16.096 11.042 -7.852 1.00 96.62 315 LEU A N 1
ATOM 2444 C CA . LEU A 1 315 ? -15.160 12.164 -8.004 1.00 96.62 315 LEU A CA 1
ATOM 2445 C C . LEU A 1 315 ? -14.184 11.992 -9.176 1.00 96.62 315 LEU A C 1
ATOM 2447 O O . LEU A 1 315 ? -13.757 12.981 -9.763 1.00 96.62 315 LEU A O 1
ATOM 2451 N N . LEU A 1 316 ? -13.855 10.752 -9.541 1.00 96.00 316 LEU A N 1
ATOM 2452 C CA . LEU A 1 316 ? -12.995 10.437 -10.686 1.00 96.00 316 LEU A CA 1
ATOM 2453 C C . LEU A 1 316 ? -13.789 10.212 -11.988 1.00 96.00 316 LEU A C 1
ATOM 2455 O O . LEU A 1 316 ? -13.241 9.723 -12.972 1.00 96.00 316 LEU A O 1
ATOM 2459 N N . GLY A 1 317 ? -15.090 10.530 -12.018 1.00 93.44 317 GLY A N 1
ATOM 2460 C CA . GLY A 1 317 ? -15.914 10.415 -13.230 1.00 93.44 317 GLY A CA 1
ATOM 2461 C C . GLY A 1 317 ? -16.214 8.973 -13.667 1.00 93.44 317 GLY A C 1
ATOM 2462 O O . GLY A 1 317 ? -16.624 8.726 -14.802 1.00 93.44 317 GLY A O 1
ATOM 2463 N N . GLY A 1 318 ? -16.044 7.997 -12.774 1.00 90.06 318 GLY A N 1
ATOM 2464 C CA . GLY A 1 318 ? -16.287 6.577 -13.033 1.00 90.06 318 GLY A CA 1
ATOM 2465 C C . GLY A 1 318 ? -17.765 6.193 -13.171 1.00 90.06 318 GLY A C 1
ATOM 2466 O O . GLY A 1 318 ? -18.075 5.113 -13.675 1.00 90.06 318 GLY A O 1
ATOM 2467 N N . THR A 1 319 ? -18.697 7.079 -12.801 1.00 87.31 319 THR A N 1
ATOM 2468 C CA . THR A 1 319 ? -20.156 6.857 -12.892 1.00 87.31 319 THR A CA 1
ATOM 2469 C C . THR A 1 319 ? -20.653 6.594 -14.310 1.00 87.31 319 THR A C 1
ATOM 2471 O O . THR A 1 319 ? -21.669 5.923 -14.475 1.00 87.31 319 THR A O 1
ATOM 2474 N N . GLY A 1 320 ? -19.933 7.066 -15.333 1.00 89.31 320 GLY A N 1
ATOM 2475 C CA . GLY A 1 320 ? -20.246 6.781 -16.735 1.00 89.31 320 GLY A CA 1
ATOM 2476 C C . GLY A 1 320 ? -19.869 5.364 -17.186 1.00 89.31 320 GLY A C 1
ATOM 2477 O O . GLY A 1 320 ? -20.337 4.913 -18.228 1.00 89.31 320 GLY A O 1
ATOM 2478 N N . ARG A 1 321 ? -19.024 4.648 -16.430 1.00 91.56 321 ARG A N 1
ATOM 2479 C CA . ARG A 1 321 ? -18.553 3.287 -16.755 1.00 91.56 321 ARG A CA 1
ATOM 2480 C C . ARG A 1 321 ? -18.462 2.404 -15.502 1.00 91.56 321 ARG A C 1
ATOM 2482 O O . ARG A 1 321 ? -17.403 1.832 -15.246 1.00 91.56 321 ARG A O 1
ATOM 2489 N N . PRO A 1 322 ? -19.547 2.234 -14.726 1.00 92.12 322 PRO A N 1
ATOM 2490 C CA . PRO A 1 322 ? -19.494 1.571 -13.421 1.00 92.12 322 PRO A CA 1
ATOM 2491 C C . PRO A 1 322 ? -19.046 0.105 -13.506 1.00 92.12 322 PRO A C 1
ATOM 2493 O O . PRO A 1 322 ? -18.478 -0.419 -12.558 1.00 92.12 322 PRO A O 1
ATOM 2496 N N . SER A 1 323 ? -19.235 -0.557 -14.653 1.00 93.81 323 SER A N 1
ATOM 2497 C CA . SER A 1 323 ? -18.765 -1.926 -14.898 1.00 93.81 323 SER A CA 1
ATOM 2498 C C . SER A 1 323 ? -17.240 -2.070 -14.919 1.00 93.81 323 SER A C 1
ATOM 2500 O O . SER A 1 323 ? -16.750 -3.188 -14.824 1.00 93.81 323 SER A O 1
ATOM 2502 N N . ARG A 1 324 ? -16.493 -0.964 -15.051 1.00 96.06 324 ARG A N 1
ATOM 2503 C CA . ARG A 1 324 ? -15.022 -0.928 -14.979 1.00 96.06 324 ARG A CA 1
ATOM 2504 C C . ARG A 1 324 ? -14.506 -0.617 -13.579 1.00 96.06 324 ARG A C 1
ATOM 2506 O O . ARG A 1 324 ? -13.306 -0.453 -13.421 1.00 96.06 324 ARG A O 1
ATOM 2513 N N . TRP A 1 325 ? -15.376 -0.506 -12.580 1.00 98.19 325 TRP A N 1
ATOM 2514 C CA . TRP A 1 325 ? -14.988 -0.148 -11.222 1.00 98.19 325 TRP A CA 1
ATOM 2515 C C . TRP A 1 325 ? -15.431 -1.223 -10.241 1.00 98.19 325 TRP A C 1
ATOM 2517 O O . TRP A 1 325 ? -16.590 -1.638 -10.223 1.00 98.19 325 TRP A O 1
ATOM 2527 N N . LEU A 1 326 ? -14.509 -1.641 -9.381 1.00 98.38 326 LEU A N 1
ATOM 2528 C CA . LEU A 1 326 ? -14.781 -2.572 -8.303 1.00 98.38 326 LEU A CA 1
ATOM 2529 C C . LEU A 1 326 ? -14.240 -2.023 -6.984 1.00 98.38 326 LEU A C 1
ATOM 2531 O O . LEU A 1 326 ? -13.033 -1.928 -6.773 1.00 98.38 326 LEU A O 1
ATOM 2535 N N . GLN A 1 327 ? -15.147 -1.751 -6.047 1.00 98.12 327 GLN A N 1
ATOM 2536 C CA . GLN A 1 327 ? -14.765 -1.602 -4.647 1.00 98.12 327 GLN A CA 1
ATOM 2537 C C . GLN A 1 327 ? -14.326 -2.971 -4.118 1.00 98.12 327 GLN A C 1
ATOM 2539 O O . GLN A 1 327 ? -15.167 -3.861 -3.924 1.00 98.12 327 GLN A O 1
ATOM 2544 N N . PHE A 1 328 ? -13.030 -3.140 -3.882 1.00 98.06 328 PHE A N 1
ATOM 2545 C CA . PHE A 1 328 ? -12.474 -4.381 -3.358 1.00 98.06 328 PHE A CA 1
ATOM 2546 C C . PHE A 1 328 ? -11.463 -4.061 -2.268 1.00 98.06 328 PHE A C 1
ATOM 2548 O O . PHE A 1 328 ? -10.369 -3.574 -2.540 1.00 98.06 328 PHE A O 1
ATOM 2555 N N . LEU A 1 329 ? -11.877 -4.286 -1.023 1.00 97.50 329 LEU A N 1
ATOM 2556 C CA . LEU A 1 329 ? -11.107 -3.866 0.138 1.00 97.50 329 LEU A CA 1
ATOM 2557 C C . LEU A 1 329 ? -10.058 -4.918 0.520 1.00 97.50 329 LEU A C 1
ATOM 2559 O O . LEU A 1 329 ? -10.108 -6.054 0.050 1.00 97.50 329 LEU A O 1
ATOM 2563 N N . CYS A 1 330 ? -9.142 -4.566 1.424 1.00 96.38 330 CYS A N 1
ATOM 2564 C CA . CYS A 1 330 ? -8.161 -5.486 2.016 1.00 96.38 330 CYS A CA 1
ATOM 2565 C C . CYS A 1 330 ? -8.797 -6.495 2.994 1.00 96.38 330 CYS A C 1
ATOM 2567 O O . CYS A 1 330 ? -8.384 -6.602 4.144 1.00 96.38 330 CYS A O 1
ATOM 2569 N N . TYR A 1 331 ? -9.825 -7.214 2.552 1.00 97.94 331 TYR A N 1
ATOM 2570 C CA . TYR A 1 331 ? -10.668 -8.114 3.337 1.00 97.94 331 TYR A CA 1
ATOM 2571 C C . TYR A 1 331 ? -9.888 -9.101 4.231 1.00 97.94 331 TYR A C 1
ATOM 2573 O O . TYR A 1 331 ? -8.788 -9.506 3.852 1.00 97.94 331 TYR A O 1
ATOM 2581 N N . PRO A 1 332 ? -10.427 -9.519 5.398 1.00 97.62 332 PRO A N 1
ATOM 2582 C CA . PRO A 1 332 ? -9.754 -10.437 6.317 1.00 97.62 332 PRO A CA 1
ATOM 2583 C C . PRO A 1 332 ? -9.469 -11.787 5.658 1.00 97.62 332 PRO A C 1
ATOM 2585 O O . PRO A 1 332 ? -10.358 -12.361 5.027 1.00 97.62 332 PRO A O 1
ATOM 2588 N N . LEU A 1 333 ? -8.271 -12.333 5.837 1.00 96.44 333 LEU A N 1
ATOM 2589 C CA . LEU A 1 333 ? -7.911 -13.646 5.308 1.00 96.44 333 LEU A CA 1
ATOM 2590 C C . LEU A 1 333 ? -8.044 -14.716 6.407 1.00 96.44 333 LEU A C 1
ATOM 2592 O O . LEU A 1 333 ? -7.437 -14.545 7.463 1.00 96.44 333 LEU A O 1
ATOM 2596 N N . PRO A 1 334 ? -8.786 -15.822 6.190 1.00 95.88 334 PRO A N 1
ATOM 2597 C CA . PRO A 1 334 ? -9.049 -16.811 7.244 1.00 95.88 334 PRO A CA 1
ATOM 2598 C C . PRO A 1 334 ? -7.815 -17.393 7.940 1.00 95.88 334 PRO A C 1
ATOM 2600 O O . PRO A 1 334 ? -7.857 -17.683 9.130 1.00 95.88 334 PRO A O 1
ATOM 2603 N N . GLU A 1 335 ? -6.690 -17.518 7.236 1.00 94.44 335 GLU A N 1
ATOM 2604 C CA . GLU A 1 335 ? -5.439 -18.024 7.821 1.00 94.44 335 GLU A CA 1
ATOM 2605 C C . GLU A 1 335 ? -4.782 -17.059 8.821 1.00 94.44 335 GLU A C 1
ATOM 2607 O O . GLU A 1 335 ? -3.892 -17.462 9.565 1.00 94.44 335 GLU A O 1
ATOM 2612 N N . PHE A 1 336 ? -5.228 -15.801 8.866 1.00 95.62 336 PHE A N 1
ATOM 2613 C CA . PHE A 1 336 ? -4.799 -14.807 9.851 1.00 95.62 336 PHE A CA 1
ATOM 2614 C C . PHE A 1 336 ? -5.783 -14.658 11.011 1.00 95.62 336 PHE A C 1
ATOM 2616 O O . PHE A 1 336 ? -5.566 -13.823 11.887 1.00 95.62 336 PHE A O 1
ATOM 2623 N N . TYR A 1 337 ? -6.866 -15.439 11.041 1.00 96.81 337 TYR A N 1
ATOM 2624 C CA . TYR A 1 337 ? -7.843 -15.335 12.117 1.00 96.81 337 TYR A CA 1
ATOM 2625 C C . TYR A 1 337 ? -7.246 -15.821 13.423 1.00 96.81 337 TYR A C 1
ATOM 2627 O O . TYR A 1 337 ? -6.704 -16.922 13.518 1.00 96.81 337 TYR A O 1
ATOM 2635 N N . VAL A 1 338 ? -7.429 -15.011 14.456 1.00 96.94 338 VAL A N 1
ATOM 2636 C CA . VAL A 1 338 ? -7.164 -15.426 15.824 1.00 96.94 338 VAL A CA 1
ATOM 2637 C C . VAL A 1 338 ? -8.467 -15.920 16.436 1.00 96.94 338 VAL A C 1
ATOM 2639 O O . VAL A 1 338 ? -9.542 -15.344 16.221 1.00 96.94 338 VAL A O 1
ATOM 2642 N N . ALA A 1 339 ? -8.388 -17.029 17.172 1.00 94.56 339 ALA A N 1
ATOM 2643 C CA . ALA A 1 339 ? -9.513 -17.513 17.954 1.00 94.56 339 ALA A CA 1
ATOM 2644 C C . ALA A 1 339 ? -9.891 -16.447 18.990 1.00 94.56 339 ALA A C 1
ATOM 2646 O O . ALA A 1 339 ? -9.035 -15.931 19.705 1.00 94.56 339 ALA A O 1
ATOM 2647 N N . THR A 1 340 ? -11.173 -16.109 19.063 1.00 90.56 340 THR A N 1
ATOM 2648 C CA . THR A 1 340 ? -11.659 -15.044 19.941 1.00 90.56 340 THR A CA 1
ATOM 2649 C C . THR A 1 340 ? -12.884 -15.540 20.680 1.00 90.56 340 THR A C 1
ATOM 2651 O O . THR A 1 340 ? -13.793 -16.095 20.063 1.00 90.56 340 THR A O 1
ATOM 2654 N N . ASP A 1 341 ? -12.916 -15.310 21.989 1.00 91.19 341 ASP A N 1
ATOM 2655 C CA . ASP A 1 341 ? -14.098 -15.540 22.808 1.00 91.19 341 ASP A CA 1
ATOM 2656 C C . ASP A 1 341 ? -14.993 -14.284 22.792 1.00 91.19 341 ASP A C 1
ATOM 2658 O O . ASP A 1 341 ? -14.611 -13.251 23.363 1.00 91.19 341 ASP A O 1
ATOM 2662 N N . PRO A 1 342 ? -16.173 -14.320 22.140 1.00 89.25 342 PRO A N 1
ATOM 2663 C CA . PRO A 1 342 ? -17.095 -13.188 22.159 1.00 89.25 342 PRO A CA 1
ATOM 2664 C C . PRO A 1 342 ? -17.633 -12.890 23.566 1.00 89.25 342 PRO A C 1
ATOM 2666 O O . PRO A 1 342 ? -18.031 -11.752 23.823 1.00 89.25 342 PRO A O 1
ATOM 2669 N N . GLU A 1 343 ? -17.624 -13.873 24.469 1.00 92.38 343 GLU A N 1
ATOM 2670 C CA . GLU A 1 343 ? -18.137 -13.780 25.839 1.00 92.38 343 GLU A CA 1
ATOM 2671 C C . GLU A 1 343 ? -17.053 -13.429 26.865 1.00 92.38 343 GLU A C 1
ATOM 2673 O O . GLU A 1 343 ? -17.325 -13.431 28.069 1.00 92.38 343 GLU A O 1
ATOM 2678 N N . ARG A 1 344 ? -15.844 -13.048 26.412 1.00 93.56 344 ARG A N 1
ATOM 2679 C CA . ARG A 1 344 ? -14.780 -12.582 27.314 1.00 93.56 344 ARG A CA 1
ATOM 2680 C C . ARG A 1 344 ? -15.319 -11.486 28.256 1.00 93.56 344 ARG A C 1
ATOM 2682 O O . ARG A 1 344 ? -16.162 -10.689 27.836 1.00 93.56 344 ARG A O 1
ATOM 2689 N N . PRO A 1 345 ? -14.858 -11.371 29.510 1.00 95.31 345 PRO A N 1
ATOM 2690 C CA . PRO A 1 345 ? -15.372 -10.356 30.428 1.00 95.31 345 PRO A CA 1
ATOM 2691 C C . PRO A 1 345 ? -15.291 -8.929 29.863 1.00 95.31 345 PRO A C 1
ATOM 2693 O O . PRO A 1 345 ? -14.437 -8.604 29.027 1.00 95.31 345 PRO A O 1
ATOM 2696 N N . VAL A 1 346 ? -16.204 -8.061 30.304 1.00 95.19 346 VAL A N 1
ATOM 2697 C CA . VAL A 1 346 ? -16.119 -6.627 30.003 1.00 95.19 346 VAL A CA 1
ATOM 2698 C C . VAL A 1 346 ? -14.879 -6.069 30.709 1.00 95.19 346 VAL A C 1
ATOM 2700 O O . VAL A 1 346 ? -14.756 -6.241 31.926 1.00 95.19 346 VAL A O 1
ATOM 2703 N N . PRO A 1 347 ? -13.943 -5.432 29.986 1.00 94.81 347 PRO A N 1
ATOM 2704 C CA . PRO A 1 347 ? -12.743 -4.890 30.600 1.00 94.81 347 PRO A CA 1
ATOM 2705 C C . PRO A 1 347 ? -13.118 -3.734 31.528 1.00 94.81 347 PRO A C 1
ATOM 2707 O O . PRO A 1 347 ? -13.788 -2.788 31.124 1.00 94.81 347 PRO A O 1
ATOM 2710 N N . GLN A 1 348 ? -12.640 -3.773 32.773 1.00 93.00 348 GLN A N 1
ATOM 2711 C CA . GLN A 1 348 ? -12.757 -2.621 33.680 1.00 93.00 348 GLN A CA 1
ATOM 2712 C C . GLN A 1 348 ? -11.885 -1.447 33.215 1.00 93.00 348 GLN A C 1
ATOM 2714 O O . GLN A 1 348 ? -12.195 -0.291 33.485 1.00 93.00 348 GLN A O 1
ATOM 2719 N N . ARG A 1 349 ? -10.773 -1.758 32.539 1.00 93.88 349 ARG A N 1
ATOM 2720 C CA . ARG A 1 349 ? -9.837 -0.802 31.945 1.00 93.88 349 ARG A CA 1
ATOM 2721 C C . ARG A 1 349 ? -9.426 -1.310 30.562 1.00 93.88 349 ARG A C 1
ATOM 2723 O O . ARG A 1 349 ? -8.515 -2.133 30.488 1.00 93.88 349 ARG A O 1
ATOM 2730 N N . PRO A 1 350 ? -10.118 -0.875 29.498 1.00 96.81 350 PRO A N 1
ATOM 2731 C CA . PRO A 1 350 ? -9.809 -1.284 28.135 1.00 96.81 350 PRO A CA 1
ATOM 2732 C C . PRO A 1 350 ? -8.343 -1.025 27.765 1.00 96.81 350 PRO A C 1
ATOM 2734 O O . PRO A 1 350 ? -7.825 0.073 27.980 1.00 96.81 350 PRO A O 1
ATOM 2737 N N . ARG A 1 351 ? -7.686 -2.032 27.188 1.00 98.44 351 ARG A N 1
ATOM 2738 C CA . ARG A 1 351 ? -6.363 -1.924 26.566 1.00 98.44 351 ARG A CA 1
ATOM 2739 C C . ARG A 1 351 ? -6.527 -1.585 25.091 1.00 98.44 351 ARG A C 1
ATOM 2741 O O . ARG A 1 351 ? -7.220 -2.294 24.360 1.00 98.44 351 ARG A O 1
ATOM 2748 N N . LEU A 1 352 ? -5.875 -0.521 24.653 1.00 98.75 352 LEU A N 1
ATOM 2749 C CA . LEU A 1 352 ? -5.989 0.013 23.303 1.00 98.75 352 LEU A CA 1
ATOM 2750 C C . LEU A 1 352 ? -4.728 -0.307 22.503 1.00 98.75 352 LEU A C 1
ATOM 2752 O O . LEU A 1 352 ? -3.626 -0.355 23.055 1.00 98.75 352 LEU A O 1
ATOM 2756 N N . VAL A 1 353 ? -4.884 -0.510 21.198 1.00 98.69 353 VAL A N 1
ATOM 2757 C CA . VAL A 1 353 ? -3.752 -0.759 20.306 1.00 98.69 353 VAL A CA 1
ATOM 2758 C C . VAL A 1 353 ? -3.886 -0.004 18.996 1.00 98.69 353 VAL A C 1
ATOM 2760 O O . VAL A 1 353 ? -4.935 -0.008 18.353 1.00 98.69 353 VAL A O 1
ATOM 2763 N N . PHE A 1 354 ? -2.789 0.606 18.563 1.00 98.38 354 PHE A N 1
ATOM 2764 C CA . PHE A 1 354 ? -2.618 1.050 17.188 1.00 98.38 354 PHE A CA 1
ATOM 2765 C C . PHE A 1 354 ? -1.542 0.194 16.524 1.00 98.38 354 PHE A C 1
ATOM 2767 O O . PHE A 1 354 ? -0.427 0.100 17.027 1.00 98.38 354 PHE A O 1
ATOM 2774 N N . ALA A 1 355 ? -1.837 -0.395 15.369 1.00 96.56 355 ALA A N 1
ATOM 2775 C CA . ALA A 1 355 ? -0.854 -1.130 14.581 1.00 96.56 355 ALA A CA 1
ATOM 2776 C C . ALA A 1 355 ? -0.803 -0.574 13.151 1.00 96.56 355 ALA A C 1
ATOM 2778 O O . ALA A 1 355 ? -1.748 -0.680 12.364 1.00 96.56 355 ALA A O 1
ATOM 2779 N N . GLY A 1 356 ? 0.307 0.082 12.815 1.00 93.25 356 GLY A N 1
ATOM 2780 C CA . GLY A 1 356 ? 0.461 0.777 11.544 1.00 93.25 356 GLY A CA 1
ATOM 2781 C C . GLY A 1 356 ? 1.725 1.625 11.466 1.00 93.25 356 GLY A C 1
ATOM 2782 O O . GLY A 1 356 ? 2.369 1.923 12.462 1.00 93.25 356 GLY A O 1
ATOM 2783 N N . GLY A 1 357 ? 2.099 2.022 10.251 1.00 91.75 357 GLY A N 1
ATOM 2784 C CA . GLY A 1 357 ? 3.298 2.826 10.046 1.00 91.75 357 GLY A CA 1
ATOM 2785 C C . GLY A 1 357 ? 3.131 4.267 10.526 1.00 91.75 357 GLY A C 1
ATOM 2786 O O . GLY A 1 357 ? 2.340 4.996 9.942 1.00 91.75 357 GLY A O 1
ATOM 2787 N N . ILE A 1 358 ? 3.974 4.691 11.463 1.00 94.38 358 ILE A N 1
ATOM 2788 C CA . ILE A 1 358 ? 4.043 6.062 11.983 1.00 94.38 358 ILE A CA 1
ATOM 2789 C C . ILE A 1 358 ? 5.174 6.831 11.283 1.00 94.38 358 ILE A C 1
ATOM 2791 O O . ILE A 1 358 ? 6.298 6.309 11.200 1.00 94.38 358 ILE A O 1
ATOM 2795 N N . PRO A 1 359 ? 4.924 8.014 10.694 1.00 92.94 359 PRO A N 1
ATOM 2796 C CA . PRO A 1 359 ? 5.975 8.932 10.283 1.00 92.94 359 PRO A CA 1
ATOM 2797 C C . PRO A 1 359 ? 6.736 9.458 11.487 1.00 92.94 359 PRO A C 1
ATOM 2799 O O . PRO A 1 359 ? 6.108 9.834 12.468 1.00 92.94 359 PRO A O 1
ATOM 2802 N N . PRO A 1 360 ? 8.073 9.509 11.438 1.00 91.62 360 PRO A N 1
ATOM 2803 C CA . PRO A 1 360 ? 8.807 10.229 12.465 1.00 91.62 360 PRO A CA 1
ATOM 2804 C C . PRO A 1 360 ? 8.527 11.730 12.360 1.00 91.62 360 PRO A C 1
ATOM 2806 O O . PRO A 1 360 ? 8.144 12.218 11.296 1.00 91.62 360 PRO A O 1
ATOM 2809 N N . VAL A 1 361 ? 8.775 12.477 13.429 1.00 92.06 361 VAL A N 1
ATOM 2810 C CA . VAL A 1 361 ? 8.723 13.942 13.406 1.00 92.06 361 VAL A CA 1
ATOM 2811 C C . VAL A 1 361 ? 10.106 14.466 13.051 1.00 92.06 361 VAL A C 1
ATOM 2813 O O . VAL A 1 361 ? 11.066 14.303 13.794 1.00 92.06 361 VAL A O 1
ATOM 2816 N N . ASN A 1 362 ? 10.256 15.032 11.856 1.00 91.38 362 ASN A N 1
ATOM 2817 C CA . ASN A 1 362 ? 11.497 15.686 11.436 1.00 91.38 362 ASN A CA 1
ATOM 2818 C C . ASN A 1 362 ? 11.275 16.536 10.185 1.00 91.38 362 ASN A C 1
ATOM 2820 O O . ASN A 1 362 ? 10.193 16.551 9.609 1.00 91.38 362 ASN A O 1
ATOM 2824 N N . ALA A 1 363 ? 12.335 17.199 9.715 1.00 89.50 363 ALA A N 1
ATOM 2825 C CA . ALA A 1 363 ? 12.288 18.044 8.525 1.00 89.50 363 ALA A CA 1
ATOM 2826 C C . ALA A 1 363 ? 11.717 17.334 7.283 1.00 89.50 363 ALA A C 1
ATOM 2828 O O . ALA A 1 363 ? 11.027 17.952 6.489 1.00 89.50 363 ALA A O 1
ATOM 2829 N N . LYS A 1 364 ? 11.954 16.030 7.115 1.00 89.62 364 LYS A N 1
ATOM 2830 C CA . LYS A 1 364 ? 11.426 15.268 5.972 1.00 89.62 364 LYS A CA 1
ATOM 2831 C C . LYS A 1 364 ? 9.997 14.755 6.183 1.00 89.62 364 LYS A C 1
ATOM 2833 O O . LYS A 1 364 ? 9.505 14.046 5.323 1.00 89.62 364 LYS A O 1
ATOM 2838 N N . HIS A 1 365 ? 9.370 15.046 7.319 1.00 93.31 365 HIS A N 1
ATOM 2839 C CA . HIS A 1 365 ? 7.985 14.691 7.631 1.00 93.31 365 HIS A CA 1
ATOM 2840 C C . HIS A 1 365 ? 7.350 15.830 8.440 1.00 93.31 365 HIS A C 1
ATOM 2842 O O . HIS A 1 365 ? 7.092 15.688 9.640 1.00 93.31 365 HIS A O 1
ATOM 2848 N N . PRO A 1 366 ? 7.170 17.004 7.814 1.00 93.62 366 PRO A N 1
ATOM 2849 C CA . PRO A 1 366 ? 6.604 18.152 8.499 1.00 93.62 366 PRO A CA 1
ATOM 2850 C C . PRO A 1 366 ? 5.169 17.852 8.946 1.00 93.62 366 PRO A C 1
ATOM 2852 O O . PRO A 1 366 ? 4.394 17.249 8.203 1.00 93.62 366 PRO A O 1
ATOM 2855 N N . ALA A 1 367 ? 4.795 18.333 10.133 1.00 93.12 367 ALA A N 1
ATOM 2856 C CA . ALA A 1 367 ? 3.454 18.156 10.695 1.00 93.12 367 ALA A CA 1
ATOM 2857 C C . ALA A 1 367 ? 2.339 18.627 9.739 1.00 93.12 367 ALA A C 1
ATOM 2859 O O . ALA A 1 367 ? 1.291 18.000 9.666 1.00 93.12 367 ALA A O 1
ATOM 2860 N N . ALA A 1 368 ? 2.593 19.656 8.921 1.00 93.75 368 ALA A N 1
ATOM 2861 C CA . ALA A 1 368 ? 1.651 20.143 7.906 1.00 93.75 368 ALA A CA 1
ATOM 2862 C C . ALA A 1 368 ? 1.204 19.073 6.883 1.00 93.75 368 ALA A C 1
ATOM 2864 O O . ALA A 1 368 ? 0.166 19.244 6.249 1.00 93.75 368 ALA A O 1
ATOM 2865 N N . LEU A 1 369 ? 1.973 17.990 6.709 1.00 93.69 369 LEU A N 1
ATOM 2866 C CA . LEU A 1 369 ? 1.659 16.881 5.798 1.00 93.69 369 LEU A CA 1
ATOM 2867 C C . LEU A 1 369 ? 1.376 15.549 6.506 1.00 93.69 369 LEU A C 1
ATOM 2869 O O . LEU A 1 369 ? 0.856 14.640 5.867 1.00 93.69 369 LEU A O 1
ATOM 2873 N N . PHE A 1 370 ? 1.788 15.400 7.767 1.00 94.12 370 PHE A N 1
ATOM 2874 C CA . PHE A 1 370 ? 1.862 14.094 8.434 1.00 94.12 370 PHE A CA 1
ATOM 2875 C C . PHE A 1 370 ? 1.353 14.090 9.882 1.00 94.12 370 PHE A C 1
ATOM 2877 O O . PHE A 1 370 ? 1.483 13.059 10.545 1.00 94.12 370 PHE A O 1
ATOM 2884 N N . SER A 1 371 ? 0.832 15.207 10.407 1.00 92.38 371 SER A N 1
ATOM 2885 C CA . SER A 1 371 ? 0.407 15.298 11.814 1.00 92.38 371 SER A CA 1
ATOM 2886 C C . SER A 1 371 ? -0.678 14.282 12.169 1.00 92.38 371 SER A C 1
ATOM 2888 O O . SER A 1 371 ? -0.647 13.710 13.257 1.00 92.38 371 SER A O 1
ATOM 2890 N N . ASP A 1 372 ? -1.575 13.982 11.229 1.00 91.00 372 ASP A N 1
ATOM 2891 C CA . ASP A 1 372 ? -2.577 12.926 11.347 1.00 91.00 372 ASP A CA 1
ATOM 2892 C C . ASP A 1 372 ? -1.940 11.559 11.610 1.00 91.00 372 ASP A C 1
ATOM 2894 O O . ASP A 1 372 ? -2.368 10.827 12.496 1.00 91.00 372 ASP A O 1
ATOM 2898 N N . ALA A 1 373 ? -0.886 11.215 10.876 1.00 92.31 373 ALA A N 1
ATOM 2899 C CA . ALA A 1 373 ? -0.259 9.906 10.951 1.00 92.31 373 ALA A CA 1
ATOM 2900 C C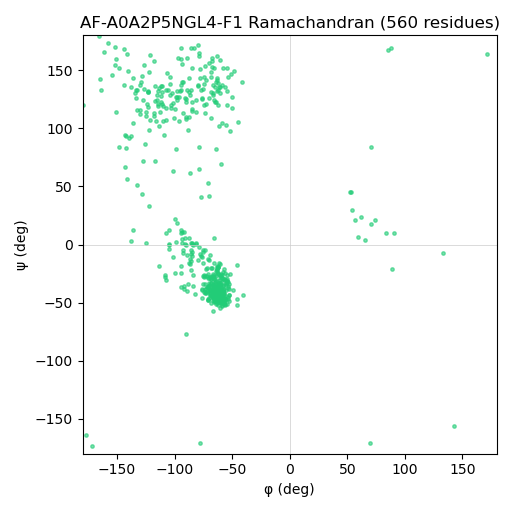 . ALA A 1 373 ? 0.819 9.813 12.046 1.00 92.31 373 ALA A C 1
ATOM 2902 O O . ALA A 1 373 ? 1.212 8.700 12.399 1.00 92.31 373 ALA A O 1
ATOM 2903 N N . GLN A 1 374 ? 1.301 10.946 12.572 1.00 95.00 374 GLN A N 1
ATOM 2904 C CA . GLN A 1 374 ? 2.288 11.028 13.660 1.00 95.00 374 GLN A CA 1
ATOM 2905 C C . GLN A 1 374 ? 1.695 10.689 15.034 1.00 95.00 374 GLN A C 1
ATOM 2907 O O . GLN A 1 374 ? 2.413 10.199 15.894 1.00 95.00 374 GLN A O 1
ATOM 2912 N N . LEU A 1 375 ? 0.389 10.888 15.239 1.00 95.19 375 LEU A N 1
ATOM 2913 C CA . LEU A 1 375 ? -0.370 10.469 16.430 1.00 95.19 375 LEU A CA 1
ATOM 2914 C C . LEU A 1 375 ? 0.081 11.017 17.796 1.00 95.19 375 LEU A C 1
ATOM 2916 O O . LEU A 1 375 ? -0.484 10.580 18.794 1.00 95.19 375 LEU A O 1
ATOM 2920 N N . LEU A 1 376 ? 1.043 11.939 17.897 1.00 95.25 376 LEU A N 1
ATOM 2921 C CA . LEU A 1 376 ? 1.525 12.419 19.203 1.00 95.25 376 LEU A CA 1
ATOM 2922 C C . LEU A 1 376 ? 0.386 12.981 20.071 1.00 95.25 376 LEU A C 1
ATOM 2924 O O . LEU A 1 376 ? 0.177 12.498 21.183 1.00 95.25 376 LEU A O 1
ATOM 2928 N N . ASP A 1 377 ? -0.413 13.897 19.521 1.00 94.56 377 ASP A N 1
ATOM 2929 C CA . ASP A 1 377 ? -1.535 14.529 20.231 1.00 94.56 377 ASP A CA 1
ATOM 2930 C C . ASP A 1 377 ? -2.634 13.515 20.587 1.00 94.56 377 ASP A C 1
ATOM 2932 O O . ASP A 1 377 ? -3.209 13.539 21.677 1.00 94.56 377 ASP A O 1
ATOM 2936 N N . THR A 1 378 ? -2.900 12.572 19.677 1.00 96.19 378 THR A N 1
ATOM 2937 C CA . THR A 1 378 ? -3.882 11.498 19.889 1.00 96.19 378 THR A CA 1
ATOM 2938 C C . THR A 1 378 ? -3.436 10.563 21.012 1.00 96.19 378 THR A C 1
ATOM 2940 O O . THR A 1 378 ? -4.230 10.228 21.892 1.00 96.19 378 THR A O 1
ATOM 2943 N N . VAL A 1 379 ? -2.164 10.154 21.003 1.00 97.62 379 VAL A N 1
ATOM 2944 C CA . VAL A 1 379 ? -1.565 9.315 22.043 1.00 97.62 379 VAL A CA 1
ATOM 2945 C C . VAL A 1 379 ? -1.640 10.036 23.380 1.00 97.62 379 VAL A C 1
ATOM 2947 O O . VAL A 1 379 ? -2.214 9.471 24.306 1.00 97.62 379 VAL A O 1
ATOM 2950 N N . GLU A 1 380 ? -1.131 11.271 23.475 1.00 97.31 380 GLU A N 1
ATOM 2951 C CA . GLU A 1 380 ? -1.121 12.048 24.723 1.00 97.31 380 GLU A CA 1
ATOM 2952 C C . GLU A 1 380 ? -2.539 12.227 25.284 1.00 97.31 380 GLU A C 1
ATOM 2954 O O . GLU A 1 380 ? -2.765 11.997 26.475 1.00 97.31 380 GLU A O 1
ATOM 2959 N N . THR A 1 381 ? -3.514 12.527 24.418 1.00 97.44 381 THR A N 1
ATOM 2960 C CA . THR A 1 381 ? -4.930 12.645 24.797 1.00 97.44 381 THR A CA 1
ATOM 2961 C C . THR A 1 381 ? -5.468 11.352 25.406 1.00 97.44 381 THR A C 1
ATOM 2963 O O . THR A 1 381 ? -6.109 11.386 26.457 1.00 97.44 381 THR A O 1
ATOM 2966 N N . ILE A 1 382 ? -5.208 10.198 24.788 1.00 98.00 382 ILE A N 1
ATOM 2967 C CA . ILE A 1 382 ? -5.700 8.897 25.265 1.00 98.00 382 ILE A CA 1
ATOM 2968 C C . ILE A 1 382 ? -5.019 8.497 26.580 1.00 98.00 382 ILE A C 1
ATOM 2970 O O . ILE A 1 382 ? -5.686 8.131 27.552 1.00 98.00 382 ILE A O 1
ATOM 2974 N N . VAL A 1 383 ? -3.688 8.555 26.633 1.00 98.31 383 VAL A N 1
ATOM 2975 C CA . VAL A 1 383 ? -2.920 8.031 27.774 1.00 98.31 383 VAL A CA 1
ATOM 2976 C C . VAL A 1 383 ? -3.005 8.957 28.984 1.00 98.31 383 VAL A C 1
ATOM 2978 O O . VAL A 1 383 ? -2.978 8.473 30.117 1.00 98.31 383 VAL A O 1
ATOM 2981 N N . GLY A 1 384 ? -3.218 10.261 28.767 1.00 97.94 384 GLY A N 1
ATOM 2982 C CA . GLY A 1 384 ? -3.507 11.243 29.813 1.00 97.94 384 GLY A CA 1
ATOM 2983 C C . GLY A 1 384 ? -4.823 10.988 30.558 1.00 97.94 384 GLY A C 1
ATOM 2984 O O . GLY A 1 384 ? -4.957 11.390 31.711 1.00 97.94 384 GLY A O 1
ATOM 2985 N N . GLN A 1 385 ? -5.760 10.254 29.949 1.00 97.75 385 GLN A N 1
ATOM 2986 C CA . GLN A 1 385 ? -7.002 9.798 30.587 1.00 97.75 385 GLN A CA 1
ATOM 2987 C C . GLN A 1 385 ? -6.828 8.469 31.357 1.00 97.75 385 GLN A C 1
ATOM 2989 O O . GLN A 1 385 ? -7.786 7.956 31.933 1.00 97.75 385 GLN A O 1
ATOM 2994 N N . GLY A 1 386 ? -5.613 7.902 31.393 1.00 97.38 386 GLY A N 1
ATOM 2995 C CA . GLY A 1 386 ? -5.271 6.699 32.163 1.00 97.38 386 GLY A CA 1
ATOM 2996 C C . GLY A 1 386 ? -5.440 5.363 31.427 1.00 97.38 386 GLY A C 1
ATOM 2997 O O . GLY A 1 386 ? -5.333 4.309 32.060 1.00 97.38 386 GLY A O 1
ATOM 2998 N N . PHE A 1 387 ? -5.688 5.370 30.112 1.00 98.19 387 PHE A N 1
ATOM 2999 C CA . PHE A 1 387 ? -5.803 4.146 29.305 1.00 98.19 387 PHE A CA 1
ATOM 3000 C C . PHE A 1 387 ? -4.447 3.537 28.963 1.00 98.19 387 PHE A C 1
ATOM 3002 O O . PHE A 1 387 ? -3.499 4.259 28.671 1.00 98.19 387 PHE A O 1
ATOM 3009 N N . ALA A 1 388 ? -4.365 2.207 28.934 1.00 98.44 388 ALA A N 1
ATOM 3010 C CA . ALA A 1 388 ? -3.199 1.526 28.383 1.00 98.44 388 ALA A CA 1
ATOM 3011 C C . ALA A 1 388 ? -3.241 1.581 26.850 1.00 98.44 388 ALA A C 1
ATOM 3013 O O . ALA A 1 388 ? -4.240 1.160 26.261 1.00 98.44 388 ALA A O 1
ATOM 3014 N N . LEU A 1 389 ? -2.174 2.070 26.218 1.00 98.69 389 LEU A N 1
ATOM 3015 C CA . LEU A 1 389 ? -2.051 2.157 24.766 1.00 98.69 389 LEU A CA 1
ATOM 3016 C C . LEU A 1 389 ? -0.694 1.635 24.302 1.00 98.69 389 LEU A C 1
ATOM 3018 O O . LEU A 1 389 ? 0.347 2.160 24.688 1.00 98.69 389 LEU A O 1
ATOM 3022 N N . ASP A 1 390 ? -0.726 0.680 23.380 1.00 98.75 390 ASP A N 1
ATOM 3023 C CA . ASP A 1 390 ? 0.466 0.254 22.657 1.00 98.75 390 ASP A CA 1
ATOM 3024 C C . ASP A 1 390 ? 0.378 0.651 21.183 1.00 98.75 390 ASP A C 1
ATOM 3026 O O . ASP A 1 390 ? -0.645 0.460 20.521 1.00 98.75 390 ASP A O 1
ATOM 3030 N N . VAL A 1 391 ? 1.480 1.175 20.652 1.00 98.25 391 VAL A N 1
ATOM 3031 C CA . VAL A 1 391 ? 1.638 1.505 19.235 1.00 98.25 391 VAL A CA 1
ATOM 3032 C C . VAL A 1 391 ? 2.679 0.574 18.624 1.00 98.25 391 VAL A C 1
ATOM 3034 O O . VAL A 1 391 ? 3.859 0.656 18.948 1.00 98.25 391 VAL A O 1
ATOM 3037 N N . TYR A 1 392 ? 2.251 -0.287 17.704 1.00 97.50 392 TYR A N 1
ATOM 3038 C CA . TYR A 1 392 ? 3.109 -1.159 16.905 1.00 97.50 392 TYR A CA 1
ATOM 3039 C C . TYR A 1 392 ? 3.395 -0.509 15.545 1.00 97.50 392 TYR A C 1
ATOM 3041 O O . TYR A 1 392 ? 2.531 -0.464 14.663 1.00 97.50 392 TYR A O 1
ATOM 3049 N N . ASN A 1 393 ? 4.615 -0.001 15.365 1.00 94.62 393 ASN A N 1
ATOM 3050 C CA . ASN A 1 393 ? 5.036 0.668 14.132 1.00 94.62 393 ASN A CA 1
ATOM 3051 C C . ASN A 1 393 ? 5.395 -0.335 13.011 1.00 94.62 393 ASN A C 1
ATOM 3053 O O . ASN A 1 393 ? 5.605 -1.511 13.259 1.00 94.62 393 ASN A O 1
ATOM 3057 N N . ASN A 1 394 ? 5.494 0.090 11.751 1.00 86.06 394 ASN A N 1
ATOM 3058 C CA . ASN A 1 394 ? 5.760 -0.818 10.626 1.00 86.06 394 ASN A CA 1
ATOM 3059 C C . ASN A 1 394 ? 7.136 -1.531 10.758 1.00 86.06 394 ASN A C 1
ATOM 3061 O O . ASN A 1 394 ? 8.159 -0.839 10.720 1.00 86.06 394 ASN A O 1
ATOM 3065 N N . PRO A 1 395 ? 7.184 -2.884 10.813 1.00 79.56 395 PRO A N 1
ATOM 3066 C CA . PRO A 1 395 ? 8.423 -3.656 11.007 1.00 79.56 395 PRO A CA 1
ATOM 3067 C C . PRO A 1 395 ? 9.442 -3.503 9.878 1.00 79.56 395 PRO A C 1
ATOM 3069 O O . PRO A 1 395 ? 10.618 -3.805 10.063 1.00 79.56 395 PRO A O 1
ATOM 3072 N N . LEU A 1 396 ? 8.993 -3.069 8.699 1.00 77.88 396 LEU A N 1
ATOM 3073 C CA . LEU A 1 396 ? 9.814 -2.983 7.495 1.00 77.88 396 LEU A CA 1
ATOM 3074 C C . LEU A 1 396 ? 10.534 -1.637 7.366 1.00 77.88 396 LEU A C 1
ATOM 3076 O O . LEU A 1 396 ? 11.368 -1.475 6.478 1.00 77.88 396 LEU A O 1
ATOM 3080 N N . LYS A 1 397 ? 10.204 -0.651 8.213 1.00 70.62 397 LYS A N 1
ATOM 3081 C CA . LYS A 1 397 ? 10.747 0.708 8.073 1.00 70.62 397 LYS A CA 1
ATOM 3082 C C . LYS A 1 397 ? 12.186 0.818 8.552 1.00 70.62 397 LYS A C 1
ATOM 3084 O O . LYS A 1 397 ? 12.987 1.443 7.867 1.00 70.62 397 LYS A O 1
ATOM 3089 N N . MET A 1 398 ? 12.515 0.261 9.713 1.00 77.94 398 MET A N 1
ATOM 3090 C CA . MET A 1 398 ? 13.860 0.349 10.288 1.00 77.94 398 MET A CA 1
ATOM 3091 C C . MET A 1 398 ? 14.091 -0.720 11.352 1.00 77.94 398 MET A C 1
ATOM 3093 O O . MET A 1 398 ? 13.149 -1.370 11.810 1.00 77.94 398 MET A O 1
ATOM 3097 N N . ALA A 1 399 ? 15.360 -0.905 11.706 1.00 78.50 399 ALA A N 1
ATOM 3098 C CA . ALA A 1 399 ? 15.753 -1.757 12.813 1.00 78.50 399 ALA A CA 1
ATOM 3099 C C . ALA A 1 399 ? 15.336 -1.113 14.151 1.00 78.50 399 ALA A C 1
ATOM 3101 O O . ALA A 1 399 ? 15.102 0.093 14.215 1.00 78.50 399 ALA A O 1
ATOM 3102 N N . GLU A 1 400 ? 15.170 -1.915 15.201 1.00 81.38 400 GLU A N 1
ATOM 3103 C CA . GLU A 1 400 ? 14.606 -1.430 16.473 1.00 81.38 400 GLU A CA 1
ATOM 3104 C C . GLU A 1 400 ? 15.590 -0.526 17.216 1.00 81.38 400 GLU A C 1
ATOM 3106 O O . GLU A 1 400 ? 15.217 0.492 17.785 1.00 81.38 400 GLU A O 1
ATOM 3111 N N . GLU A 1 401 ? 16.871 -0.856 17.123 1.00 84.62 401 GLU A N 1
ATOM 3112 C CA . GLU A 1 401 ? 18.004 -0.094 17.632 1.00 84.62 401 GLU A CA 1
ATOM 3113 C C . GLU A 1 401 ? 18.068 1.347 17.098 1.00 84.62 401 GLU A C 1
ATOM 3115 O O . GLU A 1 401 ? 18.601 2.224 17.773 1.00 84.62 401 GLU A O 1
ATOM 3120 N N . ASP A 1 402 ? 17.479 1.619 15.929 1.00 83.88 402 ASP A N 1
ATOM 3121 C CA . ASP A 1 402 ? 17.409 2.962 15.344 1.00 83.88 402 ASP A CA 1
ATOM 3122 C C . ASP A 1 402 ? 16.210 3.782 15.856 1.00 83.88 402 ASP A C 1
ATOM 3124 O O . ASP A 1 402 ? 16.115 4.978 15.569 1.00 83.88 402 ASP A O 1
ATOM 3128 N N . TYR A 1 403 ? 15.278 3.183 16.610 1.00 88.12 403 TYR A N 1
ATOM 3129 C CA . TYR A 1 403 ? 14.068 3.885 17.057 1.00 88.12 403 TYR A CA 1
ATOM 3130 C C . TYR A 1 403 ? 14.398 5.071 17.959 1.00 88.12 403 TYR A C 1
ATOM 3132 O O . TYR A 1 403 ? 13.721 6.095 17.867 1.00 88.12 403 TYR A O 1
ATOM 3140 N N . VAL A 1 404 ? 15.444 4.956 18.785 1.00 89.38 404 VAL A N 1
ATOM 3141 C CA . VAL A 1 404 ? 15.861 6.018 19.712 1.00 89.38 404 VAL A CA 1
ATOM 3142 C C . VAL A 1 404 ? 16.183 7.328 18.996 1.00 89.38 404 VAL A C 1
ATOM 3144 O O . VAL A 1 404 ? 15.791 8.396 19.457 1.00 89.38 404 VAL A O 1
ATOM 3147 N N . ASP A 1 405 ? 16.801 7.239 17.820 1.00 88.50 405 ASP A N 1
ATOM 3148 C CA . ASP A 1 405 ? 17.234 8.407 17.055 1.00 88.50 405 ASP A CA 1
ATOM 3149 C C . ASP A 1 405 ? 16.120 8.975 16.163 1.00 88.50 405 ASP A C 1
ATOM 3151 O O . ASP A 1 405 ? 16.173 10.131 15.741 1.00 88.50 405 ASP A O 1
ATOM 3155 N N . VAL A 1 406 ? 15.110 8.164 15.833 1.00 90.25 406 VAL A N 1
ATOM 3156 C CA . VAL A 1 406 ? 14.098 8.503 14.820 1.00 90.25 406 VAL A CA 1
ATOM 3157 C C . VAL A 1 406 ? 12.733 8.833 15.426 1.00 90.25 406 VAL A C 1
ATOM 3159 O O . VAL A 1 406 ? 11.996 9.644 14.864 1.00 90.25 406 VAL A O 1
ATOM 3162 N N . TYR A 1 407 ? 12.400 8.234 16.567 1.00 94.44 407 TYR A N 1
ATOM 3163 C CA . TYR A 1 407 ? 11.102 8.344 17.234 1.00 94.44 407 TYR A CA 1
ATOM 3164 C C . TYR A 1 407 ? 11.228 8.883 18.664 1.00 94.44 407 TYR A C 1
ATOM 3166 O O . TYR A 1 407 ? 10.437 8.519 19.535 1.00 94.44 407 TYR A O 1
ATOM 3174 N N . ALA A 1 408 ? 12.200 9.773 18.895 1.00 94.94 408 ALA A N 1
ATOM 3175 C CA . ALA A 1 408 ? 12.473 10.377 20.199 1.00 94.94 408 ALA A CA 1
ATOM 3176 C C . ALA A 1 408 ? 11.212 10.950 20.875 1.00 94.94 408 ALA A C 1
ATOM 3178 O O . ALA A 1 408 ? 11.019 10.733 22.066 1.00 94.94 408 ALA A O 1
ATOM 3179 N N . ASP A 1 409 ? 10.305 11.583 20.122 1.00 95.88 409 ASP A N 1
ATOM 3180 C CA . ASP A 1 409 ? 9.073 12.157 20.682 1.00 95.88 409 ASP A CA 1
ATOM 3181 C C . ASP A 1 409 ? 8.115 11.094 21.249 1.00 95.88 409 ASP A C 1
ATOM 3183 O O . ASP A 1 409 ? 7.549 11.271 22.328 1.00 95.88 409 ASP A O 1
ATOM 3187 N N . HIS A 1 410 ? 7.964 9.946 20.576 1.00 97.31 410 HIS A N 1
ATOM 3188 C CA . HIS A 1 410 ? 7.161 8.845 21.120 1.00 97.31 410 HIS A CA 1
ATOM 3189 C C . HIS A 1 410 ? 7.840 8.185 22.318 1.00 97.31 410 HIS A C 1
ATOM 3191 O O . HIS A 1 410 ? 7.153 7.753 23.240 1.00 97.31 410 HIS A O 1
ATOM 3197 N N . LEU A 1 411 ? 9.168 8.093 22.326 1.00 96.69 411 LEU A N 1
ATOM 3198 C CA . LEU A 1 411 ? 9.890 7.526 23.463 1.00 96.69 411 LEU A CA 1
ATOM 3199 C C . LEU A 1 411 ? 9.813 8.447 24.684 1.00 96.69 411 LEU A C 1
ATOM 3201 O O . LEU A 1 411 ? 9.539 7.965 25.777 1.00 96.69 411 LEU A O 1
ATOM 3205 N N . ALA A 1 412 ? 9.905 9.764 24.491 1.00 97.44 412 ALA A N 1
ATOM 3206 C CA . ALA A 1 412 ? 9.672 10.748 25.544 1.00 97.44 412 ALA A CA 1
ATOM 3207 C C . ALA A 1 412 ? 8.239 10.664 26.104 1.00 97.44 412 ALA A C 1
ATOM 3209 O O . ALA A 1 412 ? 8.037 10.738 27.318 1.00 97.44 412 ALA A O 1
ATOM 3210 N N . LEU A 1 413 ? 7.229 10.450 25.247 1.00 97.69 413 LEU A N 1
ATOM 3211 C CA . LEU A 1 413 ? 5.867 10.164 25.710 1.00 97.69 413 LEU A CA 1
ATOM 3212 C C . LEU A 1 413 ? 5.801 8.865 26.526 1.00 97.69 413 LEU A C 1
ATOM 3214 O O . LEU A 1 413 ? 5.123 8.839 27.550 1.00 97.69 413 LEU A O 1
ATOM 3218 N N . ALA A 1 414 ? 6.493 7.802 26.111 1.00 98.00 414 ALA A N 1
ATOM 3219 C CA . ALA A 1 414 ? 6.496 6.523 26.831 1.00 98.00 414 ALA A CA 1
ATOM 3220 C C . ALA A 1 414 ? 7.209 6.620 28.191 1.00 98.00 414 ALA A C 1
ATOM 3222 O O . ALA A 1 414 ? 6.786 5.993 29.159 1.00 98.00 414 ALA A O 1
ATOM 3223 N N . GLU A 1 415 ? 8.244 7.456 28.299 1.00 97.94 415 GLU A N 1
ATOM 3224 C CA . GLU A 1 415 ? 8.891 7.785 29.574 1.00 97.94 415 GLU A CA 1
ATOM 3225 C C . GLU A 1 415 ? 7.956 8.571 30.504 1.00 97.94 415 GLU A C 1
ATOM 3227 O O . GLU A 1 415 ? 7.913 8.321 31.710 1.00 97.94 415 GLU A O 1
ATOM 3232 N N . ARG A 1 416 ? 7.180 9.510 29.949 1.00 98.44 416 ARG A N 1
ATOM 3233 C CA . ARG A 1 416 ? 6.230 10.336 30.708 1.00 98.44 416 ARG A CA 1
ATOM 3234 C C . ARG A 1 416 ? 4.984 9.566 31.151 1.00 98.44 416 ARG A C 1
ATOM 3236 O O . ARG A 1 416 ? 4.444 9.859 32.219 1.00 98.44 416 ARG A O 1
ATOM 3243 N N . TYR A 1 417 ? 4.522 8.609 30.349 1.00 98.38 417 TYR A N 1
ATOM 3244 C CA . TYR A 1 417 ? 3.283 7.862 30.562 1.00 98.38 417 TYR A CA 1
ATOM 3245 C C . TYR A 1 417 ? 3.561 6.352 30.646 1.00 98.38 417 TYR A C 1
ATOM 3247 O O . TYR A 1 417 ? 3.626 5.687 29.615 1.00 98.38 417 TYR A O 1
ATOM 3255 N N . PRO A 1 418 ? 3.648 5.759 31.858 1.00 97.69 418 PRO A N 1
ATOM 3256 C CA . PRO A 1 418 ? 3.950 4.329 32.035 1.00 97.69 418 PRO A CA 1
ATOM 3257 C C . PRO A 1 418 ? 2.925 3.364 31.415 1.00 97.69 418 PRO A C 1
ATOM 3259 O O . PRO A 1 418 ? 3.179 2.169 31.281 1.00 97.69 418 PRO A O 1
ATOM 3262 N N . ASN A 1 419 ? 1.740 3.872 31.083 1.00 98.38 419 ASN A N 1
ATOM 3263 C CA . ASN A 1 419 ? 0.658 3.183 30.387 1.00 98.38 419 ASN A CA 1
ATOM 3264 C C . ASN A 1 419 ? 0.763 3.274 28.851 1.00 98.38 419 ASN A C 1
ATOM 3266 O O . ASN A 1 419 ? -0.148 2.814 28.166 1.00 98.38 419 ASN A O 1
ATOM 3270 N N . TYR A 1 420 ? 1.841 3.848 28.312 1.00 98.62 420 TYR A N 1
ATOM 3271 C CA . TYR A 1 420 ? 2.098 3.965 26.882 1.00 98.62 420 TYR A CA 1
ATOM 3272 C C . TYR A 1 420 ? 3.360 3.205 26.470 1.00 98.62 420 TYR A C 1
ATOM 3274 O O . TYR A 1 420 ? 4.401 3.308 27.119 1.00 98.62 420 TYR A O 1
ATOM 3282 N N . ARG A 1 421 ? 3.293 2.469 25.358 1.00 98.44 421 ARG A N 1
ATOM 3283 C CA . ARG A 1 421 ? 4.453 1.802 24.751 1.00 98.44 421 ARG A CA 1
ATOM 3284 C C . ARG A 1 421 ? 4.505 2.059 23.251 1.00 98.44 421 ARG A C 1
ATOM 3286 O O . ARG A 1 421 ? 3.522 1.850 22.543 1.00 98.44 421 ARG A O 1
ATOM 3293 N N . PHE A 1 422 ? 5.684 2.427 22.758 1.00 97.56 422 PHE A N 1
ATOM 3294 C CA . PHE A 1 422 ? 5.979 2.500 21.329 1.00 97.56 422 PHE A CA 1
ATOM 3295 C C . PHE A 1 422 ? 6.897 1.342 20.940 1.00 97.56 422 PHE A C 1
ATOM 3297 O O . PHE A 1 422 ? 8.004 1.222 21.456 1.00 97.56 422 PHE A O 1
ATOM 3304 N N . LEU A 1 423 ? 6.416 0.467 20.063 1.00 96.38 423 LEU A N 1
ATOM 3305 C CA . LEU A 1 423 ? 6.994 -0.848 19.815 1.00 96.38 423 LEU A CA 1
ATOM 3306 C C . LEU A 1 423 ? 7.285 -1.046 18.331 1.00 96.38 423 LEU A C 1
ATOM 3308 O O . LEU A 1 423 ? 6.620 -0.492 17.444 1.00 96.38 423 LEU A O 1
ATOM 3312 N N . LYS A 1 424 ? 8.253 -1.913 18.044 1.00 94.06 424 LYS A N 1
ATOM 3313 C CA . LYS A 1 424 ? 8.391 -2.487 16.711 1.00 94.06 424 LYS A CA 1
ATOM 3314 C C . LYS A 1 424 ? 7.187 -3.380 16.419 1.00 94.06 424 LYS A C 1
ATOM 3316 O O . LYS A 1 424 ? 6.795 -4.201 17.241 1.00 94.06 424 LYS A O 1
ATOM 3321 N N . GLY A 1 425 ? 6.565 -3.177 15.263 1.00 93.12 425 GLY A N 1
ATOM 3322 C CA . GLY A 1 425 ? 5.472 -4.028 14.810 1.00 93.12 425 GLY A CA 1
ATOM 3323 C C . GLY A 1 425 ? 5.964 -5.341 14.240 1.00 93.12 425 GLY A C 1
ATOM 3324 O O . GLY A 1 425 ? 7.138 -5.689 14.322 1.00 93.12 425 GLY A O 1
ATOM 3325 N N . GLU A 1 426 ? 5.031 -6.063 13.640 1.00 92.38 426 GLU A N 1
ATOM 3326 C CA . GLU A 1 426 ? 5.231 -7.426 13.169 1.00 92.38 426 GLU A CA 1
ATOM 3327 C C . GLU A 1 426 ? 4.518 -7.650 11.835 1.00 92.38 426 GLU A C 1
ATOM 3329 O O . GLU A 1 426 ? 3.685 -6.845 11.404 1.00 92.38 426 GLU A O 1
ATOM 3334 N N . LEU A 1 427 ? 4.882 -8.732 11.147 1.00 87.06 427 LEU A N 1
ATOM 3335 C CA . LEU A 1 427 ? 4.235 -9.113 9.888 1.00 87.06 427 LEU A CA 1
ATOM 3336 C C . LEU A 1 427 ? 2.764 -9.514 10.130 1.00 87.06 427 LEU A C 1
ATOM 3338 O O . LEU A 1 427 ? 2.463 -10.031 11.207 1.00 87.06 427 LEU A O 1
ATOM 3342 N N . PRO A 1 428 ? 1.850 -9.344 9.148 1.00 80.31 428 PRO A N 1
ATOM 3343 C CA . PRO A 1 428 ? 0.397 -9.493 9.322 1.00 80.31 428 PRO A CA 1
ATOM 3344 C C . PRO A 1 428 ? -0.054 -10.733 10.100 1.00 80.31 428 PRO A C 1
ATOM 3346 O O . PRO A 1 428 ? -0.853 -10.617 11.025 1.00 80.31 428 PRO A O 1
ATOM 3349 N N . GLY A 1 429 ? 0.500 -11.906 9.770 1.00 78.25 429 GLY A N 1
ATOM 3350 C CA . GLY A 1 429 ? 0.125 -13.157 10.432 1.00 78.25 429 GLY A CA 1
ATOM 3351 C C . GLY A 1 429 ? 0.485 -13.198 11.921 1.00 78.25 429 GLY A C 1
ATOM 3352 O O . GLY A 1 429 ? -0.250 -13.786 12.707 1.00 78.25 429 GLY A O 1
ATOM 3353 N N . ARG A 1 430 ? 1.581 -12.546 12.333 1.00 92.44 430 ARG A N 1
ATOM 3354 C CA . ARG A 1 430 ? 1.988 -12.475 13.745 1.00 92.44 430 ARG A CA 1
ATOM 3355 C C . ARG A 1 430 ? 1.374 -11.294 14.475 1.00 92.44 430 ARG A C 1
ATOM 3357 O O . ARG A 1 430 ? 0.983 -11.435 15.627 1.00 92.44 430 ARG A O 1
ATOM 3364 N N . ILE A 1 431 ? 1.283 -10.130 13.833 1.00 95.25 431 ILE A N 1
ATOM 3365 C CA . ILE A 1 431 ? 0.752 -8.938 14.498 1.00 95.25 431 ILE A CA 1
ATOM 3366 C C . ILE A 1 431 ? -0.705 -9.143 14.914 1.00 95.25 431 ILE A C 1
ATOM 3368 O O . ILE A 1 431 ? -1.052 -8.740 16.015 1.00 95.25 431 ILE A O 1
ATOM 3372 N N . ALA A 1 432 ? -1.527 -9.844 14.118 1.00 96.00 432 ALA A N 1
ATOM 3373 C CA . ALA A 1 432 ? -2.896 -10.181 14.512 1.00 96.00 432 ALA A CA 1
ATOM 3374 C C . ALA A 1 432 ? -2.938 -10.994 15.823 1.00 96.00 432 ALA A C 1
ATOM 3376 O O . ALA A 1 432 ? -3.741 -10.693 16.701 1.00 96.00 432 ALA A O 1
ATOM 3377 N N . GLN A 1 433 ? -2.030 -11.965 15.984 1.00 96.88 433 GLN A N 1
ATOM 3378 C CA . GLN A 1 433 ? -1.891 -12.779 17.203 1.00 96.88 433 GLN A CA 1
ATOM 3379 C C . GLN A 1 433 ? -1.396 -11.962 18.400 1.00 96.88 433 GLN A C 1
ATOM 3381 O O . GLN A 1 433 ? -1.815 -12.194 19.523 1.00 96.88 433 GLN A O 1
ATOM 3386 N N . ILE A 1 434 ? -0.503 -11.000 18.173 1.00 97.38 434 ILE A N 1
ATOM 3387 C CA . ILE A 1 434 ? 0.008 -10.133 19.241 1.00 97.38 434 ILE A CA 1
ATOM 3388 C C . ILE A 1 434 ? -1.090 -9.193 19.736 1.00 97.38 434 ILE A C 1
ATOM 3390 O O . ILE A 1 434 ? -1.244 -8.983 20.938 1.00 97.38 434 ILE A O 1
ATOM 3394 N N . ILE A 1 435 ? -1.855 -8.612 18.812 1.00 97.88 435 ILE A N 1
ATOM 3395 C CA . ILE A 1 435 ? -2.848 -7.600 19.163 1.00 97.88 435 ILE A CA 1
ATOM 3396 C C . ILE A 1 435 ? -4.191 -8.198 19.606 1.00 97.88 435 ILE A C 1
ATOM 3398 O O . ILE A 1 435 ? -5.014 -7.468 20.149 1.00 97.88 435 ILE A O 1
ATOM 3402 N N . SER A 1 436 ? -4.432 -9.503 19.451 1.00 97.31 436 SER A N 1
ATOM 3403 C CA . SER A 1 436 ? -5.684 -10.135 19.904 1.00 97.31 436 SER A CA 1
ATOM 3404 C C . SER A 1 436 ? -5.911 -10.051 21.418 1.00 97.31 436 SER A C 1
ATOM 3406 O O . SER A 1 436 ? -7.045 -10.162 21.879 1.00 97.31 436 SER A O 1
ATOM 3408 N N . ASP A 1 437 ? -4.850 -9.806 22.192 1.00 96.88 437 ASP A N 1
ATOM 3409 C CA . ASP A 1 437 ? -4.904 -9.646 23.651 1.00 96.88 437 ASP A CA 1
ATOM 3410 C C . ASP A 1 437 ? -5.406 -8.262 24.108 1.00 96.88 437 ASP A C 1
ATOM 3412 O O . ASP A 1 437 ? -5.503 -7.994 25.312 1.00 96.88 437 ASP A O 1
ATOM 3416 N N . TYR A 1 438 ? -5.696 -7.359 23.168 1.00 98.44 438 TYR A N 1
ATOM 3417 C CA . TYR A 1 438 ? -6.203 -6.015 23.443 1.00 98.44 438 TYR A CA 1
ATOM 3418 C C . TYR A 1 438 ? -7.733 -5.981 23.385 1.00 98.44 438 TYR A C 1
ATOM 3420 O O . TYR A 1 438 ? -8.406 -6.927 22.966 1.00 98.44 438 TYR A O 1
ATOM 3428 N N . ASP A 1 439 ? -8.317 -4.875 23.834 1.00 98.44 439 ASP A N 1
ATOM 3429 C CA . ASP A 1 439 ? -9.765 -4.706 23.864 1.00 98.44 439 ASP A CA 1
ATOM 3430 C C . ASP A 1 439 ? -10.291 -3.994 22.620 1.00 98.44 439 ASP A C 1
ATOM 3432 O O . ASP A 1 439 ? -11.364 -4.360 22.136 1.00 98.44 439 ASP A O 1
ATOM 3436 N N . LEU A 1 440 ? -9.533 -3.021 22.097 1.00 98.62 440 LEU A N 1
ATOM 3437 C CA . LEU A 1 440 ? -9.906 -2.193 20.948 1.00 98.62 440 LEU A CA 1
ATOM 3438 C C . LEU A 1 440 ? -8.699 -1.853 20.065 1.00 98.62 440 LEU A C 1
ATOM 3440 O O . LEU A 1 440 ? -7.645 -1.456 20.565 1.00 98.62 440 LEU A O 1
ATOM 3444 N N . GLY A 1 441 ? -8.893 -1.933 18.748 1.00 98.56 441 GLY A N 1
ATOM 3445 C CA . GLY A 1 441 ? -7.994 -1.356 17.749 1.00 98.56 441 GLY A CA 1
ATOM 3446 C C . GLY A 1 441 ? -8.310 0.120 17.485 1.00 98.56 441 GLY A C 1
ATOM 3447 O O . GLY A 1 441 ? -9.458 0.550 17.616 1.00 98.56 441 GLY A O 1
ATOM 3448 N N . LEU A 1 442 ? -7.306 0.901 17.086 1.00 98.44 442 LEU A N 1
ATOM 3449 C CA . LEU A 1 442 ? -7.450 2.336 16.836 1.00 98.44 442 LEU A CA 1
ATOM 3450 C C . LEU A 1 442 ? -7.233 2.710 15.364 1.00 98.44 442 LEU A C 1
ATOM 3452 O O . LEU A 1 442 ? -6.230 2.345 14.738 1.00 98.44 442 LEU A O 1
ATOM 3456 N N . ILE A 1 443 ? -8.170 3.503 14.848 1.00 97.62 443 ILE A N 1
ATOM 3457 C CA . ILE A 1 443 ? -8.086 4.319 13.626 1.00 97.62 443 ILE A CA 1
ATOM 3458 C C . ILE A 1 443 ? -8.606 5.719 13.990 1.00 97.62 443 ILE A C 1
ATOM 3460 O O . ILE A 1 443 ? -9.535 6.264 13.395 1.00 97.62 443 ILE A O 1
ATOM 3464 N N . VAL A 1 444 ? -8.041 6.256 15.067 1.00 95.69 444 VAL A N 1
ATOM 3465 C CA . VAL A 1 444 ? -8.396 7.559 15.615 1.00 95.69 444 VAL A CA 1
ATOM 3466 C C . VAL A 1 444 ? -7.265 8.518 15.301 1.00 95.69 444 VAL A C 1
ATOM 3468 O O . VAL A 1 444 ? -6.093 8.197 15.485 1.00 95.69 444 VAL A O 1
ATOM 3471 N N . TYR A 1 445 ? -7.654 9.679 14.810 1.00 88.06 445 TYR A N 1
ATOM 3472 C CA . TYR A 1 445 ? -6.788 10.768 14.420 1.00 88.06 445 TYR A CA 1
ATOM 3473 C C . TYR A 1 445 ? -7.357 12.051 15.027 1.00 88.06 445 TYR A C 1
ATOM 3475 O O . TYR A 1 445 ? -8.480 12.447 14.695 1.00 88.06 445 TYR A O 1
ATOM 3483 N N . ASP A 1 446 ? -6.591 12.660 15.925 1.00 85.12 446 ASP A N 1
ATOM 3484 C CA . ASP A 1 446 ? -6.782 14.021 16.421 1.00 85.12 446 ASP A CA 1
ATOM 3485 C C . ASP A 1 446 ? -5.595 14.843 15.933 1.00 85.12 446 ASP A C 1
ATOM 3487 O O . ASP A 1 446 ? -4.476 14.689 16.423 1.00 85.12 446 ASP A O 1
ATOM 3491 N N . TYR A 1 447 ? -5.833 15.622 14.884 1.00 81.94 447 TYR A N 1
ATOM 3492 C CA . TYR A 1 447 ? -4.839 16.493 14.278 1.00 81.94 447 TYR A CA 1
ATOM 3493 C C . TYR A 1 447 ? -5.402 17.900 14.151 1.00 81.94 447 TYR A C 1
ATOM 3495 O O . TYR A 1 447 ? -6.593 18.102 13.879 1.00 81.94 447 TYR A O 1
ATOM 3503 N N . ALA A 1 448 ? -4.506 18.868 14.326 1.00 77.25 448 ALA A N 1
ATOM 3504 C CA . ALA A 1 448 ? -4.812 20.278 14.187 1.00 77.25 448 ALA A CA 1
ATOM 3505 C C . ALA A 1 448 ? -5.361 20.606 12.789 1.00 77.25 448 ALA A C 1
ATOM 3507 O O . ALA A 1 448 ? -4.970 20.004 11.787 1.00 77.25 448 ALA A O 1
ATOM 3508 N N . ASP A 1 449 ? -6.189 21.648 12.710 1.00 79.00 449 ASP A N 1
ATOM 3509 C CA . ASP A 1 449 ? -6.744 22.167 11.450 1.00 79.00 449 ASP A CA 1
ATOM 3510 C C . ASP A 1 449 ? -5.666 22.774 10.515 1.00 79.00 449 ASP A C 1
ATOM 3512 O O . ASP A 1 449 ? -5.974 23.332 9.467 1.00 79.00 449 ASP A O 1
ATOM 3516 N N . THR A 1 450 ? -4.386 22.662 10.885 1.00 83.38 450 THR A N 1
ATOM 3517 C CA . THR A 1 450 ? -3.215 23.044 10.088 1.00 83.38 450 THR A CA 1
ATOM 3518 C C . THR A 1 450 ? -2.740 21.949 9.128 1.00 83.38 450 THR A C 1
ATOM 3520 O O . THR A 1 450 ? -1.813 22.197 8.355 1.00 83.38 450 THR A O 1
ATOM 3523 N N . LEU A 1 451 ? -3.331 20.747 9.162 1.00 89.12 451 LEU A N 1
ATOM 3524 C CA . LEU A 1 451 ? -3.034 19.695 8.188 1.00 89.12 451 LEU A CA 1
ATOM 3525 C C . LEU A 1 451 ? -3.487 20.132 6.787 1.00 89.12 451 LEU A C 1
ATOM 3527 O O . LEU A 1 451 ? -4.661 20.414 6.564 1.00 89.12 451 LEU A O 1
ATOM 3531 N N . LEU A 1 452 ? -2.551 20.153 5.839 1.00 92.31 452 LEU A N 1
ATOM 3532 C CA . LEU A 1 452 ? -2.784 20.634 4.472 1.00 92.31 452 LEU A CA 1
ATOM 3533 C C . LEU A 1 452 ? -3.198 19.527 3.489 1.00 92.31 452 LEU A C 1
ATOM 3535 O O . LEU A 1 452 ? -3.524 19.816 2.338 1.00 92.31 452 LEU A O 1
ATOM 3539 N N . VAL A 1 453 ? -3.152 18.262 3.915 1.00 91.25 453 VAL A N 1
ATOM 3540 C CA . VAL A 1 453 ? -3.570 17.110 3.104 1.00 91.25 453 VAL A CA 1
ATOM 3541 C C . VAL A 1 453 ? -5.056 17.224 2.759 1.00 91.25 453 VAL A C 1
ATOM 3543 O O . VAL A 1 453 ? -5.876 17.603 3.597 1.00 91.25 453 VAL A O 1
ATOM 3546 N N . GLY A 1 454 ? -5.416 16.881 1.521 1.00 93.88 454 GLY A N 1
ATOM 3547 C CA . GLY A 1 454 ? -6.786 17.029 1.036 1.00 93.88 454 GLY A CA 1
ATOM 3548 C C . GLY A 1 454 ? -7.803 16.194 1.823 1.00 93.88 454 GLY A C 1
ATOM 3549 O O . GLY A 1 454 ? -7.606 15.009 2.093 1.00 93.88 454 GLY A O 1
ATOM 3550 N N . ALA A 1 455 ? -8.940 16.807 2.163 1.00 93.88 455 ALA A N 1
ATOM 3551 C CA . ALA A 1 455 ? -9.969 16.176 2.992 1.00 93.88 455 ALA A CA 1
ATOM 3552 C C . ALA A 1 455 ? -10.545 14.889 2.372 1.00 93.88 455 ALA A C 1
ATOM 3554 O O . ALA A 1 455 ? -10.875 13.949 3.094 1.00 93.88 455 ALA A O 1
ATOM 3555 N N . GLU A 1 456 ? -10.638 14.820 1.040 1.00 96.25 456 GLU A N 1
ATOM 3556 C CA . GLU A 1 456 ? -11.151 13.636 0.337 1.00 96.25 456 GLU A CA 1
ATOM 3557 C C . GLU A 1 456 ? -10.293 12.388 0.575 1.00 96.25 456 GLU A C 1
ATOM 3559 O O . GLU A 1 456 ? -10.829 11.280 0.551 1.00 96.25 456 GLU A O 1
ATOM 3564 N N . HIS A 1 457 ? -9.000 12.540 0.890 1.00 95.06 457 HIS A N 1
ATOM 3565 C CA . HIS A 1 457 ? -8.160 11.414 1.295 1.00 95.06 457 HIS A CA 1
ATOM 3566 C C . HIS A 1 457 ? -8.748 10.701 2.523 1.00 95.06 457 HIS A C 1
ATOM 3568 O O . HIS A 1 457 ? -8.964 9.492 2.497 1.00 95.06 457 HIS A O 1
ATOM 3574 N N . PHE A 1 458 ? -9.102 11.453 3.565 1.00 92.38 458 PHE A N 1
ATOM 3575 C CA . PHE A 1 458 ? -9.646 10.899 4.808 1.00 92.38 458 PHE A CA 1
ATOM 3576 C C . PHE A 1 458 ? -11.101 10.464 4.681 1.00 92.38 458 PHE A C 1
ATOM 3578 O O . PHE A 1 458 ? -11.499 9.435 5.225 1.00 92.38 458 PHE A O 1
ATOM 3585 N N . LYS A 1 459 ? -11.904 11.241 3.951 1.00 96.38 459 LYS A N 1
ATOM 3586 C CA . LYS A 1 459 ? -13.341 10.984 3.820 1.00 96.38 459 LYS A CA 1
ATOM 3587 C C . LYS A 1 459 ? -13.648 9.727 3.028 1.00 96.38 459 LYS A C 1
ATOM 3589 O O . LYS A 1 459 ? -14.696 9.124 3.239 1.00 96.38 459 LYS A O 1
ATOM 3594 N N . THR A 1 460 ? -12.767 9.339 2.110 1.00 97.62 460 THR A N 1
ATOM 3595 C CA . THR A 1 460 ? -13.064 8.264 1.162 1.00 97.62 460 THR A CA 1
ATOM 3596 C C . THR A 1 460 ? -12.311 6.965 1.413 1.00 97.62 460 THR A C 1
ATOM 3598 O O . THR A 1 460 ? -12.831 5.908 1.053 1.00 97.62 460 THR A O 1
ATOM 3601 N N . LEU A 1 461 ? -11.132 7.012 2.036 1.00 96.12 461 LEU A N 1
ATOM 3602 C CA . LEU A 1 461 ? -10.275 5.847 2.244 1.00 96.12 461 LEU A CA 1
ATOM 3603 C C . LEU A 1 461 ? -10.837 4.899 3.317 1.00 96.12 461 LEU A C 1
ATOM 3605 O O . LEU A 1 461 ? -11.335 5.331 4.359 1.00 96.12 461 LEU A O 1
ATOM 3609 N N . ILE A 1 462 ? -10.694 3.590 3.084 1.00 97.62 462 ILE A N 1
ATOM 3610 C CA . ILE A 1 462 ? -10.862 2.558 4.117 1.00 97.62 462 ILE A CA 1
ATOM 3611 C C . ILE A 1 462 ? -9.509 1.857 4.299 1.00 97.62 462 ILE A C 1
ATOM 3613 O O . ILE A 1 462 ? -9.098 1.083 3.432 1.00 97.62 462 ILE A O 1
ATOM 3617 N N . PRO A 1 463 ? -8.778 2.117 5.398 1.00 95.44 463 PRO A N 1
ATOM 3618 C CA . PRO A 1 463 ? -7.399 1.673 5.531 1.00 95.44 463 PRO A CA 1
ATOM 3619 C C . PRO A 1 463 ? -7.313 0.168 5.802 1.00 95.44 463 PRO A C 1
ATOM 3621 O O . PRO A 1 463 ? -8.080 -0.403 6.576 1.00 95.44 463 PRO A O 1
ATOM 3624 N N . SER A 1 464 ? -6.290 -0.474 5.239 1.00 94.44 464 SER A N 1
ATOM 3625 C CA . SER A 1 464 ? -6.077 -1.925 5.349 1.00 94.44 464 SER A CA 1
ATOM 3626 C C . SER A 1 464 ? -5.940 -2.440 6.789 1.00 94.44 464 SER A C 1
ATOM 3628 O O . SER A 1 464 ? -6.335 -3.571 7.071 1.00 94.44 464 SER A O 1
ATOM 3630 N N . LYS A 1 465 ? -5.441 -1.609 7.718 1.00 95.06 465 LYS A N 1
ATOM 3631 C CA . LYS A 1 465 ? -5.296 -1.956 9.145 1.00 95.06 465 LYS A CA 1
ATOM 3632 C C . LYS A 1 465 ? -6.628 -2.295 9.825 1.00 95.06 465 LYS A C 1
ATOM 3634 O O . LYS A 1 465 ? -6.629 -3.087 10.758 1.00 95.06 465 LYS A O 1
ATOM 3639 N N . LEU A 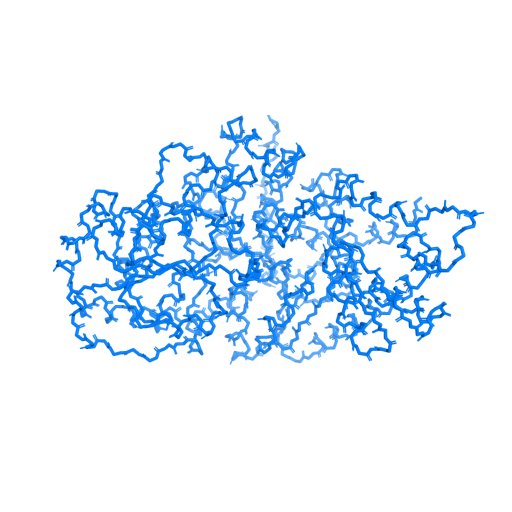1 466 ? -7.751 -1.762 9.328 1.00 97.75 466 LEU A N 1
ATOM 3640 C CA . LEU A 1 466 ? -9.085 -2.117 9.817 1.00 97.75 466 LEU A CA 1
ATOM 3641 C C . LEU A 1 466 ? -9.289 -3.633 9.785 1.00 97.75 466 LEU A C 1
ATOM 3643 O O . LEU A 1 466 ? -9.712 -4.239 10.762 1.00 97.75 466 LEU A O 1
ATOM 3647 N N . PHE A 1 467 ? -8.934 -4.255 8.667 1.00 97.62 467 PHE A N 1
ATOM 3648 C CA . PHE A 1 467 ? -9.158 -5.678 8.461 1.00 97.62 467 PHE A CA 1
ATOM 3649 C C . PHE A 1 467 ? -8.206 -6.551 9.272 1.00 97.62 467 PHE A C 1
ATOM 3651 O O . PHE A 1 467 ? -8.581 -7.656 9.638 1.00 97.62 467 PHE A O 1
ATOM 3658 N N . MET A 1 468 ? -7.016 -6.049 9.604 1.00 96.94 468 MET A N 1
ATOM 3659 C CA . MET A 1 468 ? -6.112 -6.702 10.554 1.00 96.94 468 MET A CA 1
ATOM 3660 C C . MET A 1 468 ? -6.690 -6.711 11.977 1.00 96.94 468 MET A C 1
ATOM 3662 O O . MET A 1 468 ? -6.565 -7.711 12.679 1.00 96.94 468 MET A O 1
ATOM 3666 N N . TYR A 1 469 ? -7.386 -5.650 12.399 1.00 98.44 469 TYR A N 1
ATOM 3667 C CA . TYR A 1 469 ? -8.107 -5.671 13.677 1.00 98.44 469 TYR A CA 1
ATOM 3668 C C . TYR A 1 469 ? -9.258 -6.682 13.666 1.00 98.44 469 TYR A C 1
ATOM 3670 O O . TYR A 1 469 ? -9.439 -7.406 14.643 1.00 98.44 469 TYR A O 1
ATOM 3678 N N . LEU A 1 470 ? -9.979 -6.805 12.545 1.00 98.19 470 LEU A N 1
ATOM 3679 C CA . LEU A 1 470 ? -11.001 -7.845 12.400 1.00 98.19 470 LEU A CA 1
ATOM 3680 C C . LEU A 1 470 ? -10.390 -9.250 12.482 1.00 98.19 470 LEU A C 1
ATOM 3682 O O . LEU A 1 470 ? -10.943 -10.100 13.170 1.00 98.19 470 LEU A O 1
ATOM 3686 N N . GLU A 1 471 ? -9.245 -9.499 11.840 1.00 98.06 471 GLU A N 1
ATOM 3687 C CA . GLU A 1 471 ? -8.511 -10.775 11.939 1.00 98.06 471 GLU A CA 1
ATOM 3688 C C . GLU A 1 471 ? -8.157 -11.122 13.393 1.00 98.06 471 GLU A C 1
ATOM 3690 O O . GLU A 1 471 ? -8.378 -12.256 13.823 1.00 98.06 471 GLU A O 1
ATOM 3695 N N . ALA A 1 472 ? -7.725 -10.124 14.170 1.00 97.81 472 ALA A N 1
ATOM 3696 C CA . ALA A 1 472 ? -7.436 -10.242 15.599 1.00 97.81 472 ALA A CA 1
ATOM 3697 C C . ALA A 1 472 ? -8.687 -10.339 16.502 1.00 97.81 472 ALA A C 1
ATOM 3699 O O . ALA A 1 472 ? -8.556 -10.515 17.712 1.00 97.81 472 ALA A O 1
ATOM 3700 N N . GLY A 1 473 ? -9.899 -10.213 15.947 1.00 97.88 473 GLY A N 1
ATOM 3701 C CA . GLY A 1 473 ? -11.148 -10.239 16.715 1.00 97.88 473 GLY A CA 1
ATOM 3702 C C . GLY A 1 473 ? -11.408 -8.968 17.531 1.00 97.88 473 GLY A C 1
ATOM 3703 O O . GLY A 1 473 ? -12.187 -8.995 18.487 1.00 97.88 473 GLY A O 1
ATOM 3704 N N . LEU A 1 474 ? -10.774 -7.853 17.165 1.00 98.31 474 LEU A N 1
ATOM 3705 C CA . LEU A 1 474 ? -10.894 -6.581 17.867 1.00 98.31 474 LEU A CA 1
ATOM 3706 C C . LEU A 1 474 ? -11.959 -5.682 17.239 1.00 98.31 474 LEU A C 1
ATOM 3708 O O . LEU A 1 474 ? -11.928 -5.442 16.027 1.00 98.31 474 LEU A O 1
ATOM 3712 N N . PRO A 1 475 ? -12.844 -5.089 18.054 1.00 98.44 475 PRO A N 1
ATOM 3713 C CA . PRO A 1 475 ? -13.577 -3.917 17.625 1.00 98.44 475 PRO A CA 1
ATOM 3714 C C . PRO A 1 475 ? -12.662 -2.716 17.445 1.00 98.44 475 PRO A C 1
ATOM 3716 O O . PRO A 1 475 ? -11.582 -2.647 18.035 1.00 98.44 475 PRO A O 1
ATOM 3719 N N . VAL A 1 476 ? -13.111 -1.755 16.643 1.00 98.62 476 VAL A N 1
ATOM 3720 C CA . VAL A 1 476 ? -12.277 -0.619 16.243 1.00 98.62 476 VAL A CA 1
ATOM 3721 C C . VAL A 1 476 ? -12.924 0.706 16.619 1.00 98.62 476 VAL A C 1
ATOM 3723 O O . VAL A 1 476 ? -14.091 0.935 16.310 1.00 98.62 476 VAL A O 1
ATOM 3726 N N . LEU A 1 477 ? -12.155 1.592 17.254 1.00 98.62 477 LEU A N 1
ATOM 3727 C CA . LEU A 1 477 ? -12.516 3.002 17.391 1.00 98.62 477 LEU A CA 1
ATOM 3728 C C . LEU A 1 477 ? -12.017 3.775 16.174 1.00 98.62 477 LEU A C 1
ATOM 3730 O O . LEU A 1 477 ? -10.850 3.650 15.792 1.00 98.62 477 LEU A O 1
ATOM 3734 N N . VAL A 1 478 ? -12.890 4.581 15.580 1.00 98.38 478 VAL A N 1
ATOM 3735 C CA . VAL A 1 478 ? -12.600 5.341 14.359 1.00 98.38 478 VAL A CA 1
ATOM 3736 C C . VAL A 1 478 ? -12.961 6.809 14.560 1.00 98.38 478 VAL A C 1
ATOM 3738 O O . VAL A 1 478 ? -14.000 7.107 15.136 1.00 98.38 478 VAL A O 1
ATOM 3741 N N . SER A 1 479 ? -12.154 7.750 14.070 1.00 97.38 479 SER A N 1
ATOM 3742 C CA . SER A 1 479 ? -12.571 9.164 14.045 1.00 97.38 479 SER A CA 1
ATOM 3743 C C . SER A 1 479 ? -13.737 9.389 13.073 1.00 97.38 479 SER A C 1
ATOM 3745 O O . SER A 1 479 ? -13.665 8.949 11.928 1.00 97.38 479 SER A O 1
ATOM 3747 N N . HIS A 1 480 ? -14.745 10.187 13.450 1.00 96.44 480 HIS A N 1
ATOM 3748 C CA . HIS A 1 480 ? -15.831 10.625 12.540 1.00 96.44 480 HIS A CA 1
ATOM 3749 C C . HIS A 1 480 ? -15.306 11.306 11.271 1.00 96.44 480 HIS A C 1
ATOM 3751 O O . HIS A 1 480 ? -15.914 11.205 10.211 1.00 96.44 480 HIS A O 1
ATOM 3757 N N . ARG A 1 481 ? -14.143 11.965 11.364 1.00 93.62 481 ARG A N 1
ATOM 3758 C CA . ARG A 1 481 ? -13.457 12.593 10.223 1.00 93.62 481 ARG A CA 1
ATOM 3759 C C . ARG A 1 481 ? -13.092 11.592 9.113 1.00 93.62 481 ARG A C 1
ATOM 3761 O O . ARG A 1 481 ? -13.016 11.986 7.953 1.00 93.62 481 ARG A O 1
ATOM 3768 N N . ALA A 1 482 ? -12.896 10.314 9.441 1.00 95.88 482 ALA A N 1
ATOM 3769 C CA . ALA A 1 482 ? -12.657 9.248 8.470 1.00 95.88 482 ALA A CA 1
ATOM 3770 C C . ALA A 1 482 ? -13.992 8.669 7.961 1.00 95.88 482 ALA A C 1
ATOM 3772 O O . ALA A 1 482 ? -14.282 7.494 8.185 1.00 95.88 482 ALA A O 1
ATOM 3773 N N . GLU A 1 483 ? -14.812 9.509 7.315 1.00 97.50 483 GLU A N 1
ATOM 3774 C CA . GLU A 1 483 ? -16.237 9.260 7.011 1.00 97.50 483 GLU A CA 1
ATOM 3775 C C . GLU A 1 483 ? -16.511 7.851 6.446 1.00 97.50 483 GLU A C 1
ATOM 3777 O O . GLU A 1 483 ? -17.320 7.110 7.002 1.00 97.50 483 GLU A O 1
ATOM 3782 N N . ALA A 1 484 ? -15.794 7.431 5.396 1.00 98.12 484 ALA A N 1
ATOM 3783 C CA . ALA A 1 484 ? -15.957 6.101 4.802 1.00 98.12 484 ALA A CA 1
ATOM 3784 C C . ALA A 1 484 ? -15.638 4.952 5.770 1.00 98.12 484 ALA A C 1
ATOM 3786 O O . ALA A 1 484 ? -16.301 3.915 5.742 1.00 98.12 484 ALA A O 1
ATOM 3787 N N . THR A 1 485 ? -14.618 5.116 6.614 1.00 98.44 485 THR A N 1
ATOM 3788 C CA . THR A 1 485 ? -14.240 4.100 7.603 1.00 98.44 485 THR A CA 1
ATOM 3789 C C . THR A 1 485 ? -15.244 4.068 8.754 1.00 98.44 485 THR A C 1
ATOM 3791 O O . THR A 1 485 ? -15.639 2.983 9.173 1.00 98.44 485 THR A O 1
ATOM 3794 N N . ALA A 1 486 ? -15.693 5.234 9.226 1.00 98.44 486 ALA A N 1
ATOM 3795 C CA . ALA A 1 486 ? -16.721 5.373 10.255 1.00 98.44 486 ALA A CA 1
ATOM 3796 C C . ALA A 1 486 ? -18.034 4.698 9.820 1.00 98.44 486 ALA A C 1
ATOM 3798 O O . ALA A 1 486 ? -18.510 3.782 10.490 1.00 98.44 486 ALA A O 1
ATOM 3799 N N . GLU A 1 487 ? -18.542 5.050 8.635 1.00 98.50 487 GLU A N 1
ATOM 3800 C CA . GLU A 1 487 ? -19.748 4.440 8.068 1.00 98.50 487 GLU A CA 1
ATOM 3801 C C . GLU A 1 487 ? -19.587 2.921 7.917 1.00 98.50 487 GLU A C 1
ATOM 3803 O O . GLU A 1 487 ? -20.512 2.153 8.193 1.00 98.50 487 GLU A O 1
ATOM 3808 N N . PHE A 1 488 ? -18.407 2.466 7.487 1.00 98.62 488 PHE A N 1
ATOM 3809 C CA . PHE A 1 488 ? -18.130 1.045 7.338 1.00 98.62 488 PHE A CA 1
ATOM 3810 C C . PHE A 1 488 ? -18.227 0.305 8.676 1.00 98.62 488 PHE A C 1
ATOM 3812 O O . PHE A 1 488 ? -18.938 -0.699 8.764 1.00 98.62 488 PHE A O 1
ATOM 3819 N N . VAL A 1 489 ? -17.539 0.771 9.722 1.00 98.62 489 VAL A N 1
ATOM 3820 C CA . VAL A 1 489 ? -17.524 0.042 11.000 1.00 98.62 489 VAL A CA 1
ATOM 3821 C C . VAL A 1 489 ? -18.895 0.015 11.669 1.00 98.62 489 VAL A C 1
ATOM 3823 O O . VAL A 1 489 ? -19.275 -1.019 12.220 1.00 98.62 489 VAL A O 1
ATOM 3826 N N . GLU A 1 490 ? -19.676 1.088 11.541 1.00 98.56 490 GLU A N 1
ATOM 3827 C CA . GLU A 1 490 ? -21.035 1.177 12.082 1.00 98.56 490 GLU A CA 1
ATOM 3828 C C . GLU A 1 490 ? -22.009 0.285 11.308 1.00 98.56 490 GLU A C 1
ATOM 3830 O O . GLU A 1 490 ? -22.721 -0.526 11.901 1.00 98.56 490 GLU A O 1
ATOM 3835 N N . ARG A 1 491 ? -21.986 0.342 9.968 1.00 98.44 491 ARG A N 1
ATOM 3836 C CA . ARG A 1 491 ? -22.826 -0.504 9.102 1.00 98.44 491 ARG A CA 1
ATOM 3837 C C . ARG A 1 491 ? -22.598 -1.994 9.353 1.00 98.44 491 ARG A C 1
ATOM 3839 O O . ARG A 1 491 ? -23.516 -2.805 9.214 1.00 98.44 491 ARG A O 1
ATOM 3846 N N . HIS A 1 492 ? -21.361 -2.372 9.652 1.00 98.50 492 HIS A N 1
ATOM 3847 C CA . HIS A 1 492 ? -20.983 -3.757 9.903 1.00 98.50 492 HIS A CA 1
ATOM 3848 C C . HIS A 1 492 ? -21.047 -4.147 11.388 1.00 98.50 492 HIS A C 1
ATOM 3850 O O . HIS A 1 492 ? -20.877 -5.328 11.688 1.00 98.50 492 HIS A O 1
ATOM 3856 N N . GLY A 1 493 ? -21.328 -3.200 12.292 1.00 98.31 493 GLY A N 1
ATOM 3857 C CA . GLY A 1 493 ? -21.371 -3.423 13.738 1.00 98.31 493 GLY A CA 1
ATOM 3858 C C . GLY A 1 493 ? -20.029 -3.862 14.331 1.00 98.31 493 GLY A C 1
ATOM 3859 O O . GLY A 1 493 ? -20.012 -4.536 15.354 1.00 98.31 493 GLY A O 1
ATOM 3860 N N . CYS A 1 494 ? -18.908 -3.550 13.676 1.00 98.50 494 CYS A N 1
ATOM 3861 C CA . CYS A 1 494 ? -17.571 -4.014 14.064 1.00 98.50 494 CYS A CA 1
ATOM 3862 C C . CYS A 1 494 ? -16.693 -2.918 14.685 1.00 98.50 494 CYS A C 1
ATOM 3864 O O . CYS A 1 494 ? -15.498 -3.116 14.906 1.00 98.50 494 CYS A O 1
ATOM 3866 N N . GLY A 1 495 ? -17.272 -1.760 14.985 1.00 98.38 495 GLY A N 1
ATOM 3867 C CA . GLY A 1 495 ? -16.571 -0.656 15.616 1.00 98.38 495 GLY A CA 1
ATOM 3868 C C . GLY A 1 495 ? -17.511 0.465 16.026 1.00 98.38 495 GLY A C 1
ATOM 3869 O O . GLY A 1 495 ? -18.731 0.341 15.927 1.00 98.38 495 GLY A O 1
ATOM 3870 N N . LEU A 1 496 ? -16.908 1.552 16.487 1.00 98.44 496 LEU A N 1
ATOM 3871 C CA . LEU A 1 496 ? -17.583 2.767 16.912 1.00 98.44 496 LEU A CA 1
ATOM 3872 C C . LEU A 1 496 ? -16.855 3.968 16.321 1.00 98.44 496 LEU A C 1
ATOM 3874 O O . LEU A 1 496 ? -15.636 4.092 16.471 1.00 98.44 496 LEU A O 1
ATOM 3878 N N . ALA A 1 497 ? -17.603 4.868 15.695 1.00 98.31 497 ALA A N 1
ATOM 3879 C CA . ALA A 1 497 ? -17.069 6.154 15.302 1.00 98.31 497 ALA A CA 1
ATOM 3880 C C . ALA A 1 497 ? -17.190 7.149 16.473 1.00 98.31 497 ALA A C 1
ATOM 3882 O O . ALA A 1 497 ? -18.256 7.270 17.078 1.00 98.31 497 ALA A O 1
ATOM 3883 N N . ILE A 1 498 ? -16.119 7.890 16.770 1.00 98.19 498 ILE A N 1
ATOM 3884 C CA . ILE A 1 498 ? -16.079 8.932 17.807 1.00 98.19 498 ILE A CA 1
ATOM 3885 C C . ILE A 1 498 ? -15.677 10.310 17.255 1.00 98.19 498 ILE A C 1
ATOM 3887 O O . ILE A 1 498 ? -14.896 10.416 16.303 1.00 98.19 498 ILE A O 1
ATOM 3891 N N . SER A 1 499 ? -16.201 11.376 17.860 1.00 96.94 499 SER A N 1
ATOM 3892 C CA . SER A 1 499 ? -15.772 12.760 17.623 1.00 96.94 499 SER A CA 1
ATOM 3893 C C . SER A 1 499 ? -14.489 13.108 18.395 1.00 96.94 499 SER A C 1
ATOM 3895 O O . SER A 1 499 ? -14.029 12.343 19.246 1.00 96.94 499 SER A O 1
ATOM 3897 N N . ALA A 1 500 ? -13.912 14.284 18.129 1.00 95.25 500 ALA A N 1
ATOM 3898 C CA . ALA A 1 500 ? -12.756 14.778 18.882 1.00 95.25 500 ALA A CA 1
ATOM 3899 C C . ALA A 1 500 ? -13.107 15.062 20.356 1.00 95.25 500 ALA A C 1
ATOM 3901 O O . ALA A 1 500 ? -12.313 14.804 21.256 1.00 95.25 500 ALA A O 1
ATOM 3902 N N . GLU A 1 501 ? -14.320 15.543 20.629 1.00 96.75 501 GLU A N 1
ATOM 3903 C CA . GLU A 1 501 ? -14.824 15.758 21.988 1.00 96.75 501 GLU A CA 1
ATOM 3904 C C . GLU A 1 501 ? -14.981 14.429 22.729 1.00 96.75 501 GLU A C 1
ATOM 3906 O O . GLU A 1 501 ? -14.552 14.308 23.872 1.00 96.75 501 GLU A O 1
ATOM 3911 N N . GLN A 1 502 ? -15.530 13.413 22.058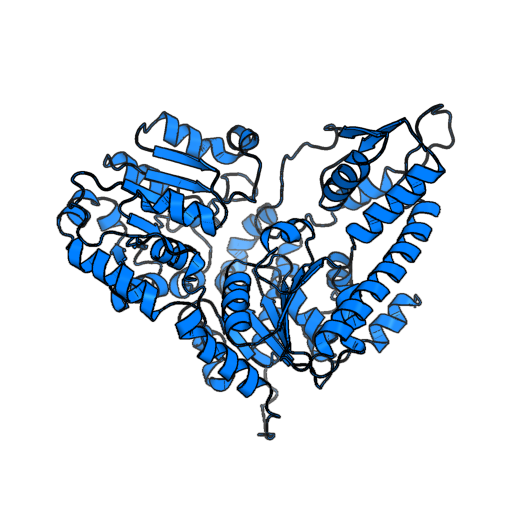 1.00 97.50 502 GLN A N 1
ATOM 3912 C CA . GLN A 1 502 ? -15.659 12.062 22.605 1.00 97.50 502 GLN A CA 1
ATOM 3913 C C . GLN A 1 502 ? -14.299 11.402 22.857 1.00 97.50 502 GLN A C 1
ATOM 3915 O O . GLN A 1 502 ? -14.151 10.670 23.829 1.00 97.50 502 GLN A O 1
ATOM 3920 N N . LEU A 1 503 ? -13.289 11.679 22.027 1.00 97.56 503 LEU A N 1
ATOM 3921 C CA . LEU A 1 503 ? -11.922 11.223 22.278 1.00 97.56 503 LEU A CA 1
ATOM 3922 C C . LEU A 1 503 ? -11.342 11.814 23.573 1.00 97.56 503 LEU A C 1
ATOM 3924 O O . LEU A 1 503 ? -10.621 11.120 24.289 1.00 97.56 503 LEU A O 1
ATOM 3928 N N . ARG A 1 504 ? -11.661 13.074 23.891 1.00 97.19 504 ARG A N 1
ATOM 3929 C CA . ARG A 1 504 ? -11.241 13.747 25.136 1.00 97.19 504 ARG A CA 1
ATOM 3930 C C . ARG A 1 504 ? -12.041 13.310 26.369 1.00 97.19 504 ARG A C 1
ATOM 3932 O O . ARG A 1 504 ? -11.652 13.663 27.479 1.00 97.19 504 ARG A O 1
ATOM 3939 N N . ASP A 1 505 ? -13.129 12.568 26.172 1.00 97.50 505 ASP A N 1
ATOM 3940 C CA . ASP A 1 505 ? -13.984 11.997 27.218 1.00 97.50 505 ASP A CA 1
ATOM 3941 C C . ASP A 1 505 ? -14.191 10.485 27.009 1.00 97.50 505 ASP A C 1
ATOM 3943 O O . ASP A 1 505 ? -15.289 9.924 27.108 1.00 97.50 505 ASP A O 1
ATOM 3947 N N . LEU A 1 506 ? -13.095 9.801 26.680 1.00 97.81 506 LEU A N 1
ATOM 3948 C CA . LEU A 1 506 ? -13.111 8.389 26.336 1.00 97.81 506 LEU A CA 1
ATOM 3949 C C . LEU A 1 506 ? -13.618 7.481 27.482 1.00 97.81 506 LEU A C 1
ATOM 3951 O O . LEU A 1 506 ? -14.297 6.501 27.171 1.00 97.81 506 LEU A O 1
ATOM 3955 N N . PRO A 1 507 ? -13.388 7.764 28.788 1.00 97.50 507 PRO A N 1
ATOM 3956 C CA . PRO 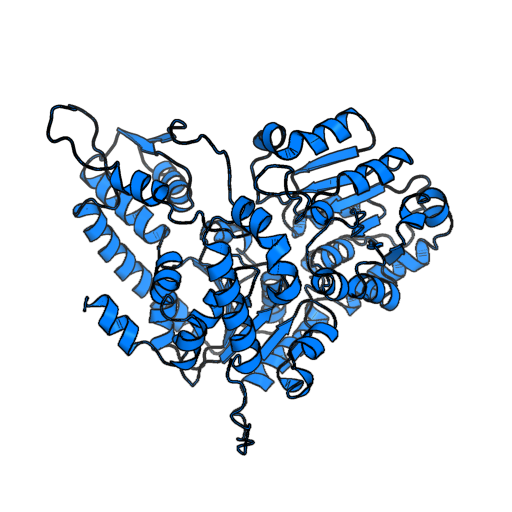A 1 507 ? -13.961 6.974 29.877 1.00 97.50 507 PRO A CA 1
ATOM 3957 C C . PRO A 1 507 ? -15.483 6.862 29.804 1.00 97.50 507 PRO A C 1
ATOM 3959 O O . PRO A 1 507 ? -16.011 5.751 29.888 1.00 97.50 507 PRO A O 1
ATOM 3962 N N . ASN A 1 508 ? -16.182 7.977 29.579 1.00 97.00 508 ASN A N 1
ATOM 3963 C CA . ASN A 1 508 ? -17.641 7.979 29.496 1.00 97.00 508 ASN A CA 1
ATOM 3964 C C . ASN A 1 508 ? -18.130 7.255 28.239 1.00 97.00 508 ASN A C 1
ATOM 3966 O O . ASN A 1 508 ? -19.090 6.483 28.304 1.00 97.00 508 ASN A O 1
ATOM 3970 N N . VAL A 1 509 ? -17.438 7.440 27.110 1.00 97.50 509 VAL A N 1
ATOM 3971 C CA . VAL A 1 509 ? -17.743 6.728 25.860 1.00 97.50 509 VAL A CA 1
ATOM 3972 C C . VAL A 1 509 ? -17.633 5.215 26.054 1.00 97.50 509 VAL A C 1
ATOM 3974 O O . VAL A 1 509 ? -18.554 4.484 25.695 1.00 97.50 509 VAL A O 1
ATOM 3977 N N . LEU A 1 510 ? -16.537 4.731 26.650 1.00 96.88 510 LEU A N 1
ATOM 3978 C CA . LEU A 1 510 ? -16.276 3.295 26.798 1.00 96.88 510 LEU A CA 1
ATOM 3979 C C . LEU A 1 510 ? -17.129 2.624 27.884 1.00 96.88 510 LEU A C 1
ATOM 3981 O O . LEU A 1 510 ? -17.443 1.437 27.761 1.00 96.88 510 LEU A O 1
ATOM 3985 N N . GLN A 1 511 ? -17.544 3.364 28.918 1.00 95.69 511 GLN A N 1
ATOM 3986 C CA . GLN A 1 511 ? -18.462 2.863 29.945 1.00 95.69 511 GLN A CA 1
ATOM 3987 C C . GLN A 1 511 ? -19.857 2.551 29.375 1.00 95.69 511 GLN A C 1
ATOM 3989 O O . GLN A 1 511 ? -20.532 1.649 29.869 1.00 95.69 511 GLN A O 1
ATOM 3994 N N . GLY A 1 512 ? -20.282 3.273 28.334 1.00 93.25 512 GLY A N 1
ATOM 3995 C CA . GLY A 1 512 ? -21.591 3.107 27.699 1.00 93.25 512 GLY A CA 1
ATOM 3996 C C . GLY A 1 512 ? -21.676 2.007 26.636 1.00 93.25 512 GLY A C 1
ATOM 3997 O O . GLY A 1 512 ? -22.744 1.829 26.050 1.00 93.25 512 GLY A O 1
ATOM 3998 N N . LEU A 1 513 ? -20.587 1.287 26.343 1.00 96.38 513 LEU A N 1
ATOM 3999 C CA . LEU A 1 513 ? -20.564 0.334 25.229 1.00 96.38 513 LEU A CA 1
ATOM 4000 C C . LEU A 1 513 ? -21.216 -1.008 25.556 1.00 96.38 513 LEU A C 1
ATOM 4002 O O . LEU A 1 513 ? -20.906 -1.654 26.558 1.00 96.38 513 LEU A O 1
ATOM 4006 N N . ASP A 1 514 ? -22.018 -1.501 24.611 1.00 97.44 514 ASP A N 1
ATOM 4007 C CA . ASP A 1 514 ? -22.404 -2.910 24.552 1.00 97.44 514 ASP A CA 1
ATOM 4008 C C . ASP A 1 514 ? -21.258 -3.741 23.952 1.00 97.44 514 ASP A C 1
ATOM 4010 O O . ASP A 1 514 ? -21.196 -4.036 22.754 1.00 97.44 514 ASP A O 1
ATOM 4014 N N . TRP A 1 515 ? -20.310 -4.103 24.814 1.00 97.56 515 TRP A N 1
ATOM 4015 C CA . TRP A 1 515 ? -19.129 -4.884 24.450 1.00 97.56 515 TRP A CA 1
ATOM 4016 C C . TRP A 1 515 ? -19.461 -6.239 23.822 1.00 97.56 515 TRP A C 1
ATOM 4018 O O . TRP A 1 515 ? -18.733 -6.697 22.938 1.00 97.56 515 TRP A O 1
ATOM 4028 N N . LEU A 1 516 ? -20.537 -6.892 24.270 1.00 97.12 516 LEU A N 1
ATOM 4029 C CA . LEU A 1 516 ? -20.924 -8.206 23.766 1.00 97.12 516 LEU A CA 1
ATOM 4030 C C . LEU A 1 516 ? -21.455 -8.094 22.337 1.00 97.12 516 LEU A C 1
ATOM 4032 O O . LEU A 1 516 ? -21.023 -8.854 21.465 1.00 97.12 516 LEU A O 1
ATOM 4036 N N . ALA A 1 517 ? -22.360 -7.144 22.084 1.00 97.69 517 ALA A N 1
ATOM 4037 C CA . ALA A 1 517 ? -22.870 -6.889 20.741 1.00 97.69 517 ALA A CA 1
ATOM 4038 C C . ALA A 1 517 ? -21.737 -6.505 19.786 1.00 97.69 517 ALA A C 1
ATOM 4040 O O . ALA A 1 517 ? -21.642 -7.056 18.690 1.00 97.69 517 ALA A O 1
ATOM 4041 N N . LEU A 1 518 ? -20.832 -5.633 20.234 1.00 97.44 518 LEU A N 1
ATOM 4042 C CA . LEU A 1 518 ? -19.717 -5.154 19.430 1.00 97.44 518 LEU A CA 1
ATOM 4043 C C . LEU A 1 518 ? -18.752 -6.288 19.035 1.00 97.44 518 LEU A C 1
ATOM 4045 O O . LEU A 1 518 ? -18.381 -6.417 17.869 1.00 97.44 518 LEU A O 1
ATOM 4049 N N . ARG A 1 519 ? -18.395 -7.180 19.968 1.00 97.75 519 ARG A N 1
ATOM 4050 C CA . ARG A 1 519 ? -17.545 -8.351 19.673 1.00 97.75 519 ARG A CA 1
ATOM 4051 C C . ARG A 1 519 ? -18.235 -9.350 18.748 1.00 97.75 519 ARG A C 1
ATOM 4053 O O . ARG A 1 519 ? -17.612 -9.846 17.812 1.00 97.75 519 ARG A O 1
ATOM 4060 N N . LYS A 1 520 ? -19.530 -9.615 18.955 1.00 98.06 520 LYS A N 1
ATOM 4061 C CA . LYS A 1 520 ? -20.320 -10.453 18.036 1.00 98.06 520 LYS A CA 1
ATOM 4062 C C . LYS A 1 520 ? -20.362 -9.850 16.631 1.00 98.06 520 LYS A C 1
ATOM 4064 O O . LYS A 1 520 ? -20.219 -10.584 15.654 1.00 98.06 520 LYS A O 1
ATOM 4069 N N . GLY A 1 521 ? -20.502 -8.530 16.530 1.00 98.38 521 GLY A N 1
ATOM 4070 C CA . GLY A 1 521 ? -20.470 -7.804 15.267 1.00 98.38 521 GLY A CA 1
ATOM 4071 C C . GLY A 1 521 ? -19.120 -7.904 14.557 1.00 98.38 521 GLY A C 1
ATOM 4072 O O . GLY A 1 521 ? -19.095 -8.165 13.357 1.00 98.38 521 GLY A O 1
ATOM 4073 N N . VAL A 1 522 ? -17.998 -7.830 15.282 1.00 98.50 522 VAL A N 1
ATOM 4074 C CA . VAL A 1 522 ? -16.654 -8.080 14.722 1.00 98.50 522 VAL A CA 1
ATOM 4075 C C . VAL A 1 522 ? -16.544 -9.472 14.114 1.00 98.50 522 VAL A C 1
ATOM 4077 O O . VAL A 1 522 ? -16.126 -9.592 12.964 1.00 98.50 522 VAL A O 1
ATOM 4080 N N . LEU A 1 523 ? -16.949 -10.517 14.840 1.00 98.06 523 LEU A N 1
ATOM 4081 C CA . LEU A 1 523 ? -16.874 -11.890 14.331 1.00 98.06 523 LEU A CA 1
ATOM 4082 C C . LEU A 1 523 ? -17.780 -12.085 13.109 1.00 98.06 523 LEU A C 1
ATOM 4084 O O . LEU A 1 523 ? -17.343 -12.628 12.096 1.00 98.06 523 LEU A O 1
ATOM 4088 N N . ALA A 1 524 ? -19.010 -11.571 13.151 1.00 98.31 524 ALA A N 1
ATOM 4089 C CA . ALA A 1 524 ? -19.926 -11.633 12.013 1.00 98.31 524 ALA A CA 1
ATOM 4090 C C . ALA A 1 524 ? -19.399 -10.855 10.793 1.00 98.31 524 ALA A C 1
ATOM 4092 O O . ALA A 1 524 ? -19.531 -11.308 9.652 1.00 98.31 524 ALA A O 1
ATOM 4093 N N . ALA A 1 525 ? -18.797 -9.683 11.016 1.00 98.44 525 ALA A N 1
ATOM 4094 C CA . ALA A 1 525 ? -18.165 -8.887 9.975 1.00 98.44 525 ALA A CA 1
ATOM 4095 C C . ALA A 1 525 ? -16.961 -9.621 9.378 1.00 98.44 525 ALA A C 1
ATOM 4097 O O . ALA A 1 525 ? -16.875 -9.702 8.158 1.00 98.44 525 ALA A O 1
ATOM 4098 N N . ARG A 1 526 ? -16.087 -10.199 10.210 1.00 97.44 526 ARG A N 1
ATOM 4099 C CA . ARG A 1 526 ? -14.912 -10.974 9.790 1.00 97.44 526 ARG A CA 1
ATOM 4100 C C . ARG A 1 526 ? -15.286 -12.108 8.838 1.00 97.44 526 ARG A C 1
ATOM 4102 O O . ARG A 1 526 ? -14.731 -12.166 7.746 1.00 97.44 526 ARG A O 1
ATOM 4109 N N . GLU A 1 527 ? -16.262 -12.938 9.207 1.00 97.56 527 GLU A N 1
ATOM 4110 C CA . GLU A 1 527 ? -16.703 -14.065 8.374 1.00 97.56 527 GLU A CA 1
ATOM 4111 C C . GLU A 1 527 ? -17.321 -13.588 7.052 1.00 97.56 527 GLU A C 1
ATOM 4113 O O . GLU A 1 527 ? -16.906 -13.998 5.965 1.00 97.56 527 GLU A O 1
ATOM 4118 N N . ARG A 1 528 ? -18.278 -12.651 7.124 1.00 98.25 528 ARG A N 1
ATOM 4119 C CA . ARG A 1 528 ? -18.996 -12.133 5.946 1.00 98.25 528 ARG A CA 1
ATOM 4120 C C . ARG A 1 528 ? -18.081 -11.396 4.970 1.00 98.25 528 ARG A C 1
ATOM 4122 O O . ARG A 1 528 ? -18.277 -11.452 3.754 1.00 98.25 528 ARG A O 1
ATOM 4129 N N . LEU A 1 529 ? -17.134 -10.638 5.506 1.00 98.12 529 LEU A N 1
ATOM 4130 C CA . LEU A 1 529 ? -16.202 -9.829 4.735 1.00 98.12 529 LEU A CA 1
ATOM 4131 C C . LEU A 1 529 ? -14.924 -10.585 4.402 1.00 98.12 529 LEU A C 1
ATOM 4133 O O . LEU A 1 529 ? -14.029 -9.956 3.862 1.00 98.12 529 LEU A O 1
ATOM 4137 N N . SER A 1 530 ? -14.812 -11.877 4.716 1.00 98.19 530 SER A N 1
ATOM 4138 C CA . SER A 1 530 ? -13.615 -12.669 4.433 1.00 98.19 530 SER A CA 1
ATOM 4139 C C . SER A 1 530 ? -13.209 -12.594 2.960 1.00 98.19 530 SER A C 1
ATOM 4141 O O . SER A 1 530 ? -14.058 -12.560 2.065 1.00 98.19 530 SER A O 1
ATOM 4143 N N . MET A 1 531 ? -11.902 -12.600 2.693 1.00 98.19 531 MET A N 1
ATOM 4144 C CA . MET A 1 531 ? -11.377 -12.534 1.331 1.00 98.19 531 MET A CA 1
ATOM 4145 C C . MET A 1 531 ? -11.918 -13.685 0.469 1.00 98.19 531 MET A C 1
ATOM 4147 O O . MET A 1 531 ? -12.332 -13.448 -0.663 1.00 98.19 531 MET A O 1
ATOM 4151 N N . ASP A 1 532 ? -12.050 -14.891 1.032 1.00 97.81 532 ASP A N 1
ATOM 4152 C CA . ASP A 1 532 ? -12.652 -16.048 0.355 1.00 97.81 532 ASP A CA 1
ATOM 4153 C C . ASP A 1 532 ? -14.127 -15.818 -0.019 1.00 97.81 532 ASP A C 1
ATOM 4155 O O . ASP A 1 532 ? -14.559 -16.210 -1.103 1.00 97.81 532 ASP A O 1
ATOM 4159 N N . SER A 1 533 ? -14.905 -15.132 0.827 1.00 97.94 533 SER A N 1
ATOM 4160 C CA . SER A 1 533 ? -16.301 -14.790 0.510 1.00 97.94 533 SER A CA 1
ATOM 4161 C C . SER A 1 533 ? -16.409 -13.713 -0.568 1.00 97.94 533 SER A C 1
ATOM 4163 O O . SER A 1 533 ? -17.401 -13.647 -1.295 1.00 97.94 533 SER A O 1
ATOM 4165 N N . GLN A 1 534 ? -15.399 -12.850 -0.681 1.00 98.38 534 GLN A N 1
ATOM 4166 C CA . GLN A 1 534 ? -15.408 -11.721 -1.607 1.00 98.38 534 GLN A CA 1
ATOM 4167 C C . GLN A 1 534 ? -14.734 -12.042 -2.949 1.00 98.38 534 GLN A C 1
ATOM 4169 O O . GLN A 1 534 ? -15.093 -11.430 -3.957 1.00 98.38 534 GLN A O 1
ATOM 4174 N N . VAL A 1 535 ? -13.819 -13.018 -3.014 1.00 98.50 535 VAL A N 1
ATOM 4175 C CA . VAL A 1 535 ? -12.957 -13.279 -4.185 1.00 98.50 535 VAL A CA 1
ATOM 4176 C C . VAL A 1 535 ? -13.733 -13.540 -5.480 1.00 98.50 535 VAL A C 1
ATOM 4178 O O . VAL A 1 535 ? -13.280 -13.152 -6.555 1.00 98.50 535 VAL A O 1
ATOM 4181 N N . GLN A 1 536 ? -14.943 -14.104 -5.405 1.00 98.50 536 GLN A N 1
ATOM 4182 C CA . GLN A 1 536 ? -15.781 -14.329 -6.590 1.00 98.50 536 GLN A CA 1
ATOM 4183 C C . GLN A 1 536 ? -16.157 -13.027 -7.309 1.00 98.50 536 GLN A C 1
ATOM 4185 O O . GLN A 1 536 ? -16.277 -13.017 -8.534 1.00 98.50 536 GLN A O 1
ATOM 4190 N N . ARG A 1 537 ? -16.284 -11.909 -6.579 1.00 98.50 537 ARG A N 1
ATOM 4191 C CA . ARG A 1 537 ? -16.519 -10.583 -7.174 1.00 98.50 537 ARG A CA 1
ATOM 4192 C C . ARG A 1 537 ? -15.317 -10.136 -8.004 1.00 98.50 537 ARG A C 1
ATOM 4194 O O . ARG A 1 537 ? -15.505 -9.648 -9.113 1.00 98.50 537 ARG A O 1
ATOM 4201 N N . LEU A 1 538 ? -14.100 -10.352 -7.499 1.00 98.62 538 LEU A N 1
ATOM 4202 C CA . LEU A 1 538 ? -12.858 -10.034 -8.209 1.00 98.62 538 LEU A CA 1
ATOM 4203 C C . LEU A 1 538 ? -12.667 -10.929 -9.443 1.00 98.62 538 LEU A C 1
ATOM 4205 O O . LEU A 1 538 ? -12.359 -10.434 -10.521 1.00 98.62 538 LEU A O 1
ATOM 4209 N N . ILE A 1 539 ? -12.937 -12.232 -9.318 1.00 98.62 539 ILE A N 1
ATOM 4210 C CA . ILE A 1 539 ? -12.905 -13.179 -10.445 1.00 98.62 539 ILE A CA 1
ATOM 4211 C C . ILE A 1 539 ? -13.913 -12.777 -11.529 1.00 98.62 539 ILE A C 1
ATOM 4213 O O . ILE A 1 539 ? -13.584 -12.758 -12.717 1.00 98.62 539 ILE A O 1
ATOM 4217 N N . GLY A 1 540 ? -15.145 -12.449 -11.129 1.00 98.44 540 GLY A N 1
ATOM 4218 C CA . GLY A 1 540 ? -16.175 -11.953 -12.040 1.00 98.44 540 GLY A CA 1
ATOM 4219 C C . GLY A 1 540 ? -15.745 -10.667 -12.742 1.00 98.44 540 GLY A C 1
ATOM 4220 O O . GLY A 1 540 ? -15.964 -10.525 -13.942 1.00 98.44 540 GLY A O 1
ATOM 4221 N N . PHE A 1 541 ? -15.070 -9.774 -12.019 1.00 98.56 541 PHE A N 1
ATOM 4222 C CA . PHE A 1 541 ? -14.546 -8.525 -12.554 1.00 98.56 541 PHE A CA 1
ATOM 4223 C C . PHE A 1 541 ? -13.425 -8.735 -13.580 1.00 98.56 541 PHE A C 1
ATOM 4225 O O . PHE A 1 541 ? -13.489 -8.152 -14.658 1.00 98.56 541 PHE A O 1
ATOM 4232 N N . TYR A 1 542 ? -12.468 -9.637 -13.329 1.00 98.19 542 TYR A N 1
ATOM 4233 C CA . TYR A 1 542 ? -11.449 -9.997 -14.326 1.00 98.19 542 TYR A CA 1
ATOM 4234 C C . TYR A 1 542 ? -12.074 -10.494 -15.629 1.00 98.19 542 TYR A C 1
ATOM 4236 O O . TYR A 1 542 ? -11.728 -10.015 -16.707 1.00 98.19 542 TYR A O 1
ATOM 4244 N N . ARG A 1 543 ? -13.056 -11.398 -15.526 1.00 97.25 543 ARG A N 1
ATOM 4245 C CA . ARG A 1 543 ? -13.780 -11.927 -16.691 1.00 97.25 543 ARG A CA 1
ATOM 4246 C C . ARG A 1 543 ? -14.551 -10.839 -17.429 1.00 97.25 543 ARG A C 1
ATOM 4248 O O . ARG A 1 543 ? -14.552 -10.840 -18.652 1.00 97.25 543 ARG A O 1
ATOM 4255 N N . LEU A 1 544 ? -15.211 -9.939 -16.699 1.00 96.12 544 LEU A N 1
ATOM 4256 C CA . LEU A 1 544 ? -15.973 -8.832 -17.274 1.00 96.12 544 LEU A CA 1
ATOM 4257 C C . LEU A 1 544 ? -15.068 -7.892 -18.076 1.00 96.12 544 LEU A C 1
ATOM 4259 O O . LEU A 1 544 ? -15.393 -7.557 -19.210 1.00 96.12 544 LEU A O 1
ATOM 4263 N N . CYS A 1 545 ? -13.928 -7.510 -17.504 1.00 95.19 545 CYS A N 1
ATOM 4264 C CA . CYS A 1 545 ? -12.968 -6.621 -18.149 1.00 95.19 545 CYS A CA 1
ATOM 4265 C C . CYS A 1 545 ? -12.206 -7.295 -19.309 1.00 95.19 545 CYS A C 1
ATOM 4267 O O . CYS A 1 545 ? -11.686 -6.593 -20.163 1.00 95.19 545 CYS A O 1
ATOM 4269 N N . GLY A 1 546 ? -12.150 -8.633 -19.365 1.00 90.75 546 GLY A N 1
ATOM 4270 C CA . GLY A 1 546 ? -11.516 -9.376 -20.463 1.00 90.75 546 GLY A CA 1
ATOM 4271 C C . GLY A 1 546 ? -12.430 -9.618 -21.671 1.00 90.75 546 GLY A C 1
ATOM 4272 O O . GLY A 1 546 ? -11.992 -10.156 -22.686 1.00 90.75 546 GLY A O 1
ATOM 4273 N N . GLN A 1 547 ? -13.717 -9.265 -21.586 1.00 88.62 547 GLN A N 1
ATOM 4274 C CA . GLN A 1 547 ? -14.621 -9.373 -22.730 1.00 88.62 547 GLN A CA 1
ATOM 4275 C C . GLN A 1 547 ? -14.328 -8.246 -23.726 1.00 88.62 547 GLN A C 1
ATOM 4277 O O . GLN A 1 547 ? -14.252 -7.090 -23.304 1.00 88.62 547 GLN A O 1
ATOM 4282 N N . PRO A 1 548 ? -14.238 -8.530 -25.043 1.00 77.31 548 PRO A N 1
ATOM 4283 C CA . PRO A 1 548 ? -14.087 -7.482 -26.041 1.00 77.31 548 PRO A CA 1
ATOM 4284 C C . PRO A 1 548 ? -15.223 -6.483 -25.856 1.00 77.31 548 PRO A C 1
ATOM 4286 O O . PRO A 1 548 ? -16.399 -6.858 -25.942 1.00 77.31 548 PRO A O 1
ATOM 4289 N N . HIS A 1 549 ? -14.895 -5.219 -25.584 1.00 66.06 549 HIS A N 1
ATOM 4290 C CA . HIS A 1 549 ? -15.898 -4.169 -25.600 1.00 66.06 549 HIS A CA 1
ATOM 4291 C C . HIS A 1 549 ? -16.508 -4.161 -27.001 1.00 66.06 549 HIS A C 1
ATOM 4293 O O . HIS A 1 549 ? -15.880 -3.711 -27.958 1.00 66.06 549 HIS A O 1
ATOM 4299 N N . LYS A 1 550 ? -17.733 -4.692 -27.139 1.00 52.62 550 LYS A N 1
ATOM 4300 C CA . LYS A 1 550 ? -18.562 -4.449 -28.319 1.00 52.62 550 LYS A CA 1
ATOM 4301 C C . LYS A 1 550 ? -18.663 -2.938 -28.418 1.00 52.62 550 LYS A C 1
ATOM 4303 O O . LYS A 1 550 ? -19.327 -2.328 -27.585 1.00 52.62 550 LYS A O 1
ATOM 4308 N N . GLN A 1 551 ? -17.896 -2.370 -29.342 1.00 47.50 551 GLN A N 1
ATOM 4309 C CA . GLN A 1 551 ? -17.699 -0.941 -29.506 1.00 47.50 551 GLN A CA 1
ATOM 4310 C C . GLN A 1 551 ? -19.046 -0.221 -29.407 1.00 47.50 551 GLN A C 1
ATOM 4312 O O . GLN A 1 551 ? -19.841 -0.243 -30.340 1.00 47.50 551 GLN A O 1
ATOM 4317 N N . ALA A 1 552 ? -19.288 0.445 -28.280 1.00 46.91 552 ALA A N 1
ATOM 4318 C CA . ALA A 1 552 ? -20.153 1.611 -28.250 1.00 46.91 552 ALA A CA 1
ATOM 4319 C C . ALA A 1 552 ? -19.311 2.778 -28.783 1.00 46.91 552 ALA A C 1
ATOM 4321 O O . ALA A 1 552 ? -18.897 3.673 -28.051 1.00 46.91 552 ALA A O 1
ATOM 4322 N N . THR A 1 553 ? -18.931 2.686 -30.055 1.00 43.88 553 THR A N 1
ATOM 4323 C CA . THR A 1 553 ? -18.407 3.810 -30.817 1.00 43.88 553 THR A CA 1
ATOM 4324 C C . THR A 1 553 ? -19.591 4.710 -31.115 1.00 43.88 553 THR A C 1
ATOM 4326 O O . THR A 1 553 ? -20.491 4.292 -31.830 1.00 43.88 553 THR A O 1
ATOM 4329 N N . THR A 1 554 ? -19.597 5.903 -30.523 1.00 40.94 554 THR A N 1
ATOM 4330 C CA . THR A 1 554 ? -19.852 7.181 -31.211 1.00 40.94 554 THR A CA 1
ATOM 4331 C C . THR A 1 554 ? -19.760 8.322 -30.196 1.00 40.94 554 THR A C 1
ATOM 4333 O O . THR A 1 554 ? -20.515 8.363 -29.230 1.00 40.94 554 THR A O 1
ATOM 4336 N N . ASP A 1 555 ? -18.819 9.226 -30.472 1.00 42.25 555 ASP A N 1
ATOM 4337 C CA . ASP A 1 555 ? -18.779 10.636 -30.072 1.00 42.25 555 ASP A CA 1
ATOM 4338 C C . ASP A 1 555 ? -18.522 10.978 -28.594 1.00 42.25 555 ASP A C 1
ATOM 4340 O O . ASP A 1 555 ? -19.418 11.331 -27.831 1.00 42.25 555 ASP A O 1
ATOM 4344 N N . LEU A 1 556 ? -17.238 11.004 -28.217 1.00 41.06 556 LEU A N 1
ATOM 4345 C CA . LEU A 1 556 ? -16.767 11.888 -27.145 1.00 41.06 556 LEU A CA 1
ATOM 4346 C C . LEU A 1 556 ? -16.336 13.229 -27.771 1.00 41.06 556 LEU A C 1
ATOM 4348 O O . LEU A 1 556 ? -15.471 13.228 -28.649 1.00 41.06 556 LEU A O 1
ATOM 4352 N N . PRO A 1 557 ? -16.913 14.373 -27.357 1.00 38.44 557 PRO A N 1
ATOM 4353 C CA . PRO A 1 557 ? -16.554 15.674 -27.902 1.00 38.44 557 PRO A CA 1
ATOM 4354 C C . PRO A 1 557 ? -15.147 16.089 -27.450 1.00 38.44 557 PRO A C 1
ATOM 4356 O O . PRO A 1 557 ? -14.838 16.153 -26.261 1.00 38.44 557 PRO A O 1
ATOM 4359 N N . HIS A 1 558 ? -14.303 16.417 -28.428 1.00 39.97 558 HIS A N 1
ATOM 4360 C CA . HIS A 1 558 ? -13.016 17.087 -28.251 1.00 39.97 558 HIS A CA 1
ATOM 4361 C C . HIS A 1 558 ? -13.201 18.504 -27.682 1.00 39.97 558 HIS A C 1
ATOM 4363 O O . HIS A 1 558 ? -13.172 19.460 -28.449 1.00 39.97 558 HIS A O 1
ATOM 4369 N N . GLN A 1 559 ? -13.372 18.680 -26.370 1.00 35.44 559 GLN A N 1
ATOM 4370 C CA . GLN A 1 559 ? -13.173 19.989 -25.725 1.00 35.44 559 GLN A CA 1
ATOM 4371 C C . GLN A 1 559 ? -12.657 19.847 -24.290 1.00 35.44 559 GLN A C 1
ATOM 4373 O O . GLN A 1 559 ? -13.421 19.937 -23.338 1.00 35.44 559 GLN A O 1
ATOM 4378 N N . LEU A 1 560 ? -11.341 19.686 -24.146 1.00 32.66 560 LEU A N 1
ATOM 4379 C CA . LEU A 1 560 ? -10.587 20.174 -22.989 1.00 32.66 560 LEU A CA 1
ATOM 4380 C C . LEU A 1 560 ? -9.238 20.690 -23.509 1.00 32.66 560 LEU A C 1
ATOM 4382 O O . LEU A 1 560 ? -8.299 19.925 -23.714 1.00 32.66 560 LEU A O 1
ATOM 4386 N N . SER A 1 561 ? -9.177 21.990 -23.792 1.00 31.22 561 SER A N 1
ATOM 4387 C CA . SER A 1 561 ? -7.943 22.733 -24.051 1.00 31.22 561 SER A CA 1
ATOM 4388 C C . SER A 1 561 ? -7.748 23.748 -22.927 1.00 31.22 561 SER A C 1
ATOM 4390 O O . SER A 1 561 ? -8.604 24.617 -22.791 1.00 31.22 561 SER A O 1
ATOM 4392 N N . CYS A 1 562 ? -6.630 23.589 -22.207 1.00 35.28 562 CYS A N 1
ATOM 4393 C CA . CYS A 1 562 ? -5.928 24.519 -21.305 1.00 35.28 562 CYS A CA 1
ATOM 4394 C C . CYS A 1 562 ? -6.727 25.294 -20.250 1.00 35.28 562 CYS A C 1
ATOM 4396 O O . CYS A 1 562 ? -7.487 26.217 -20.613 1.00 35.28 562 CYS A O 1
#

Nearest PDB structures (foldseek):
  4kqm-assembly1_D  TM=5.192E-01  e=3.648E-06  Saccharomyces cerevisiae FostersO
  9ijb-assembly1_C  TM=6.871E-01  e=6.336E-01  Mycobacterium tuberculosis
  8a3n-assembly1_B  TM=5.839E-01  e=8.791E-01  Catharanthus roseus
  8a3n-assembly1_A  TM=5.707E-01  e=8.791E-01  Catharanthus roseus
  4gx5-assembly1_B  TM=2.161E-01  e=9.467E-03  Geobacter sulfurreducens PCA

Solvent-accessible surface area (backbone atoms only — not comparable to full-atom values): 30479 Å² total; per-residue (Å²): 129,56,76,67,52,55,53,54,61,75,41,57,62,32,70,69,39,46,59,38,47,41,94,54,39,62,62,56,48,59,72,47,39,66,44,44,65,30,44,33,51,11,48,49,58,46,39,48,74,77,48,78,58,49,77,45,75,45,75,62,86,48,75,39,47,54,52,38,53,59,61,43,69,81,42,80,49,47,79,44,75,48,65,88,78,56,95,65,96,68,64,70,68,86,85,54,68,78,68,80,41,73,61,56,53,39,65,46,54,70,36,66,82,74,102,63,90,68,90,86,71,90,72,86,23,75,77,36,68,67,29,44,54,34,24,55,52,35,42,54,49,49,46,48,55,50,44,53,53,52,51,58,56,66,71,46,95,47,57,55,43,38,37,38,23,63,73,76,52,73,46,60,45,43,53,30,46,37,40,43,76,71,57,33,42,31,33,38,42,23,60,38,63,89,54,48,72,84,46,61,86,39,36,82,42,74,46,66,48,18,50,51,58,52,38,64,45,34,59,77,52,72,70,42,41,35,41,28,43,32,36,62,90,35,21,57,53,49,34,52,48,48,16,18,38,35,92,66,40,44,41,32,37,34,45,63,48,56,48,61,30,43,60,26,79,89,47,38,85,74,42,46,66,58,42,29,56,48,64,36,84,61,38,65,63,49,49,55,35,27,42,37,21,47,54,44,45,74,74,67,41,47,24,38,34,31,34,40,40,73,62,55,42,56,77,68,60,35,72,87,48,54,92,36,55,41,81,56,66,47,38,24,45,78,91,34,50,41,92,66,70,55,81,56,79,83,68,94,72,56,34,38,34,35,66,50,70,57,58,48,81,44,77,61,36,44,52,48,74,36,37,56,55,44,36,60,63,36,48,52,50,44,43,74,74,71,34,38,38,39,36,25,28,47,52,84,43,58,64,73,86,52,40,68,83,50,39,47,70,55,51,53,47,25,73,75,33,88,46,36,46,77,41,78,32,54,59,71,67,55,34,18,60,66,54,40,82,42,57,32,29,55,59,64,60,55,54,67,94,66,51,63,51,28,66,58,39,43,34,26,37,45,65,56,55,59,27,46,28,31,20,16,47,24,26,31,41,24,21,49,73,28,38,34,39,21,53,48,27,50,77,46,35,25,31,46,57,37,50,76,69,46,52,74,41,42,70,66,57,62,72,71,54,62,61,53,61,32,31,46,19,12,52,54,36,34,61,68,47,13,28,70,69,47,41,62,58,56,55,50,46,54,56,59,47,67,47,81,76,76,76,84,80,77,85,82,82,94,78,87,79,133

Foldseek 3Di:
DPPVVVLVVVLFADVVLVVLLPPCLVVVQVVQADWLLLLLQLVVVVCCVVPVAEEAEAEDDDLNVVNNVVVCVVGRYHYHYDCVVPPDPFDDDPPFDPPCDVVVVCVQVVQDDDPDDPPDDHGDHCPDPSSVVSSVVSLVVLLVVVLVVVVVLVPDPAAEEEEEEQADDLLVLQLQQLVVVVRHAYEYEYSRPVCQVVSPPSHPYYDHHGLVSVLSSQSPDAQYHYEYEDDALRLSSVSSSVRSHHPRYAYEYEYEFQLCQFPNPVLCVVCQVLCCLQRNNCSVVSSSSSNSSVLCCLPPHLAYEYFWDCVVCVVSVVPVPVLRYDDDHSAAAQLLADDDDLPPDQDPAFAEEEEEAAAFDDSNQDCLNHVQRNCLVLQCLQLVVPHQYEYAHELSTDDPVCCCVGRVSQVVVCVVRVSYYYHHADRLSVNLVVCLPGAEYEQDGDGDPSHSTHLCSQCIGQDSVCNSCLSSLHAYEHEVSSVRNQCVCVVLLQYHYDYPVCSNVVVVVSVPDPSSSNSVSSPSSNVCRHSNNCSVVVVVSSVSSSDPPPDPDDDDDPDDDD